Protein AF-0000000084589300 (afdb_homodimer)

Secondary structure (DSSP, 8-state):
--HHHHHHHHHHHHHS----TTSSS------EEE-TTSEEEETTTEEEEE-S--HHHHHHHHHHHHHHHHHHHHH--TTT-HHHHHHHHHHHHHHTTEEESS-S---EE----SS-EEHHHHHHHHHHHTT-HHHHHHHHHHHHHS-TTSHHHHHHHHHHEETTEEEEEEEEEEEETTEEEEEEEEEEEEESS--SSGGG-EE-TTTEEEEEEEEEEEE-HHHHHTTHHHHHHHHHHHSTTSEEE-------/--HHHHHHHHHHHHHS----TTSSS------EEE-TTSEEEETTTEEEEE-S--HHHHHHHHHHHHHHHHHHHHH--TTT-HHHHHHHHHHHHHHTTEEESS-S---EE----SS-EEHHHHHHHHHHHTT-HHHHHHHHHHHHHS-TTSHHHHHHHHHHEETTEEEEEEEEEEEETTEEEEEEEEEEEEESS--SSGGG-EE-TTTEEEEEEEEEEEE-HHHHHTTHHHHHHHHHHHSTTSEEE-------

Radius of gyration: 24.72 Å; Cα contacts (8 Å, |Δi|>4): 1034; chains: 2; bounding box: 54×69×56 Å

Organism: NCBI:txid1423351

Foldseek 3Di:
DPPVLLVVLLVCLQDQDFAACPFLFVQVAQAWEQDPQRWIDGFQFEIEREDPDDPVVSCLVNLQQSRLLRRLRNPDRCQVPVQSSQVSSVVSSVSLQKAWDPDGKDKDWDDFAQDWDFLLVVVLVVCVVVVNNPQSVVRLVVLVPDDCPDPRVCRHQVGQDDQQKGWHKYWYWDDDVVKIKIKMKIKMKGFPDDDRRRRGDIDHPVTMIMIMIIIMIIHPPVSSVSCVVSSVVSCCVRDPNNYDYPDPDPPD/DPPVLLVVLLVCLQDQDFAACPFLFNLVAQAWEQAPQRWIDGTQFEIEREDPDDPVVSCLVNLQQSRLLRRLRNPDRCQVPVQSSQVSSVVSSVSLQKAWDPDGKDKDWDDFAQDWDFLLVVVLVVCVVVVNNPQSVVRLVVLVPDDCPDPRVCRNQVGQDDQQKGWHKYWYWDDDVVKIKIKMKIKMKGFPDDDRGRRGDIDGPVTMIMIMIIIMIIHPPVSSVSCVVSSVVSCCVRDPNNYDYPDPDPPD

Nearest PDB structures (foldseek):
  1vcy-assembly1_A  TM=5.347E-01  e=1.369E-04  Volvariella volvacea
  1pp6-assembly5_E  TM=5.074E-01  e=1.009E-03  Volvariella volvacea
  6n4v-assembly1_Af  TM=2.496E-01  e=9.623E-02  Pseudomonas phage PP7
  7t4s-assembly1_D  TM=2.402E-01  e=5.883E-01  Human betaherpesvirus 5
  5oi9-assembly2_B  TM=2.408E-01  e=3.597E+00  Trichoplax adhaerens

Solvent-accessible surface area (backbone atoms only — not comparable to full-atom values): 25674 Å² total; per-residue (Å²): 124,66,60,68,59,51,53,53,37,50,51,45,63,72,63,56,64,60,32,52,55,75,37,57,53,70,37,83,50,63,30,28,39,42,49,97,79,33,38,29,33,36,27,27,30,32,38,34,28,51,49,85,50,55,69,72,54,46,50,52,51,47,50,48,50,44,49,17,46,27,36,15,31,50,75,30,40,41,86,82,38,49,64,60,19,50,50,41,26,49,53,41,32,42,62,59,41,29,43,69,68,70,59,79,70,52,75,38,76,55,89,62,48,85,53,75,39,41,38,45,55,55,50,44,55,52,31,40,73,36,56,36,41,68,42,46,48,51,47,53,52,49,57,68,70,43,55,69,84,36,69,61,52,38,37,41,29,61,46,15,36,55,78,40,35,32,45,39,31,46,32,29,33,35,55,53,31,79,27,39,32,38,31,33,41,40,38,38,36,38,32,84,52,84,55,73,46,61,58,71,30,72,40,23,53,85,48,35,49,42,31,38,27,56,40,29,32,34,37,36,47,76,65,34,60,77,44,44,67,58,52,50,49,54,43,47,73,72,27,81,67,34,64,44,73,58,76,74,73,74,80,126,125,66,62,68,59,51,54,53,37,50,51,44,65,73,63,56,64,59,33,55,58,78,39,62,60,65,38,77,52,66,29,27,37,40,47,97,80,34,38,28,32,37,28,21,29,32,39,33,28,50,47,84,51,56,69,72,55,47,52,52,50,46,49,49,50,45,49,17,47,29,35,16,32,50,76,29,38,43,88,80,36,50,65,61,19,52,51,40,25,51,53,41,32,42,61,59,40,29,44,70,67,72,58,80,68,53,77,38,76,55,87,61,48,84,53,75,39,42,38,45,56,54,50,42,56,52,31,39,74,34,55,36,41,68,45,45,48,51,49,52,53,49,58,68,69,45,55,70,83,35,67,64,50,39,38,40,27,61,44,14,35,56,78,40,35,31,45,39,30,44,33,28,34,34,54,52,32,80,26,37,33,39,31,32,40,40,37,38,34,39,32,86,50,85,56,72,46,61,59,70,30,73,40,23,52,84,48,34,49,42,31,38,26,55,41,30,31,33,37,37,46,75,65,34,61,76,44,44,65,59,52,51,48,56,45,46,73,71,29,81,67,35,65,40,70,58,74,76,73,75,82,125

Structure (mmCIF, N/CA/C/O backbone):
data_AF-0000000084589300-model_v1
#
loop_
_entity.id
_entity.type
_entity.pdbx_description
1 polymer 'Uncharacterized protein'
#
loop_
_atom_site.group_PDB
_atom_site.id
_atom_site.type_symbol
_atom_site.label_atom_id
_atom_site.label_alt_id
_atom_site.label_comp_id
_atom_site.label_asym_id
_atom_site.label_entity_id
_atom_site.label_seq_id
_atom_site.pdbx_PDB_ins_code
_atom_site.Cartn_x
_atom_site.Cartn_y
_atom_site.Cartn_z
_atom_site.occupancy
_atom_site.B_iso_or_equiv
_atom_site.auth_seq_id
_atom_site.auth_comp_id
_atom_site.auth_asym_id
_atom_site.auth_atom_id
_atom_site.pdbx_PDB_model_num
ATOM 1 N N . MET A 1 1 ? -17.391 7.234 -10.945 1 46.72 1 MET A N 1
ATOM 2 C CA . MET A 1 1 ? -16.656 6.207 -11.688 1 46.72 1 MET A CA 1
ATOM 3 C C . MET A 1 1 ? -17 6.27 -13.172 1 46.72 1 MET A C 1
ATOM 5 O O . MET A 1 1 ? -18.156 6.508 -13.547 1 46.72 1 MET A O 1
ATOM 9 N N . ASP A 1 2 ? -16.016 6.527 -13.953 1 59.53 2 ASP A N 1
ATOM 10 C CA . ASP A 1 2 ? -16.297 6.637 -15.383 1 59.53 2 ASP A CA 1
ATOM 11 C C . ASP A 1 2 ? -16.984 5.383 -15.906 1 59.53 2 ASP A C 1
ATOM 13 O O . ASP A 1 2 ? -16.422 4.289 -15.852 1 59.53 2 ASP A O 1
ATOM 17 N N . GLN A 1 3 ? -18.266 5.48 -16.062 1 65.81 3 GLN A N 1
ATOM 18 C CA . GLN A 1 3 ? -19.141 4.422 -16.547 1 65.81 3 GLN A CA 1
ATOM 19 C C . GLN A 1 3 ? -18.547 3.727 -17.766 1 65.81 3 GLN A C 1
ATOM 21 O O . GLN A 1 3 ? -18.672 2.51 -17.922 1 65.81 3 GLN A O 1
ATOM 26 N N . THR A 1 4 ? -17.922 4.508 -18.484 1 69.94 4 THR A N 1
ATOM 27 C CA . THR A 1 4 ? -17.328 3.957 -19.703 1 69.94 4 THR A CA 1
ATOM 28 C C . THR A 1 4 ? -16.188 3.002 -19.359 1 69.94 4 THR A C 1
ATOM 30 O O . THR A 1 4 ? -16.047 1.942 -19.969 1 69.94 4 THR A O 1
ATOM 33 N N . SER A 1 5 ? -15.648 3.322 -18.359 1 83 5 SER A N 1
ATOM 34 C CA . SER A 1 5 ? -14.531 2.48 -17.938 1 83 5 SER A CA 1
ATOM 35 C C . SER A 1 5 ? -15.023 1.175 -17.328 1 83 5 SER A C 1
ATOM 37 O O . SER A 1 5 ? -14.453 0.111 -17.578 1 83 5 SER A O 1
ATOM 39 N N . LEU A 1 6 ? -16.203 1.234 -16.766 1 89.62 6 LEU A N 1
ATOM 40 C CA . LEU A 1 6 ? -16.766 0.035 -16.156 1 89.62 6 LEU A CA 1
ATOM 41 C C . LEU A 1 6 ? -17.25 -0.937 -17.219 1 89.62 6 LEU A C 1
ATOM 43 O O . LEU A 1 6 ? -17 -2.141 -17.125 1 89.62 6 LEU A O 1
ATOM 47 N N . GLN A 1 7 ? -17.922 -0.38 -18.188 1 91.69 7 GLN A N 1
ATOM 48 C CA . GLN A 1 7 ? -18.453 -1.224 -19.25 1 91.69 7 GLN A CA 1
ATOM 49 C C . GLN A 1 7 ? -17.344 -1.898 -20.047 1 91.69 7 GLN A C 1
ATOM 51 O O . GLN A 1 7 ? -17.469 -3.059 -20.438 1 91.69 7 GLN A O 1
ATOM 56 N N . ALA A 1 8 ? -16.312 -1.22 -20.25 1 92.19 8 ALA A N 1
ATOM 57 C CA . ALA A 1 8 ? -15.172 -1.79 -20.953 1 92.19 8 ALA A CA 1
ATOM 58 C C . ALA A 1 8 ? -14.578 -2.969 -20.188 1 92.19 8 ALA A C 1
ATOM 60 O O . ALA A 1 8 ? -14.195 -3.979 -20.781 1 92.19 8 ALA A O 1
ATOM 61 N N . THR A 1 9 ? -14.555 -2.869 -18.906 1 95 9 THR A N 1
ATOM 62 C CA . THR A 1 9 ? -14.016 -3.934 -18.062 1 95 9 THR A CA 1
ATOM 63 C C . THR A 1 9 ? -14.953 -5.141 -18.062 1 95 9 THR A C 1
ATOM 65 O O . THR A 1 9 ? -14.5 -6.285 -18.141 1 95 9 THR A O 1
ATOM 68 N N . LEU A 1 10 ? -16.203 -4.852 -18.031 1 95.38 10 LEU A N 1
ATOM 69 C CA . LEU A 1 10 ? -17.172 -5.941 -18.062 1 95.38 10 LEU A CA 1
ATOM 70 C C . LEU A 1 10 ? -17.094 -6.695 -19.391 1 95.38 10 LEU A C 1
ATOM 72 O O . LEU A 1 10 ? -17.172 -7.926 -19.406 1 95.38 10 LEU A O 1
ATOM 76 N N . ASP A 1 11 ? -16.938 -5.926 -20.422 1 94.69 11 ASP A N 1
ATOM 77 C CA . ASP A 1 11 ? -16.781 -6.539 -21.734 1 94.69 11 ASP A CA 1
ATOM 78 C C . ASP A 1 11 ? -15.539 -7.43 -21.781 1 94.69 11 ASP A C 1
ATOM 80 O O . ASP A 1 11 ? -15.578 -8.523 -22.359 1 94.69 11 ASP A O 1
ATOM 84 N N . PHE A 1 12 ? -14.508 -6.969 -21.234 1 96.19 12 PHE A N 1
ATOM 85 C CA . PHE A 1 12 ? -13.289 -7.754 -21.141 1 96.19 12 PHE A CA 1
ATOM 86 C C . PHE A 1 12 ? -13.531 -9.055 -20.391 1 96.19 12 PHE A C 1
ATOM 88 O O . PHE A 1 12 ? -13.18 -10.133 -20.875 1 96.19 12 PHE A O 1
ATOM 95 N N . ILE A 1 13 ? -14.117 -9.008 -19.281 1 95.94 13 ILE A N 1
ATOM 96 C CA . ILE A 1 13 ? -14.336 -10.172 -18.422 1 95.94 13 ILE A CA 1
ATOM 97 C C . ILE A 1 13 ? -15.219 -11.188 -19.156 1 95.94 13 ILE A C 1
ATOM 99 O O . ILE A 1 13 ? -14.93 -12.391 -19.141 1 95.94 13 ILE A O 1
ATOM 103 N N . GLU A 1 14 ? -16.125 -10.719 -19.844 1 94.12 14 GLU A N 1
ATOM 104 C CA . GLU A 1 14 ? -17.109 -11.586 -20.484 1 94.12 14 GLU A CA 1
ATOM 105 C C . GLU A 1 14 ? -16.531 -12.289 -21.703 1 94.12 14 GLU A C 1
ATOM 107 O O . GLU A 1 14 ? -16.891 -13.422 -22 1 94.12 14 GLU A O 1
ATOM 112 N N . HIS A 1 15 ? -15.547 -11.648 -22.312 1 93.88 15 HIS A N 1
ATOM 113 C CA . HIS A 1 15 ? -15.227 -12.156 -23.641 1 93.88 15 HIS A CA 1
ATOM 114 C C . HIS A 1 15 ? -13.797 -12.672 -23.703 1 93.88 15 HIS A C 1
ATOM 116 O O . HIS A 1 15 ? -13.43 -13.391 -24.641 1 93.88 15 HIS A O 1
ATOM 122 N N . VAL A 1 16 ? -13.016 -12.32 -22.781 1 93.69 16 VAL A N 1
ATOM 123 C CA . VAL A 1 16 ? -11.617 -12.727 -22.859 1 93.69 16 VAL A CA 1
ATOM 124 C C . VAL A 1 16 ? -11.516 -14.25 -22.734 1 93.69 16 VAL A C 1
ATOM 126 O O . VAL A 1 16 ? -12.312 -14.875 -22.031 1 93.69 16 VAL A O 1
ATOM 129 N N . ALA A 1 17 ? -10.539 -14.805 -23.484 1 89.69 17 ALA A N 1
ATOM 130 C CA . ALA A 1 17 ? -10.305 -16.25 -23.422 1 89.69 17 ALA A CA 1
ATOM 131 C C . ALA A 1 17 ? -9.664 -16.641 -22.094 1 89.69 17 ALA A C 1
ATOM 133 O O . ALA A 1 17 ? -8.773 -15.945 -21.609 1 89.69 17 ALA A O 1
ATOM 134 N N . LEU A 1 18 ? -10.164 -17.656 -21.5 1 86.25 18 LEU A N 1
ATOM 135 C CA . LEU A 1 18 ? -9.555 -18.266 -20.312 1 86.25 18 LEU A CA 1
ATOM 136 C C . LEU A 1 18 ? -8.883 -19.594 -20.656 1 86.25 18 LEU A C 1
ATOM 138 O O . LEU A 1 18 ? -9.477 -20.422 -21.359 1 86.25 18 LEU A O 1
ATOM 142 N N . GLY A 1 19 ? -7.66 -19.547 -20.359 1 73 19 GLY A N 1
ATOM 143 C CA . GLY A 1 19 ? -6.91 -20.75 -20.672 1 73 19 GLY A CA 1
ATOM 144 C C . GLY A 1 19 ? -7.523 -22 -20.062 1 73 19 GLY A C 1
ATOM 145 O O . GLY A 1 19 ? -8.328 -21.906 -19.125 1 73 19 GLY A O 1
ATOM 146 N N . SER A 1 20 ? -7.555 -23.078 -20.875 1 57.84 20 SER A N 1
ATOM 147 C CA . SER A 1 20 ? -8.141 -24.359 -20.516 1 57.84 20 SER A CA 1
ATOM 148 C C . SER A 1 20 ? -7.246 -25.125 -19.547 1 57.84 20 SER A C 1
ATOM 150 O O . SER A 1 20 ? -6.062 -24.812 -19.406 1 57.84 20 SER A O 1
ATOM 152 N N . HIS A 1 21 ? -7.883 -25.906 -18.641 1 52.28 21 HIS A N 1
ATOM 153 C CA . HIS A 1 21 ? -7.223 -26.844 -17.75 1 52.28 21 HIS A CA 1
ATOM 154 C C . HIS A 1 21 ? -5.996 -27.469 -18.406 1 52.28 21 HIS A C 1
ATOM 156 O O . HIS A 1 21 ? -5.016 -27.781 -17.734 1 52.28 21 HIS A O 1
ATOM 162 N N . ASP A 1 22 ? -6.289 -27.891 -19.625 1 45.06 22 ASP A N 1
ATOM 163 C CA . ASP A 1 22 ? -5.199 -28.562 -20.328 1 45.06 22 ASP A CA 1
ATOM 164 C C . ASP A 1 22 ? -4.062 -27.578 -20.625 1 45.06 22 ASP A C 1
ATOM 166 O O . ASP A 1 22 ? -3.045 -27.969 -21.203 1 45.06 22 ASP A O 1
ATOM 170 N N . ASP A 1 23 ? -4.473 -26.484 -20.922 1 44.38 23 ASP A N 1
ATOM 171 C CA . ASP A 1 23 ? -3.451 -25.609 -21.484 1 44.38 23 ASP A CA 1
ATOM 172 C C . ASP A 1 23 ? -2.201 -25.594 -20.594 1 44.38 23 ASP A C 1
ATOM 174 O O . ASP A 1 23 ? -2.178 -26.203 -19.531 1 44.38 23 ASP A O 1
ATOM 178 N N . LEU A 1 24 ? -1.542 -24.203 -20.422 1 39 24 LEU A N 1
ATOM 179 C CA . LEU A 1 24 ? -0.127 -23.859 -20.344 1 39 24 LEU A CA 1
ATOM 180 C C . LEU A 1 24 ? 0.465 -24.328 -19.016 1 39 24 LEU A C 1
ATOM 182 O O . LEU A 1 24 ? 1.479 -23.797 -18.562 1 39 24 LEU A O 1
ATOM 186 N N . GLY A 1 25 ? 0.209 -25.469 -18.625 1 40 25 GLY A N 1
ATOM 187 C CA . GLY A 1 25 ? 0.67 -26.5 -17.703 1 40 25 GLY A CA 1
ATOM 188 C C . GLY A 1 25 ? -0.46 -27.203 -16.969 1 40 25 GLY A C 1
ATOM 189 O O . GLY A 1 25 ? -1.58 -26.688 -16.922 1 40 25 GLY A O 1
ATOM 190 N N . LYS A 1 26 ? -0.594 -28.688 -17.078 1 42.22 26 LYS A N 1
ATOM 191 C CA . LYS A 1 26 ? -1.576 -29.562 -16.453 1 42.22 26 LYS A CA 1
ATOM 192 C C . LYS A 1 26 ? -2.137 -28.938 -15.18 1 42.22 26 LYS A C 1
ATOM 194 O O . LYS A 1 26 ? -1.563 -29.094 -14.102 1 42.22 26 LYS A O 1
ATOM 199 N N . PHE A 1 27 ? -2.562 -27.719 -15.289 1 45.44 27 PHE A N 1
ATOM 200 C CA . PHE A 1 27 ? -3.172 -27.219 -14.062 1 45.44 27 PHE A CA 1
ATOM 201 C C . PHE A 1 27 ? -4.336 -28.109 -13.641 1 45.44 27 PHE A C 1
ATOM 203 O O . PHE A 1 27 ? -5.434 -28 -14.188 1 45.44 27 PHE A O 1
ATOM 210 N N . GLU A 1 28 ? -4.035 -29.188 -13.172 1 47.47 28 GLU A N 1
ATOM 211 C CA . GLU A 1 28 ? -5.145 -29.984 -12.656 1 47.47 28 GLU A CA 1
ATOM 212 C C . GLU A 1 28 ? -5.98 -29.172 -11.656 1 47.47 28 GLU A C 1
ATOM 214 O O . GLU A 1 28 ? -7.203 -29.344 -11.594 1 47.47 28 GLU A O 1
ATOM 219 N N . ILE A 1 29 ? -5.191 -28.219 -10.992 1 52.62 29 ILE A N 1
ATOM 220 C CA . ILE A 1 29 ? -5.98 -27.609 -9.922 1 52.62 29 ILE A CA 1
ATOM 221 C C . ILE A 1 29 ? -6.027 -26.094 -10.102 1 52.62 29 ILE A C 1
ATOM 223 O O . ILE A 1 29 ? -4.984 -25.438 -10.188 1 52.62 29 ILE A O 1
ATOM 227 N N . THR A 1 30 ? -7.125 -25.562 -10.602 1 60.41 30 THR A N 1
ATOM 228 C CA . THR A 1 30 ? -7.41 -24.141 -10.766 1 60.41 30 THR A CA 1
ATOM 229 C C . THR A 1 30 ? -8.305 -23.625 -9.633 1 60.41 30 THR A C 1
ATOM 231 O O . THR A 1 30 ? -9.516 -23.469 -9.812 1 60.41 30 THR A O 1
ATOM 234 N N . GLU A 1 31 ? -7.754 -23.797 -8.492 1 63.75 31 GLU A N 1
ATOM 235 C CA . GLU A 1 31 ? -8.547 -23.328 -7.359 1 63.75 31 GLU A CA 1
ATOM 236 C C . GLU A 1 31 ? -7.734 -22.406 -6.453 1 63.75 31 GLU A C 1
ATOM 238 O O . GLU A 1 31 ? -6.512 -22.312 -6.594 1 63.75 31 GLU A O 1
ATOM 243 N N . ALA A 1 32 ? -8.414 -21.688 -5.805 1 68.56 32 ALA A N 1
ATOM 244 C CA . ALA A 1 32 ? -7.824 -20.953 -4.688 1 68.56 32 ALA A CA 1
ATOM 245 C C . ALA A 1 32 ? -8.242 -21.562 -3.35 1 68.56 32 ALA A C 1
ATOM 247 O O . ALA A 1 32 ? -9.383 -22.016 -3.199 1 68.56 32 ALA A O 1
ATOM 248 N N . LEU A 1 33 ? -7.238 -21.844 -2.527 1 69.62 33 LEU A N 1
ATOM 249 C CA . LEU A 1 33 ? -7.449 -22.422 -1.201 1 69.62 33 LEU A CA 1
ATOM 250 C C . LEU A 1 33 ? -6.867 -21.516 -0.12 1 69.62 33 LEU A C 1
ATOM 252 O O . LEU A 1 33 ? -5.793 -20.938 -0.298 1 69.62 33 LEU A O 1
ATOM 256 N N . ARG A 1 34 ? -7.727 -21.328 0.891 1 71.38 34 ARG A N 1
ATOM 257 C CA . ARG A 1 34 ? -7.25 -20.562 2.039 1 71.38 34 ARG A CA 1
ATOM 258 C C . ARG A 1 34 ? -7.234 -21.422 3.301 1 71.38 34 ARG A C 1
ATOM 260 O O . ARG A 1 34 ? -8.188 -22.141 3.572 1 71.38 34 ARG A O 1
ATOM 267 N N . ASN A 1 35 ? -6.055 -21.344 3.953 1 68.69 35 ASN A N 1
ATOM 268 C CA . ASN A 1 35 ? -5.953 -22.125 5.18 1 68.69 35 ASN A CA 1
ATOM 269 C C . ASN A 1 35 ? -6.27 -21.281 6.41 1 68.69 35 ASN A C 1
ATOM 271 O O . ASN A 1 35 ? -6.598 -20.094 6.293 1 68.69 35 ASN A O 1
ATOM 275 N N . GLU A 1 36 ? -6.168 -21.875 7.512 1 68.38 36 GLU A N 1
ATOM 276 C CA . GLU A 1 36 ? -6.535 -21.25 8.773 1 68.38 36 GLU A CA 1
ATOM 277 C C . GLU A 1 36 ? -5.574 -20.109 9.117 1 68.38 36 GLU A C 1
ATOM 279 O O . GLU A 1 36 ? -5.91 -19.234 9.914 1 68.38 36 GLU A O 1
ATOM 284 N N . ASN A 1 37 ? -4.457 -20.078 8.469 1 68.44 37 ASN A N 1
ATOM 285 C CA . ASN A 1 37 ? -3.459 -19.062 8.75 1 68.44 37 ASN A CA 1
ATOM 286 C C . ASN A 1 37 ? -3.516 -17.922 7.723 1 68.44 37 ASN A C 1
ATOM 288 O O . ASN A 1 37 ? -2.596 -17.109 7.641 1 68.44 37 ASN A O 1
ATOM 292 N N . ASN A 1 38 ? -4.516 -17.969 6.922 1 77.69 38 ASN A N 1
ATOM 293 C CA . ASN A 1 38 ? -4.73 -16.953 5.898 1 77.69 38 ASN A CA 1
ATOM 294 C C . ASN A 1 38 ? -3.654 -17 4.816 1 77.69 38 ASN A C 1
ATOM 296 O O . ASN A 1 38 ? -3.199 -15.961 4.336 1 77.69 38 ASN A O 1
ATOM 300 N N . ILE A 1 39 ? -3.256 -18.234 4.621 1 79.5 39 ILE A N 1
ATOM 301 C CA . ILE A 1 39 ? -2.408 -18.531 3.473 1 79.5 39 ILE A CA 1
ATOM 302 C C . ILE A 1 39 ? -3.246 -19.172 2.367 1 79.5 39 ILE A C 1
ATOM 304 O O . ILE A 1 39 ? -4.07 -20.062 2.635 1 79.5 39 ILE A O 1
ATOM 308 N N . ALA A 1 40 ? -3.076 -18.594 1.219 1 8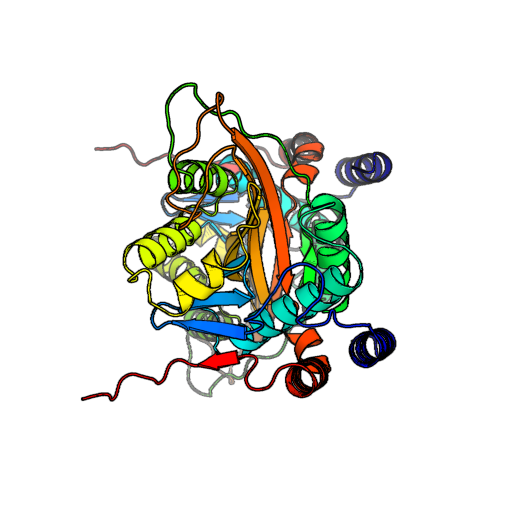0.19 40 ALA A N 1
ATOM 309 C CA . ALA A 1 40 ? -3.895 -19.094 0.112 1 80.19 40 ALA A CA 1
ATOM 310 C C . ALA A 1 40 ? -3.025 -19.5 -1.071 1 80.19 40 ALA A C 1
ATOM 312 O O . ALA A 1 40 ? -1.953 -18.938 -1.292 1 80.19 40 ALA A O 1
ATOM 313 N N . GLY A 1 41 ? -3.418 -20.5 -1.68 1 81.5 41 GLY A N 1
ATOM 314 C CA . GLY A 1 41 ? -2.855 -20.891 -2.961 1 81.5 41 GLY A CA 1
ATOM 315 C C . GLY A 1 41 ? -3.785 -20.625 -4.129 1 81.5 41 GLY A C 1
ATOM 316 O O . GLY A 1 41 ? -4.988 -20.875 -4.047 1 81.5 41 GLY A O 1
ATOM 317 N N . VAL A 1 42 ? -3.223 -19.812 -5.016 1 77.56 42 VAL A N 1
ATOM 318 C CA . VAL A 1 42 ? -3.967 -19.562 -6.246 1 77.56 42 VAL A CA 1
ATOM 319 C C . VAL A 1 42 ? -3.355 -20.359 -7.391 1 77.56 42 VAL A C 1
ATOM 321 O O . VAL A 1 42 ? -2.232 -20.094 -7.82 1 77.56 42 VAL A O 1
ATOM 324 N N . SER A 1 43 ? -4.094 -21.234 -7.789 1 70.75 43 SER A N 1
ATOM 325 C CA . SER A 1 43 ? -3.627 -22.172 -8.812 1 70.75 43 SER A CA 1
ATOM 326 C C . SER A 1 43 ? -2.262 -22.75 -8.453 1 70.75 43 SER A C 1
ATOM 328 O O . SER A 1 43 ? -1.819 -22.641 -7.309 1 70.75 43 SER A O 1
ATOM 330 N N . ALA A 1 44 ? -1.64 -23.328 -9.352 1 61.38 44 ALA A N 1
ATOM 331 C CA . ALA A 1 44 ? -0.454 -24.125 -9.062 1 61.38 44 ALA A CA 1
ATOM 332 C C . ALA A 1 44 ? 0.801 -23.266 -9.023 1 61.38 44 ALA A C 1
ATOM 334 O O . ALA A 1 44 ? 1.919 -23.766 -9.148 1 61.38 44 ALA A O 1
ATOM 335 N N . ARG A 1 45 ? 0.586 -21.891 -8.664 1 78.5 45 ARG A N 1
ATOM 336 C CA . ARG A 1 45 ? 1.89 -21.234 -8.781 1 78.5 45 ARG A CA 1
ATOM 337 C C . ARG A 1 45 ? 1.968 -20 -7.891 1 78.5 45 ARG A C 1
ATOM 339 O O . ARG A 1 45 ? 3.037 -19.406 -7.734 1 78.5 45 ARG A O 1
ATOM 346 N N . ILE A 1 46 ? 0.81 -19.703 -7.324 1 87.38 46 ILE A N 1
ATOM 347 C CA . ILE A 1 46 ? 0.824 -18.469 -6.555 1 87.38 46 ILE A CA 1
ATOM 348 C C . ILE A 1 46 ? 0.421 -18.75 -5.109 1 87.38 46 ILE A C 1
ATOM 350 O O . ILE A 1 46 ? -0.65 -19.312 -4.855 1 87.38 46 ILE A O 1
ATOM 354 N N . LEU A 1 47 ? 1.274 -18.453 -4.254 1 88.5 47 LEU A N 1
ATOM 355 C CA . LEU A 1 47 ? 0.988 -18.5 -2.822 1 88.5 47 LEU A CA 1
ATOM 356 C C . LEU A 1 47 ? 0.834 -17.078 -2.258 1 88.5 47 LEU A C 1
ATOM 358 O O . LEU A 1 47 ? 1.657 -16.203 -2.531 1 88.5 47 LEU A O 1
ATOM 362 N N . CYS A 1 48 ? -0.233 -16.906 -1.44 1 91.19 48 CYS A N 1
ATOM 363 C CA . CYS A 1 48 ? -0.528 -15.586 -0.91 1 91.19 48 CYS A CA 1
ATOM 364 C C . CYS A 1 48 ? -0.668 -15.625 0.607 1 91.19 48 CYS A C 1
ATOM 366 O O . CYS A 1 48 ? -1.393 -16.453 1.146 1 91.19 48 CYS A O 1
ATOM 368 N N . ALA A 1 49 ? 0.045 -14.82 1.248 1 91.81 49 ALA A N 1
ATOM 369 C CA . ALA A 1 49 ? -0.259 -14.5 2.641 1 91.81 49 ALA A CA 1
ATOM 370 C C . ALA A 1 49 ? -1.229 -13.328 2.736 1 91.81 49 ALA A C 1
ATOM 372 O O . ALA A 1 49 ? -0.894 -12.203 2.35 1 91.81 49 ALA A O 1
ATOM 373 N N . LEU A 1 50 ? -2.416 -13.586 3.24 1 92.19 50 LEU A N 1
ATOM 374 C CA . LEU A 1 50 ? -3.436 -12.562 3.42 1 92.19 50 LEU A CA 1
ATOM 375 C C . LEU A 1 50 ? -3.402 -12.008 4.84 1 92.19 50 LEU A C 1
ATOM 377 O O . LEU A 1 50 ? -3.918 -12.633 5.766 1 92.19 50 LEU A O 1
ATOM 381 N N . ILE A 1 51 ? -2.828 -10.828 4.98 1 88 51 ILE A N 1
ATOM 382 C CA . ILE A 1 51 ? -2.594 -10.273 6.309 1 88 51 ILE A CA 1
ATOM 383 C C . ILE A 1 51 ? -3.592 -9.148 6.582 1 88 51 ILE A C 1
ATOM 385 O O . ILE A 1 51 ? -3.533 -8.094 5.949 1 88 51 ILE A O 1
ATOM 389 N N . ASP A 1 52 ? -4.582 -9.344 7.492 1 84.94 52 ASP A N 1
ATOM 390 C CA . ASP A 1 52 ? -5.551 -8.367 7.984 1 84.94 52 ASP A CA 1
ATOM 391 C C . ASP A 1 52 ? -6.461 -7.883 6.859 1 84.94 52 ASP A C 1
ATOM 393 O O . ASP A 1 52 ? -6.848 -6.715 6.832 1 84.94 52 ASP A O 1
ATOM 397 N N . VAL A 1 53 ? -6.668 -8.773 5.902 1 89.75 53 VAL A N 1
ATOM 398 C CA . VAL A 1 53 ? -7.535 -8.445 4.777 1 89.75 53 VAL A CA 1
ATOM 399 C C . VAL A 1 53 ? -8.961 -8.891 5.074 1 89.75 53 VAL A C 1
ATOM 401 O O . VAL A 1 53 ? -9.188 -10.047 5.461 1 89.75 53 VAL A O 1
ATOM 404 N N . PRO A 1 54 ? -9.898 -8 4.957 1 85.81 54 PRO A N 1
ATOM 405 C CA . PRO A 1 54 ? -11.289 -8.422 5.164 1 85.81 54 PRO A CA 1
ATOM 406 C C . PRO A 1 54 ? -11.695 -9.57 4.25 1 85.81 54 PRO A C 1
ATOM 408 O O . PRO A 1 54 ? -11.227 -9.664 3.115 1 85.81 54 PRO A O 1
ATOM 411 N N . PRO A 1 55 ? -12.625 -10.438 4.715 1 85.38 55 PRO A N 1
ATOM 412 C CA . PRO A 1 55 ? -12.984 -11.648 3.979 1 85.38 55 PRO A CA 1
ATOM 413 C C . PRO A 1 55 ? -13.438 -11.359 2.549 1 85.38 55 PRO A C 1
ATOM 415 O O . PRO A 1 55 ? -13.016 -12.047 1.613 1 85.38 55 PRO A O 1
ATOM 418 N N . VAL A 1 56 ? -14.234 -10.344 2.395 1 88.12 56 VAL A N 1
ATOM 419 C CA . VAL A 1 56 ? -14.742 -10.047 1.057 1 88.12 56 VAL A CA 1
ATOM 420 C C . VAL A 1 56 ? -13.578 -9.703 0.129 1 88.12 56 VAL A C 1
ATOM 422 O O . VAL A 1 56 ? -13.562 -10.109 -1.036 1 88.12 56 VAL A O 1
ATOM 425 N N . ASN A 1 57 ? -12.617 -9.031 0.63 1 92 57 ASN A N 1
ATOM 426 C CA . ASN A 1 57 ? -11.477 -8.617 -0.183 1 92 57 ASN A CA 1
ATOM 427 C C . ASN A 1 57 ? -10.516 -9.773 -0.422 1 92 57 ASN A C 1
ATOM 429 O O . ASN A 1 57 ? -9.766 -9.773 -1.4 1 92 57 ASN A O 1
ATOM 433 N N . GLN A 1 58 ? -10.523 -10.695 0.497 1 90.5 58 GLN A N 1
ATOM 434 C CA . GLN A 1 58 ? -9.727 -11.898 0.253 1 90.5 58 GLN A CA 1
ATOM 435 C C . GLN A 1 58 ? -10.203 -12.625 -1 1 90.5 58 GLN A C 1
ATOM 437 O O . GLN A 1 58 ? -9.398 -13.023 -1.839 1 90.5 58 GLN A O 1
ATOM 442 N N . ASN A 1 59 ? -11.5 -12.719 -1.106 1 89.56 59 ASN A N 1
ATOM 443 C CA . ASN A 1 59 ? -12.055 -13.352 -2.297 1 89.56 59 ASN A CA 1
ATOM 444 C C . ASN A 1 59 ? -11.766 -12.531 -3.553 1 89.56 59 ASN A C 1
ATOM 446 O O . ASN A 1 59 ? -11.469 -13.094 -4.609 1 89.56 59 ASN A O 1
ATOM 450 N N . ASP A 1 60 ? -11.883 -11.25 -3.432 1 94.06 60 ASP A N 1
ATOM 451 C CA . ASP A 1 60 ? -11.586 -10.375 -4.566 1 94.06 60 ASP A CA 1
ATOM 452 C C . ASP A 1 60 ? -10.164 -10.625 -5.086 1 94.06 60 ASP A C 1
ATOM 454 O O . ASP A 1 60 ? -9.953 -10.719 -6.293 1 94.06 60 ASP A O 1
ATOM 458 N N . VAL A 1 61 ? -9.266 -10.719 -4.113 1 94.5 61 VAL A N 1
ATOM 459 C CA . VAL A 1 61 ? -7.855 -10.906 -4.457 1 94.5 61 VAL A CA 1
ATOM 460 C C . VAL A 1 61 ? -7.664 -12.266 -5.125 1 94.5 61 VAL A C 1
ATOM 462 O O . VAL A 1 61 ? -7.109 -12.352 -6.223 1 94.5 61 VAL A O 1
ATOM 465 N N . LEU A 1 62 ? -8.141 -13.312 -4.531 1 90.12 62 LEU A N 1
ATOM 466 C CA . LEU A 1 62 ? -7.902 -14.664 -5.023 1 90.12 62 LEU A CA 1
ATOM 467 C C . LEU A 1 62 ? -8.586 -14.875 -6.371 1 90.12 62 LEU A C 1
ATOM 469 O O . LEU A 1 62 ? -7.984 -15.438 -7.293 1 90.12 62 LEU A O 1
ATOM 473 N N . GLU A 1 63 ? -9.734 -14.352 -6.516 1 90.31 63 GLU A N 1
ATOM 474 C CA . GLU A 1 63 ? -10.484 -14.531 -7.758 1 90.31 63 GLU A CA 1
ATOM 475 C C . GLU A 1 63 ? -9.867 -13.727 -8.898 1 90.31 63 GLU A C 1
ATOM 477 O O . GLU A 1 63 ? -9.781 -14.203 -10.031 1 90.31 63 GLU A O 1
ATOM 482 N N . SER A 1 64 ? -9.5 -12.547 -8.602 1 94.31 64 SER A N 1
ATOM 483 C CA . SER A 1 64 ? -8.891 -11.719 -9.648 1 94.31 64 SER A CA 1
ATOM 484 C C . SER A 1 64 ? -7.543 -12.281 -10.078 1 94.31 64 SER A C 1
ATOM 486 O O . SER A 1 64 ? -7.203 -12.25 -11.266 1 94.31 64 SER A O 1
ATOM 488 N N . LEU A 1 65 ? -6.789 -12.828 -9.125 1 92.31 65 LEU A N 1
ATOM 489 C CA . LEU A 1 65 ? -5.512 -13.453 -9.461 1 92.31 65 LEU A CA 1
ATOM 490 C C . LEU A 1 65 ? -5.73 -14.703 -10.312 1 92.31 65 LEU A C 1
ATOM 492 O O . LEU A 1 65 ? -5.023 -14.922 -11.297 1 92.31 65 LEU A O 1
ATOM 496 N N . LEU A 1 66 ? -6.656 -15.523 -9.844 1 88.88 66 LEU A N 1
ATOM 497 C CA . LEU A 1 66 ? -6.953 -16.734 -10.602 1 88.88 66 LEU A CA 1
ATOM 498 C C . LEU A 1 66 ? -7.406 -16.391 -12.016 1 88.88 66 LEU A C 1
ATOM 500 O O . LEU A 1 66 ? -6.93 -16.984 -12.992 1 88.88 66 LEU A O 1
ATOM 504 N N . PHE A 1 67 ? -8.258 -15.406 -12.125 1 90.94 67 PHE A N 1
ATOM 505 C CA . PHE A 1 67 ? -8.773 -14.984 -13.414 1 90.94 67 PHE A CA 1
ATOM 506 C C . PHE A 1 67 ? -7.641 -14.5 -14.32 1 90.94 67 PHE A C 1
ATOM 508 O O . PHE A 1 67 ? -7.535 -14.922 -15.469 1 90.94 67 PHE A O 1
ATOM 515 N N . ALA A 1 68 ? -6.844 -13.633 -13.812 1 92.56 68 ALA A N 1
ATOM 516 C CA . ALA A 1 68 ? -5.734 -13.078 -14.578 1 92.56 68 ALA A CA 1
ATOM 517 C C . ALA A 1 68 ? -4.77 -14.18 -15.023 1 92.56 68 ALA A C 1
ATOM 519 O O . ALA A 1 68 ? -4.207 -14.117 -16.109 1 92.56 68 ALA A O 1
ATOM 520 N N . GLN A 1 69 ? -4.562 -15.133 -14.156 1 89.88 69 GLN A N 1
ATOM 521 C CA . GLN A 1 69 ? -3.695 -16.25 -14.5 1 89.88 69 GLN A CA 1
ATOM 522 C C . GLN A 1 69 ? -4.262 -17.047 -15.672 1 89.88 69 GLN A C 1
ATOM 524 O O . GLN A 1 69 ? -3.52 -17.453 -16.578 1 89.88 69 GLN A O 1
ATOM 529 N N . LEU A 1 70 ? -5.496 -17.281 -15.555 1 87.75 70 LEU A N 1
ATOM 530 C CA . LEU A 1 70 ? -6.145 -18.031 -16.625 1 87.75 70 LEU A CA 1
ATOM 531 C C . LEU A 1 70 ? -6.09 -17.266 -17.938 1 87.75 70 LEU A C 1
ATOM 533 O O . LEU A 1 70 ? -5.879 -17.875 -19 1 87.75 70 LEU A O 1
ATOM 537 N N . VAL A 1 71 ? -6.266 -16 -17.891 1 90.69 71 VAL A N 1
ATOM 538 C CA . VAL A 1 71 ? -6.188 -15.18 -19.094 1 90.69 71 VAL A CA 1
ATOM 539 C C . VAL A 1 71 ? -4.777 -15.242 -19.672 1 90.69 71 VAL A C 1
ATOM 541 O O . VAL A 1 71 ? -4.602 -15.469 -20.875 1 90.69 71 VAL A O 1
ATOM 544 N N . ALA A 1 72 ? -3.771 -15.055 -18.828 1 91.06 72 ALA A N 1
ATOM 545 C CA . ALA A 1 72 ? -2.383 -15.086 -19.281 1 91.06 72 ALA A CA 1
ATOM 546 C C . ALA A 1 72 ? -2.035 -16.453 -19.875 1 91.06 72 ALA A C 1
ATOM 548 O O . ALA A 1 72 ? -1.372 -16.531 -20.906 1 91.06 72 ALA A O 1
ATOM 549 N N . SER A 1 73 ? -2.57 -17.484 -19.281 1 86.94 73 SER A N 1
ATOM 550 C CA . SER A 1 73 ? -2.223 -18.844 -19.688 1 86.94 73 SER A CA 1
ATOM 551 C C . SER A 1 73 ? -2.934 -19.219 -20.984 1 86.94 73 SER A C 1
ATOM 553 O O . SER A 1 73 ? -2.535 -20.172 -21.656 1 86.94 73 SER A O 1
ATOM 555 N N . ALA A 1 74 ? -3.969 -18.547 -21.266 1 87.81 74 ALA A N 1
ATOM 556 C CA . ALA A 1 74 ? -4.625 -18.75 -22.562 1 87.81 74 ALA A CA 1
ATOM 557 C C . ALA A 1 74 ? -3.775 -18.203 -23.703 1 87.81 74 ALA A C 1
ATOM 559 O O . ALA A 1 74 ? -3.898 -18.641 -24.844 1 87.81 74 ALA A O 1
ATOM 560 N N . ARG A 1 75 ? -2.867 -17.328 -23.391 1 89.75 75 ARG A N 1
ATOM 561 C CA . ARG A 1 75 ? -2.135 -16.609 -24.422 1 89.75 75 ARG A CA 1
ATOM 562 C C . ARG A 1 75 ? -0.694 -17.094 -24.516 1 89.75 75 ARG A C 1
ATOM 564 O O . ARG A 1 75 ? -0.112 -17.125 -25.609 1 89.75 75 ARG A O 1
ATOM 571 N N . VAL A 1 76 ? -0.135 -17.375 -23.344 1 88.62 76 VAL A N 1
ATOM 572 C CA . VAL A 1 76 ? 1.293 -17.672 -23.297 1 88.62 76 VAL A CA 1
ATOM 573 C C . VAL A 1 76 ? 1.549 -18.859 -22.359 1 88.62 76 VAL A C 1
ATOM 575 O O . VAL A 1 76 ? 0.971 -18.922 -21.281 1 88.62 76 VAL A O 1
ATOM 578 N N . ASN A 1 77 ? 2.391 -19.781 -22.797 1 84.69 77 ASN A N 1
ATOM 579 C CA . ASN A 1 77 ? 2.9 -20.828 -21.906 1 84.69 77 ASN A CA 1
ATOM 580 C C . ASN A 1 77 ? 3.975 -20.281 -20.969 1 84.69 77 ASN A C 1
ATOM 582 O O . ASN A 1 77 ? 5.066 -19.922 -21.406 1 84.69 77 ASN A O 1
ATOM 586 N N . ALA A 1 78 ? 3.738 -20.312 -19.688 1 84.38 78 ALA A N 1
ATOM 587 C CA . ALA A 1 78 ? 4.625 -19.703 -18.688 1 84.38 78 ALA A CA 1
ATOM 588 C C . ALA A 1 78 ? 5.992 -20.391 -18.703 1 84.38 78 ALA A C 1
ATOM 590 O O . ALA A 1 78 ? 7.012 -19.75 -18.406 1 84.38 78 ALA A O 1
ATOM 591 N N . PHE A 1 79 ? 6.074 -21.656 -19.016 1 83.06 79 PHE A N 1
ATOM 592 C CA . PHE A 1 79 ? 7.336 -22.391 -18.984 1 83.06 79 PHE A CA 1
ATOM 593 C C . PHE A 1 79 ? 8.18 -22.078 -20.203 1 83.06 79 PHE A C 1
ATOM 595 O O . PHE A 1 79 ? 9.414 -22.156 -20.156 1 83.06 79 PHE A O 1
ATOM 602 N N . GLU A 1 80 ? 7.512 -21.688 -21.234 1 84.12 80 GLU A N 1
ATOM 603 C CA . GLU A 1 80 ? 8.234 -21.375 -22.453 1 84.12 80 GLU A CA 1
ATOM 604 C C . GLU A 1 80 ? 8.695 -19.922 -22.453 1 84.12 80 GLU A C 1
ATOM 606 O O . GLU A 1 80 ? 9.797 -19.609 -22.906 1 84.12 80 GLU A O 1
ATOM 611 N N . ASN A 1 81 ? 7.844 -19.109 -22 1 89.12 81 ASN A N 1
ATOM 612 C CA . ASN A 1 81 ? 8.148 -17.688 -21.984 1 89.12 81 ASN A CA 1
ATOM 613 C C . ASN A 1 81 ? 7.602 -17 -20.719 1 89.12 81 ASN A C 1
ATOM 615 O O . ASN A 1 81 ? 6.605 -16.281 -20.797 1 89.12 81 ASN A O 1
ATOM 619 N N . PRO A 1 82 ? 8.336 -17.156 -19.609 1 88.06 82 PRO A N 1
ATOM 620 C CA . PRO A 1 82 ? 7.832 -16.625 -18.328 1 88.06 82 PRO A CA 1
ATOM 621 C C . PRO A 1 82 ? 7.688 -15.102 -18.344 1 88.06 82 PRO A C 1
ATOM 623 O O . PRO A 1 82 ? 6.746 -14.562 -17.766 1 88.06 82 PRO A O 1
ATOM 626 N N . GLU A 1 83 ? 8.5 -14.336 -19.047 1 90.56 83 GLU A N 1
ATOM 627 C CA . GLU A 1 83 ? 8.43 -12.875 -19.062 1 90.56 83 GLU A CA 1
ATOM 628 C C . GLU A 1 83 ? 7.172 -12.391 -19.781 1 90.56 83 GLU A C 1
ATOM 630 O O . GLU A 1 83 ? 6.48 -11.492 -19.297 1 90.56 83 GLU A O 1
ATOM 635 N N . GLN A 1 84 ? 6.961 -13.016 -20.891 1 92.88 84 GLN A N 1
ATOM 636 C CA . GLN A 1 84 ? 5.762 -12.641 -21.641 1 92.88 84 GLN A CA 1
ATOM 637 C C . GLN A 1 84 ? 4.5 -13.031 -20.875 1 92.88 84 GLN A C 1
ATOM 639 O O . GLN A 1 84 ? 3.486 -12.328 -20.938 1 92.88 84 GLN A O 1
ATOM 644 N N . TRP A 1 85 ? 4.539 -14.156 -20.203 1 91.56 85 TRP A N 1
ATOM 645 C CA . TRP A 1 85 ? 3.4 -14.578 -19.391 1 91.56 85 TRP A CA 1
ATOM 646 C C . TRP A 1 85 ? 3.07 -13.539 -18.328 1 91.56 85 TRP A C 1
ATOM 648 O O . TRP A 1 85 ? 1.91 -13.148 -18.172 1 91.56 85 TRP A O 1
ATOM 658 N N . TYR A 1 86 ? 4.078 -13.016 -17.672 1 93.12 86 TYR A N 1
ATOM 659 C CA . TYR A 1 86 ? 3.857 -12.039 -16.609 1 93.12 86 TYR A CA 1
ATOM 660 C C . TYR A 1 86 ? 3.396 -10.703 -17.188 1 93.12 86 TYR A C 1
ATOM 662 O O . TYR A 1 86 ? 2.674 -9.953 -16.516 1 93.12 86 TYR A O 1
ATOM 670 N N . LYS A 1 87 ? 3.828 -10.445 -18.391 1 94.06 87 LYS A N 1
ATOM 671 C CA . LYS A 1 87 ? 3.297 -9.258 -19.031 1 94.06 87 LYS A CA 1
ATOM 672 C C . LYS A 1 87 ? 1.791 -9.375 -19.25 1 94.06 87 LYS A C 1
ATOM 674 O O . LYS A 1 87 ? 1.038 -8.445 -18.938 1 94.06 87 LYS A O 1
ATOM 679 N N . GLU A 1 88 ? 1.356 -10.508 -19.734 1 93 88 GLU A N 1
ATOM 680 C CA . GLU A 1 88 ? -0.07 -10.742 -19.938 1 93 88 GLU A CA 1
ATOM 681 C C . GLU A 1 88 ? -0.826 -10.734 -18.609 1 93 88 GLU A C 1
ATOM 683 O O . GLU A 1 88 ? -1.94 -10.219 -18.516 1 93 88 GLU A O 1
ATOM 688 N N . PHE A 1 89 ? -0.174 -11.359 -17.688 1 94.06 89 PHE A N 1
ATOM 689 C CA . PHE A 1 89 ? -0.739 -11.398 -16.344 1 94.06 89 PHE A CA 1
ATOM 690 C C . PHE A 1 89 ? -0.946 -9.992 -15.805 1 94.06 89 PHE A C 1
ATOM 692 O O . PHE A 1 89 ? -2.031 -9.656 -15.32 1 94.06 89 PHE A O 1
ATOM 699 N N . SER A 1 90 ? -0.009 -9.18 -15.969 1 94.56 90 SER A N 1
ATOM 700 C CA . SER A 1 90 ? -0.054 -7.805 -15.477 1 94.56 90 SER A CA 1
ATOM 701 C C . SER A 1 90 ? -1.103 -6.984 -16.219 1 94.56 90 SER A C 1
ATOM 703 O O . SER A 1 90 ? -1.823 -6.191 -15.609 1 94.56 90 SER A O 1
ATOM 705 N N . VAL A 1 91 ? -1.171 -7.133 -17.453 1 94 91 VAL A N 1
ATOM 706 C CA . VAL A 1 91 ? -2.166 -6.426 -18.25 1 94 91 VAL A CA 1
ATOM 707 C C . VAL A 1 91 ? -3.568 -6.84 -17.828 1 94 91 VAL A C 1
ATOM 709 O O . VAL A 1 91 ? -4.457 -5.996 -17.688 1 94 91 VAL A O 1
ATOM 712 N N . SER A 1 92 ? -3.725 -8.109 -17.594 1 95.19 92 SER A N 1
ATOM 713 C CA . SER A 1 92 ? -5.016 -8.609 -17.141 1 95.19 92 SER A CA 1
ATOM 714 C C . SER A 1 92 ? -5.383 -8.055 -15.773 1 95.19 92 SER A C 1
ATOM 716 O O . SER A 1 92 ? -6.535 -7.672 -15.539 1 95.19 92 SER A O 1
ATOM 718 N N . LEU A 1 93 ? -4.426 -8.055 -14.922 1 96.19 93 LEU A N 1
ATOM 719 C CA . LEU A 1 93 ? -4.66 -7.477 -13.602 1 96.19 93 LEU A CA 1
ATOM 720 C C . LEU A 1 93 ? -5.074 -6.012 -13.711 1 96.19 93 LEU A C 1
ATOM 722 O O . LEU A 1 93 ? -5.969 -5.559 -12.992 1 96.19 93 LEU A O 1
ATOM 726 N N . SER A 1 94 ? -4.445 -5.301 -14.625 1 94.38 94 SER A N 1
ATOM 727 C CA . SER A 1 94 ? -4.781 -3.895 -14.82 1 94.38 94 SER A CA 1
ATOM 728 C C . SER A 1 94 ? -6.227 -3.73 -15.281 1 94.38 94 SER A C 1
ATOM 730 O O . SER A 1 94 ? -6.906 -2.781 -14.883 1 94.38 94 SER A O 1
ATOM 732 N N . GLN A 1 95 ? -6.66 -4.621 -16.031 1 95.19 95 GLN A N 1
ATOM 733 C CA . GLN A 1 95 ? -8.039 -4.594 -16.5 1 95.19 95 GLN A CA 1
ATOM 734 C C . GLN A 1 95 ? -9.023 -4.887 -15.367 1 95.19 95 GLN A C 1
ATOM 736 O O . GLN A 1 95 ? -10.203 -4.555 -15.469 1 95.19 95 GLN A O 1
ATOM 741 N N . LEU A 1 96 ? -8.492 -5.488 -14.344 1 96.75 96 LEU A N 1
ATOM 742 C CA . LEU A 1 96 ? -9.312 -5.832 -13.188 1 96.75 96 LEU A CA 1
ATOM 743 C C . LEU A 1 96 ? -9.055 -4.871 -12.031 1 96.75 96 LEU A C 1
ATOM 745 O O . LEU A 1 96 ? -9.188 -5.246 -10.867 1 96.75 96 LEU A O 1
ATOM 749 N N . TYR A 1 97 ? -8.523 -3.693 -12.336 1 93.94 97 TYR A N 1
ATOM 750 C CA . TYR A 1 97 ? -8.43 -2.559 -11.422 1 93.94 97 TYR A CA 1
ATOM 751 C C . TYR A 1 97 ? -7.285 -2.742 -10.438 1 93.94 97 TYR A C 1
ATOM 753 O O . TYR A 1 97 ? -7.316 -2.199 -9.328 1 93.94 97 TYR A O 1
ATOM 761 N N . TRP A 1 98 ? -6.348 -3.648 -10.812 1 95.75 98 TRP A N 1
ATOM 762 C CA . TRP A 1 98 ? -5.043 -3.617 -10.156 1 95.75 98 TRP A CA 1
ATOM 763 C C . TRP A 1 98 ? -4.152 -2.547 -10.773 1 95.75 98 TRP A C 1
ATOM 765 O O . TRP A 1 98 ? -4.043 -2.449 -12 1 95.75 98 TRP A O 1
ATOM 775 N N . MET A 1 99 ? -3.551 -1.763 -9.922 1 91.06 99 MET A N 1
ATOM 776 C CA . MET A 1 99 ? -2.605 -0.753 -10.398 1 91.06 99 MET A CA 1
ATOM 777 C C . MET A 1 99 ? -1.172 -1.155 -10.07 1 91.06 99 MET A C 1
ATOM 779 O O . MET A 1 99 ? -0.804 -1.265 -8.898 1 91.06 99 MET A O 1
ATOM 783 N N . ASN A 1 100 ? -0.386 -1.327 -11.055 1 91.12 100 ASN A N 1
ATOM 784 C CA . ASN A 1 100 ? 1.026 -1.637 -10.859 1 91.12 100 ASN A CA 1
ATOM 785 C C . ASN A 1 100 ? 1.805 -0.421 -10.367 1 91.12 100 ASN A C 1
ATOM 787 O O . ASN A 1 100 ? 1.699 0.665 -10.945 1 91.12 100 ASN A O 1
ATOM 791 N N . ILE A 1 101 ? 2.615 -0.617 -9.383 1 87.25 101 ILE A N 1
ATOM 792 C CA . ILE A 1 101 ? 3.268 0.556 -8.805 1 87.25 101 ILE A CA 1
ATOM 793 C C . ILE A 1 101 ? 4.77 0.496 -9.086 1 87.25 101 ILE A C 1
ATOM 795 O O . ILE A 1 101 ? 5.492 1.458 -8.82 1 87.25 101 ILE A O 1
ATOM 799 N N . ASP A 1 102 ? 5.469 -0.572 -9.562 1 83.38 102 ASP A N 1
ATOM 800 C CA . ASP A 1 102 ? 6.898 -0.744 -9.797 1 83.38 102 ASP A CA 1
ATOM 801 C C . ASP A 1 102 ? 7.215 -0.695 -11.289 1 83.38 102 ASP A C 1
ATOM 803 O O . ASP A 1 102 ? 8.375 -0.554 -11.68 1 83.38 102 ASP A O 1
ATOM 807 N N . GLY A 1 103 ? 6.328 -0.798 -12.164 1 77.19 103 GLY A N 1
ATOM 808 C CA . GLY A 1 103 ? 6.586 -1.053 -13.57 1 77.19 103 GLY A CA 1
ATOM 809 C C . GLY A 1 103 ? 6.504 -2.521 -13.938 1 77.19 103 GLY A C 1
ATOM 810 O O . GLY A 1 103 ? 6.062 -3.344 -13.133 1 77.19 103 GLY A O 1
ATOM 811 N N . PRO A 1 104 ? 6.996 -2.773 -15.117 1 82.25 104 PRO A N 1
ATOM 812 C CA . PRO A 1 104 ? 6.902 -4.164 -15.57 1 82.25 104 PRO A CA 1
ATOM 813 C C . PRO A 1 104 ? 7.848 -5.094 -14.805 1 82.25 104 PRO A C 1
ATOM 815 O O . PRO A 1 104 ? 8.961 -4.699 -14.461 1 82.25 104 PRO A O 1
ATOM 818 N N . LEU A 1 105 ? 7.348 -6.297 -14.609 1 90.44 105 LEU A N 1
ATOM 819 C CA . LEU A 1 105 ? 8.188 -7.301 -13.961 1 90.44 105 LEU A CA 1
ATOM 820 C C . LEU A 1 105 ? 9.367 -7.676 -14.852 1 90.44 105 LEU A C 1
ATOM 822 O O . LEU A 1 105 ? 9.195 -7.965 -16.031 1 90.44 105 LEU A O 1
ATOM 826 N N . GLU A 1 106 ? 10.523 -7.578 -14.258 1 90.75 106 GLU A N 1
ATOM 827 C CA . GLU A 1 106 ? 11.742 -8.055 -14.906 1 90.75 106 GLU A CA 1
ATOM 828 C C . GLU A 1 106 ? 12.391 -9.172 -14.086 1 90.75 106 GLU A C 1
ATOM 830 O O . GLU A 1 106 ? 12.594 -9.023 -12.875 1 90.75 106 GLU A O 1
ATOM 835 N N . LEU A 1 107 ? 12.664 -10.273 -14.812 1 93 107 LEU A N 1
ATOM 836 C CA . LEU A 1 107 ? 13.359 -11.375 -14.156 1 93 107 LEU A CA 1
ATOM 837 C C . LEU A 1 107 ? 14.867 -11.242 -14.312 1 93 107 LEU A C 1
ATOM 839 O O . LEU A 1 107 ? 15.367 -11 -15.422 1 93 107 LEU A O 1
ATOM 843 N N . HIS A 1 108 ? 15.492 -11.328 -13.203 1 93.81 108 HIS A N 1
ATOM 844 C CA . HIS A 1 108 ? 16.953 -11.305 -13.227 1 93.81 108 HIS A CA 1
ATOM 845 C C . HIS A 1 108 ? 17.531 -12.562 -12.586 1 93.81 108 HIS A C 1
ATOM 847 O O . HIS A 1 108 ? 16.938 -13.117 -11.656 1 93.81 108 HIS A O 1
ATOM 853 N N . LYS A 1 109 ? 18.688 -12.898 -13.125 1 92.12 109 LYS A N 1
ATOM 854 C CA . LYS A 1 109 ? 19.359 -14.094 -12.609 1 92.12 109 LYS A CA 1
ATOM 855 C C . LYS A 1 109 ? 19.891 -13.859 -11.203 1 92.12 109 LYS A C 1
ATOM 857 O O . LYS A 1 109 ? 20.531 -12.844 -10.938 1 92.12 109 LYS A O 1
ATOM 862 N N . ALA A 1 110 ? 19.5 -14.789 -10.352 1 91.25 110 ALA A N 1
ATOM 863 C CA . ALA A 1 110 ? 20.031 -14.727 -8.992 1 91.25 110 ALA A CA 1
ATOM 864 C C . ALA A 1 110 ? 21.469 -15.242 -8.945 1 91.25 110 ALA A C 1
ATOM 866 O O . ALA A 1 110 ? 21.859 -16.109 -9.734 1 91.25 110 ALA A O 1
ATOM 867 N N . SER A 1 111 ? 22.219 -14.633 -8.062 1 85.62 111 SER A N 1
ATOM 868 C CA . SER A 1 111 ? 23.578 -15.141 -7.828 1 85.62 111 SER A CA 1
ATOM 869 C C . SER A 1 111 ? 23.562 -16.312 -6.852 1 85.62 111 SER A C 1
ATOM 871 O O . SER A 1 111 ? 23.25 -16.141 -5.672 1 85.62 111 SER A O 1
ATOM 873 N N . LEU A 1 112 ? 23.844 -17.453 -7.418 1 85.38 112 LEU A N 1
ATOM 874 C CA . LEU A 1 112 ? 23.906 -18.625 -6.559 1 85.38 112 LEU A CA 1
ATOM 875 C C . LEU A 1 112 ? 25.359 -18.922 -6.164 1 85.38 112 LEU A C 1
ATOM 877 O O . LEU A 1 112 ? 26.281 -18.641 -6.922 1 85.38 112 LEU A O 1
ATOM 881 N N . SER A 1 113 ? 25.391 -19.406 -4.988 1 81.69 113 SER A N 1
ATOM 882 C CA . SER A 1 113 ? 26.703 -19.875 -4.543 1 81.69 113 SER A CA 1
ATOM 883 C C . SER A 1 113 ? 27.031 -21.234 -5.129 1 81.69 113 SER A C 1
ATOM 885 O O . SER A 1 113 ? 26.156 -21.891 -5.723 1 81.69 113 SER A O 1
ATOM 887 N N . SER A 1 114 ? 28.328 -21.578 -4.98 1 81.06 114 SER A N 1
ATOM 888 C CA . SER A 1 114 ? 28.766 -22.906 -5.414 1 81.06 114 SER A CA 1
ATOM 889 C C . SER A 1 114 ? 28.25 -23.984 -4.461 1 81.06 114 SER A C 1
ATOM 891 O O . SER A 1 114 ? 28.234 -25.172 -4.812 1 81.06 114 SER A O 1
ATOM 893 N N . THR A 1 115 ? 27.844 -23.562 -3.342 1 83.31 115 THR A N 1
ATOM 894 C CA . THR A 1 115 ? 27.281 -24.5 -2.381 1 83.31 115 THR A CA 1
ATOM 895 C C . THR A 1 115 ? 25.75 -24.547 -2.508 1 83.31 115 THR A C 1
ATOM 897 O O . THR A 1 115 ? 25.125 -23.562 -2.885 1 83.31 115 THR A O 1
ATOM 900 N N . ASN A 1 116 ? 25.344 -25.719 -2.156 1 86.62 116 ASN A N 1
ATOM 901 C CA . ASN A 1 116 ? 23.891 -25.906 -2.219 1 86.62 116 ASN A CA 1
ATOM 902 C C . ASN A 1 116 ? 23.172 -24.969 -1.252 1 86.62 116 ASN A C 1
ATOM 904 O O . ASN A 1 116 ? 23.578 -24.828 -0.096 1 86.62 116 ASN A O 1
ATOM 908 N N . VAL A 1 117 ? 22.234 -24.234 -1.813 1 87.88 117 VAL A N 1
ATOM 909 C CA . VAL A 1 117 ? 21.359 -23.359 -1.034 1 87.88 117 VAL A CA 1
ATOM 910 C C . VAL A 1 117 ? 19.891 -23.734 -1.29 1 87.88 117 VAL A C 1
ATOM 912 O O . VAL A 1 117 ? 19.531 -24.094 -2.41 1 87.88 117 VAL A O 1
ATOM 915 N N . SER A 1 118 ? 19.156 -23.672 -0.219 1 90.38 118 SER A N 1
ATOM 916 C CA . SER A 1 118 ? 17.75 -23.984 -0.398 1 90.38 118 SER A CA 1
ATOM 917 C C . SER A 1 118 ? 17.016 -22.859 -1.129 1 90.38 118 SER A C 1
ATOM 919 O O . SER A 1 118 ? 17.297 -21.688 -0.913 1 90.38 118 SER A O 1
ATOM 921 N N . VAL A 1 119 ? 16.031 -23.203 -1.872 1 89.5 119 VAL A N 1
ATOM 922 C CA . VAL A 1 119 ? 15.203 -22.25 -2.598 1 89.5 119 VAL A CA 1
ATOM 923 C C . VAL A 1 119 ? 14.523 -21.297 -1.61 1 89.5 119 VAL A C 1
ATOM 925 O O . VAL A 1 119 ? 14.438 -20.094 -1.858 1 89.5 119 VAL A O 1
ATOM 928 N N . SER A 1 120 ? 14.094 -21.875 -0.466 1 92 120 SER A N 1
ATOM 929 C CA . SER A 1 120 ? 13.422 -21.047 0.523 1 92 120 SER A CA 1
ATOM 930 C C . SER A 1 120 ? 14.328 -19.922 1.017 1 92 120 SER A C 1
ATOM 932 O O . SER A 1 120 ? 13.883 -18.797 1.229 1 92 120 SER A O 1
ATOM 934 N N . GLN A 1 121 ? 15.594 -20.219 1.122 1 92.75 121 GLN A N 1
ATOM 935 C CA . GLN A 1 121 ? 16.531 -19.203 1.579 1 92.75 121 GLN A CA 1
ATOM 936 C C . GLN A 1 121 ? 16.734 -18.109 0.519 1 92.75 121 GLN A C 1
ATOM 938 O O . GLN A 1 121 ? 16.781 -16.922 0.838 1 92.75 121 GLN A O 1
ATOM 943 N N . ILE A 1 122 ? 16.812 -18.531 -0.683 1 92.19 122 ILE A N 1
ATOM 944 C CA . ILE A 1 122 ? 16.969 -17.594 -1.788 1 92.19 122 ILE A CA 1
ATOM 945 C C . ILE A 1 122 ? 15.75 -16.672 -1.854 1 92.19 122 ILE A C 1
ATOM 947 O O . ILE A 1 122 ? 15.891 -15.453 -1.975 1 92.19 122 ILE A O 1
ATOM 951 N N . VAL A 1 123 ? 14.625 -17.281 -1.702 1 94.25 123 VAL A N 1
ATOM 952 C CA . VAL A 1 123 ? 13.359 -16.547 -1.778 1 94.25 123 VAL A CA 1
ATOM 953 C C . VAL A 1 123 ? 13.258 -15.57 -0.615 1 94.25 123 VAL A C 1
ATOM 955 O O . VAL A 1 123 ? 12.891 -14.406 -0.807 1 94.25 123 VAL A O 1
ATOM 958 N N . LEU A 1 124 ? 13.594 -16 0.546 1 95.25 124 LEU A N 1
ATOM 959 C CA . LEU A 1 124 ? 13.492 -15.164 1.731 1 95.25 124 LEU A CA 1
ATOM 960 C C . LEU A 1 124 ? 14.445 -13.977 1.637 1 95.25 124 LEU A C 1
ATOM 962 O O . LEU A 1 124 ? 14.086 -12.852 1.98 1 95.25 124 LEU A O 1
ATOM 966 N N . ASP A 1 125 ? 15.648 -14.227 1.15 1 94.25 125 ASP A N 1
ATOM 967 C CA . ASP A 1 125 ? 16.625 -13.148 0.98 1 94.25 125 ASP A CA 1
ATOM 968 C C . ASP A 1 125 ? 16.125 -12.117 -0.027 1 94.25 125 ASP A C 1
ATOM 970 O O . ASP A 1 125 ? 16.234 -10.914 0.2 1 94.25 125 ASP A O 1
ATOM 974 N N . PHE A 1 126 ? 15.562 -12.578 -1.067 1 94.88 126 PHE A N 1
ATOM 975 C CA . PHE A 1 126 ? 15.055 -11.688 -2.109 1 94.88 126 PHE A CA 1
ATOM 976 C C . PHE A 1 126 ? 13.891 -10.859 -1.591 1 94.88 126 PHE A C 1
ATOM 978 O O . PHE A 1 126 ? 13.836 -9.648 -1.811 1 94.88 126 PHE A O 1
ATOM 985 N N . MET A 1 127 ? 12.969 -11.523 -0.893 1 94.69 127 MET A N 1
ATOM 986 C CA . MET A 1 127 ? 11.773 -10.844 -0.407 1 94.69 127 MET A CA 1
ATOM 987 C C . MET A 1 127 ? 12.117 -9.836 0.679 1 94.69 127 MET A C 1
ATOM 989 O O . MET A 1 127 ? 11.445 -8.812 0.825 1 94.69 127 MET A O 1
ATOM 993 N N . LYS A 1 128 ? 13.086 -10.148 1.42 1 92.38 128 LYS A N 1
ATOM 994 C CA . LYS A 1 128 ? 13.594 -9.172 2.377 1 92.38 128 LYS A CA 1
ATOM 995 C C . LYS A 1 128 ? 14.078 -7.906 1.668 1 92.38 128 LYS A C 1
ATOM 997 O O . LYS A 1 128 ? 13.82 -6.793 2.131 1 92.38 128 LYS A O 1
ATOM 1002 N N . ASP A 1 129 ? 14.734 -8.117 0.526 1 89.44 129 ASP A N 1
ATOM 1003 C CA . ASP A 1 129 ? 15.25 -7 -0.255 1 89.44 129 ASP A CA 1
ATOM 1004 C C . ASP A 1 129 ? 14.117 -6.125 -0.778 1 89.44 129 ASP A C 1
ATOM 1006 O O . ASP A 1 129 ? 14.289 -4.922 -0.973 1 89.44 129 ASP A O 1
ATOM 1010 N N . VAL A 1 130 ? 12.969 -6.73 -0.975 1 89.19 130 VAL A N 1
ATOM 1011 C CA . VAL A 1 130 ? 11.867 -5.941 -1.513 1 89.19 130 VAL A CA 1
ATOM 1012 C C . VAL A 1 130 ? 10.922 -5.527 -0.383 1 89.19 130 VAL A C 1
ATOM 1014 O O . VAL A 1 130 ? 9.766 -5.184 -0.626 1 89.19 130 VAL A O 1
ATOM 1017 N N . LYS A 1 131 ? 11.352 -5.684 0.84 1 85.69 131 LYS A N 1
ATOM 1018 C CA . LYS A 1 131 ? 10.727 -5.184 2.062 1 85.69 131 LYS A CA 1
ATOM 1019 C C . LYS A 1 131 ? 9.445 -5.953 2.379 1 85.69 131 LYS A C 1
ATOM 1021 O O . LYS A 1 131 ? 8.453 -5.363 2.814 1 85.69 131 LYS A O 1
ATOM 1026 N N . ASP A 1 132 ? 9.43 -7.172 2.029 1 90.31 132 ASP A N 1
ATOM 1027 C CA . ASP A 1 132 ? 8.328 -8.055 2.396 1 90.31 132 ASP A CA 1
ATOM 1028 C C . ASP A 1 132 ? 8.836 -9.281 3.154 1 90.31 132 ASP A C 1
ATOM 1030 O O . ASP A 1 132 ? 8.406 -10.398 2.887 1 90.31 132 ASP A O 1
ATOM 1034 N N . ALA A 1 133 ? 9.695 -9.133 4.039 1 88 133 ALA A N 1
ATOM 1035 C CA . ALA A 1 133 ? 10.305 -10.227 4.789 1 88 133 ALA A CA 1
ATOM 1036 C C . ALA A 1 133 ? 9.258 -10.969 5.625 1 88 133 ALA A C 1
ATOM 1038 O O . ALA A 1 133 ? 9.219 -12.203 5.637 1 88 133 ALA A O 1
ATOM 1039 N N . GLU A 1 134 ? 8.414 -10.258 6.25 1 86.75 134 GLU A N 1
ATOM 1040 C CA . GLU A 1 134 ? 7.453 -10.859 7.168 1 86.75 134 GLU A CA 1
ATOM 1041 C C . GLU A 1 134 ? 6.465 -11.758 6.426 1 86.75 134 GLU A C 1
ATOM 1043 O O . GLU A 1 134 ? 6.207 -12.891 6.848 1 86.75 134 GLU A O 1
ATOM 1048 N N . GLY A 1 135 ? 5.941 -11.258 5.375 1 89.44 135 GLY A N 1
ATOM 1049 C CA . GLY A 1 135 ? 5.008 -12.055 4.602 1 89.44 135 GLY A CA 1
ATOM 1050 C C . GLY A 1 135 ? 5.633 -13.312 4.023 1 89.44 135 GLY A C 1
ATOM 1051 O O . GLY A 1 135 ? 5.055 -14.398 4.113 1 89.44 135 GLY A O 1
ATOM 1052 N N . ALA A 1 136 ? 6.781 -13.156 3.541 1 92.44 136 ALA A N 1
ATOM 1053 C CA . ALA A 1 136 ? 7.488 -14.297 2.953 1 92.44 136 ALA A CA 1
ATOM 1054 C C . ALA A 1 136 ? 7.805 -15.352 4.008 1 92.44 136 ALA A C 1
ATOM 1056 O O . ALA A 1 136 ? 7.656 -16.547 3.762 1 92.44 136 ALA A O 1
ATOM 1057 N N . ALA A 1 137 ? 8.203 -14.891 5.121 1 92.44 137 ALA A N 1
ATOM 1058 C CA . ALA A 1 137 ? 8.516 -15.828 6.199 1 92.44 137 ALA A CA 1
ATOM 1059 C C . ALA A 1 137 ? 7.281 -16.609 6.617 1 92.44 137 ALA A C 1
ATOM 1061 O O . ALA A 1 137 ? 7.359 -17.828 6.848 1 92.44 137 ALA A O 1
ATOM 1062 N N . ARG A 1 138 ? 6.23 -15.977 6.652 1 90.69 138 ARG A N 1
ATOM 1063 C CA . ARG A 1 138 ? 4.984 -16.641 7.02 1 90.69 138 ARG A CA 1
ATOM 1064 C C . ARG A 1 138 ? 4.609 -17.703 6.004 1 90.69 138 ARG A C 1
ATOM 1066 O O . ARG A 1 138 ? 4.164 -18.797 6.375 1 90.69 138 ARG A O 1
ATOM 1073 N N . LEU A 1 139 ? 4.754 -17.375 4.762 1 90.94 139 LEU A N 1
ATOM 1074 C CA . LEU A 1 139 ? 4.43 -18.312 3.697 1 90.94 139 LEU A CA 1
ATOM 1075 C C . LEU A 1 139 ? 5.332 -19.531 3.762 1 90.94 139 LEU A C 1
ATOM 1077 O O . LEU A 1 139 ? 4.852 -20.672 3.754 1 90.94 139 LEU A O 1
ATOM 1081 N N . VAL A 1 140 ? 6.613 -19.328 3.912 1 90.81 140 VAL A N 1
ATOM 1082 C CA . VAL A 1 140 ? 7.59 -20.422 3.904 1 90.81 140 VAL A CA 1
ATOM 1083 C C . VAL A 1 140 ? 7.402 -21.281 5.148 1 90.81 140 VAL A C 1
ATOM 1085 O O . VAL A 1 140 ? 7.41 -22.516 5.059 1 90.81 140 VAL A O 1
ATOM 1088 N N . GLU A 1 141 ? 7.191 -20.641 6.277 1 90 141 GLU A N 1
ATOM 1089 C CA . GLU A 1 141 ? 7 -21.391 7.52 1 90 141 GLU A CA 1
ATOM 1090 C C . GLU A 1 141 ? 5.734 -22.234 7.473 1 90 141 GLU A C 1
ATOM 1092 O O . GLU A 1 141 ? 5.719 -23.375 7.949 1 90 141 GLU A O 1
ATOM 1097 N N . THR A 1 142 ? 4.723 -21.688 6.953 1 87.19 142 THR A N 1
ATOM 1098 C CA . THR A 1 142 ? 3.475 -22.438 6.832 1 87.19 142 THR A CA 1
ATOM 1099 C C . THR A 1 142 ? 3.658 -23.656 5.93 1 87.19 142 THR A C 1
ATOM 1101 O O . THR A 1 142 ? 3.217 -24.75 6.266 1 87.19 142 THR A O 1
ATOM 1104 N N . MET A 1 143 ? 4.301 -23.422 4.812 1 86.44 143 MET A N 1
ATOM 1105 C CA . MET A 1 143 ? 4.512 -24.516 3.863 1 86.44 143 MET A CA 1
ATOM 1106 C C . MET A 1 143 ? 5.41 -25.594 4.465 1 86.44 143 MET A C 1
ATOM 1108 O O . MET A 1 143 ? 5.242 -26.781 4.176 1 86.44 143 MET A O 1
ATOM 1112 N N . LYS A 1 144 ? 6.305 -25.156 5.293 1 86.75 144 LYS A N 1
ATOM 1113 C CA . LYS A 1 144 ? 7.191 -26.109 5.965 1 86.75 144 LYS A CA 1
ATOM 1114 C C . LYS A 1 144 ? 6.422 -26.969 6.961 1 86.75 144 LYS A C 1
ATOM 1116 O O . LYS A 1 144 ? 6.758 -28.141 7.16 1 86.75 144 LYS A O 1
ATOM 1121 N N . LYS A 1 145 ? 5.418 -26.438 7.512 1 87.44 145 LYS A N 1
ATOM 1122 C CA . LYS A 1 145 ? 4.668 -27.125 8.562 1 87.44 145 LYS A CA 1
ATOM 1123 C C . LYS A 1 145 ? 3.602 -28.047 7.973 1 87.44 145 LYS A C 1
ATOM 1125 O O . LYS A 1 145 ? 3.15 -28.984 8.633 1 87.44 145 LYS A O 1
ATOM 1130 N N . LEU A 1 146 ? 3.238 -27.797 6.781 1 83 146 LEU A N 1
ATOM 1131 C CA . LEU A 1 146 ? 2.197 -28.609 6.164 1 83 146 LEU A CA 1
ATOM 1132 C C . LEU A 1 146 ? 2.775 -29.906 5.605 1 83 146 LEU A C 1
ATOM 1134 O O . LEU A 1 146 ? 3.846 -29.891 4.996 1 83 146 LEU A O 1
ATOM 1138 N N . PRO A 1 147 ? 2.018 -30.953 5.949 1 82.69 147 PRO A N 1
ATOM 1139 C CA . PRO A 1 147 ? 2.447 -32.188 5.293 1 82.69 147 PRO A CA 1
ATOM 1140 C C . PRO A 1 147 ? 2.408 -32.094 3.77 1 82.69 147 PRO A C 1
ATOM 1142 O O . PRO A 1 147 ? 1.517 -31.453 3.209 1 82.69 147 PRO A O 1
ATOM 1145 N N . PRO A 1 148 ? 3.354 -32.75 3.15 1 77.12 148 PRO A N 1
ATOM 1146 C CA . PRO A 1 148 ? 3.424 -32.688 1.689 1 77.12 148 PRO A CA 1
ATOM 1147 C C . PRO A 1 148 ? 2.129 -33.125 1.015 1 77.12 148 PRO A C 1
ATOM 1149 O O . PRO A 1 148 ? 1.844 -32.719 -0.114 1 77.12 148 PRO A O 1
ATOM 1152 N N . ASN A 1 149 ? 1.415 -33.938 1.757 1 78.62 149 ASN A N 1
ATOM 1153 C CA . ASN A 1 149 ? 0.209 -34.469 1.144 1 78.62 149 ASN A CA 1
ATOM 1154 C C . ASN A 1 149 ? -1.006 -33.594 1.413 1 78.62 149 ASN A C 1
ATOM 1156 O O . ASN A 1 149 ? -2.107 -33.906 0.945 1 78.62 149 ASN A O 1
ATOM 1160 N N . ASP A 1 150 ? -0.702 -32.5 2.08 1 78.5 150 ASP A N 1
ATOM 1161 C CA . ASP A 1 150 ? -1.773 -31.531 2.232 1 78.5 150 ASP A CA 1
ATOM 1162 C C . ASP A 1 150 ? -2.135 -30.906 0.891 1 78.5 150 ASP A C 1
ATOM 1164 O O . ASP A 1 150 ? -1.31 -30.859 -0.024 1 78.5 150 ASP A O 1
ATOM 1168 N N . ARG A 1 151 ? -3.291 -30.422 0.754 1 76.94 151 ARG A N 1
ATOM 1169 C CA . ARG A 1 151 ? -3.809 -29.922 -0.515 1 76.94 151 ARG A CA 1
ATOM 1170 C C . ARG A 1 151 ? -3.025 -28.703 -0.984 1 76.94 151 ARG A C 1
ATOM 1172 O O . ARG A 1 151 ? -2.73 -28.562 -2.174 1 76.94 151 ARG A O 1
ATOM 1179 N N . LEU A 1 152 ? -2.654 -27.891 -0.034 1 78.62 152 LEU A N 1
ATOM 1180 C CA . LEU A 1 152 ? -1.979 -26.656 -0.4 1 78.62 152 LEU A CA 1
ATOM 1181 C C . LEU A 1 152 ? -0.592 -26.938 -0.968 1 78.62 152 LEU A C 1
ATOM 1183 O O . LEU A 1 152 ? -0.27 -26.5 -2.078 1 78.62 152 LEU A O 1
ATOM 1187 N N . PRO A 1 153 ? 0.255 -27.719 -0.298 1 78.12 153 PRO A N 1
ATOM 1188 C CA . PRO A 1 153 ? 1.546 -28.062 -0.898 1 78.12 153 PRO A CA 1
ATOM 1189 C C . PRO A 1 153 ? 1.398 -28.812 -2.225 1 78.12 153 PRO A C 1
ATOM 1191 O O . PRO A 1 153 ? 2.195 -28.609 -3.143 1 78.12 153 PRO A O 1
ATOM 1194 N N . LYS A 1 154 ? 0.422 -29.594 -2.297 1 74.69 154 LYS A N 1
ATOM 1195 C CA . LYS A 1 154 ? 0.221 -30.359 -3.521 1 74.69 154 LYS A CA 1
ATOM 1196 C C . LYS A 1 154 ? -0.079 -29.438 -4.703 1 74.69 154 LYS A C 1
ATOM 1198 O O . LYS A 1 154 ? 0.474 -29.625 -5.789 1 74.69 154 LYS A O 1
ATOM 1203 N N . ILE A 1 155 ? -0.953 -28.516 -4.422 1 68.31 155 ILE A N 1
ATOM 1204 C CA . ILE A 1 155 ? -1.335 -27.578 -5.477 1 68.31 155 ILE A CA 1
ATOM 1205 C C . ILE A 1 155 ? -0.131 -26.734 -5.875 1 68.31 155 ILE A C 1
ATOM 1207 O O . ILE A 1 155 ? 0.166 -26.578 -7.062 1 68.31 155 ILE A O 1
ATOM 1211 N N . PHE A 1 156 ? 0.533 -26.312 -4.902 1 75.06 156 PHE A N 1
ATOM 1212 C CA . PHE A 1 156 ? 1.649 -25.406 -5.16 1 75.06 156 PHE A CA 1
ATOM 1213 C C . PHE A 1 156 ? 2.787 -26.141 -5.859 1 75.06 156 PHE A C 1
ATOM 1215 O O . PHE A 1 156 ? 3.449 -25.578 -6.734 1 75.06 156 PHE A O 1
ATOM 1222 N N . ASN A 1 157 ? 2.994 -27.469 -5.574 1 70.75 157 ASN A N 1
ATOM 1223 C CA . ASN A 1 157 ? 4.133 -28.203 -6.109 1 70.75 157 ASN A CA 1
ATOM 1224 C C . ASN A 1 157 ? 3.791 -28.891 -7.43 1 70.75 157 ASN A C 1
ATOM 1226 O O . ASN A 1 157 ? 4.684 -29.281 -8.188 1 70.75 157 ASN A O 1
ATOM 1230 N N . SER A 1 158 ? 2.602 -29.172 -7.609 1 61.41 158 SER A N 1
ATOM 1231 C CA . SER A 1 158 ? 2.23 -29.969 -8.773 1 61.41 158 SER A CA 1
ATOM 1232 C C . SER A 1 158 ? 2.508 -29.203 -10.07 1 61.41 158 SER A C 1
ATOM 1234 O O . SER A 1 158 ? 2.803 -29.812 -11.102 1 61.41 158 SER A O 1
ATOM 1236 N N . LEU A 1 159 ? 2.428 -27.906 -9.984 1 56.22 159 LEU A N 1
ATOM 1237 C CA . LEU A 1 159 ? 2.453 -27.188 -11.258 1 56.22 159 LEU A CA 1
ATOM 1238 C C . LEU A 1 159 ? 3.639 -26.234 -11.328 1 56.22 159 LEU A C 1
ATOM 1240 O O . LEU A 1 159 ? 3.953 -25.703 -12.391 1 56.22 159 LEU A O 1
ATOM 1244 N N . GLY A 1 160 ? 4.238 -26.156 -10.219 1 56.69 160 GLY A N 1
ATOM 1245 C CA . GLY A 1 160 ? 5.367 -25.25 -10.25 1 56.69 160 GLY A CA 1
ATOM 1246 C C . GLY A 1 160 ? 6.602 -25.844 -10.898 1 56.69 160 GLY A C 1
ATOM 1247 O O . GLY A 1 160 ? 7.547 -25.125 -11.234 1 56.69 160 GLY A O 1
ATOM 1248 N N . ALA A 1 161 ? 6.371 -27.203 -11.117 1 60.09 161 ALA A N 1
ATOM 1249 C CA . ALA A 1 161 ? 7.566 -27.844 -11.656 1 60.09 161 ALA A CA 1
ATOM 1250 C C . ALA A 1 161 ? 7.227 -28.734 -12.852 1 60.09 161 ALA A C 1
ATOM 1252 O O . ALA A 1 161 ? 6.289 -29.531 -12.797 1 60.09 161 ALA A O 1
ATOM 1253 N N . GLN A 1 162 ? 7.578 -28.344 -14 1 65.25 162 GLN A N 1
ATOM 1254 C CA . GLN A 1 162 ? 7.582 -29.203 -15.172 1 65.25 162 GLN A CA 1
ATOM 1255 C C . GLN A 1 162 ? 9.008 -29.578 -15.57 1 65.25 162 GLN A C 1
ATOM 1257 O O . GLN A 1 162 ? 9.797 -28.719 -15.969 1 65.25 162 GLN A O 1
ATOM 1262 N N . ARG A 1 163 ? 9.219 -30.906 -15.477 1 66.06 163 ARG A N 1
ATOM 1263 C CA . ARG A 1 163 ? 10.547 -31.406 -15.805 1 66.06 163 ARG A CA 1
ATOM 1264 C C . ARG A 1 163 ? 11.609 -30.734 -14.938 1 66.06 163 ARG A C 1
ATOM 1266 O O . ARG A 1 163 ? 11.578 -30.859 -13.711 1 66.06 163 ARG A O 1
ATOM 1273 N N . ASN A 1 164 ? 12.422 -29.906 -15.609 1 75.56 164 ASN A N 1
ATOM 1274 C CA . ASN A 1 164 ? 13.562 -29.297 -14.938 1 75.56 164 ASN A CA 1
ATOM 1275 C C . ASN A 1 164 ? 13.336 -27.812 -14.703 1 75.56 164 ASN A C 1
ATOM 1277 O O . ASN A 1 164 ? 14.273 -27.078 -14.367 1 75.56 164 ASN A O 1
ATOM 1281 N N . THR A 1 165 ? 11.93 -27.469 -14.867 1 79.5 165 THR A N 1
ATOM 1282 C CA . THR A 1 165 ? 11.641 -26.047 -14.727 1 79.5 165 THR A CA 1
ATOM 1283 C C . THR A 1 165 ? 10.555 -25.812 -13.688 1 79.5 165 THR A C 1
ATOM 1285 O O . THR A 1 165 ? 9.57 -26.562 -13.625 1 79.5 165 THR A O 1
ATOM 1288 N N . SER A 1 166 ? 10.781 -24.875 -12.773 1 83.5 166 SER A N 1
ATOM 1289 C CA . SER A 1 166 ? 9.789 -24.469 -11.781 1 83.5 166 SER A CA 1
ATOM 1290 C C . SER A 1 166 ? 9.492 -22.969 -11.883 1 83.5 166 SER A C 1
ATOM 1292 O O . SER A 1 166 ? 10.406 -22.156 -12.023 1 83.5 166 SER A O 1
ATOM 1294 N N . ILE A 1 167 ? 8.195 -22.625 -11.891 1 86.06 167 ILE A N 1
ATOM 1295 C CA . ILE A 1 167 ? 7.742 -21.25 -11.859 1 86.06 167 ILE A CA 1
ATOM 1296 C C . ILE A 1 167 ? 6.738 -21.062 -10.727 1 86.06 167 ILE A C 1
ATOM 1298 O O . ILE A 1 167 ? 5.742 -21.781 -10.641 1 86.06 167 ILE A O 1
ATOM 1302 N N . PHE A 1 168 ? 7.07 -20.125 -9.867 1 88.94 168 PHE A N 1
ATOM 1303 C CA . PHE A 1 168 ? 6.137 -19.891 -8.773 1 88.94 168 PHE A CA 1
ATOM 1304 C C . PHE A 1 168 ? 6.207 -18.438 -8.297 1 88.94 168 PHE A C 1
ATOM 1306 O O . PHE A 1 168 ? 7.125 -17.703 -8.664 1 88.94 168 PHE A O 1
ATOM 1313 N N . GLN A 1 169 ? 5.168 -18.109 -7.609 1 91.62 169 GLN A N 1
ATOM 1314 C CA . GLN A 1 169 ? 5.027 -16.75 -7.105 1 91.62 169 GLN A CA 1
ATOM 1315 C C . GLN A 1 169 ? 4.629 -16.75 -5.629 1 91.62 169 GLN A C 1
ATOM 1317 O O . GLN A 1 169 ? 3.779 -17.547 -5.211 1 91.62 169 GLN A O 1
ATOM 1322 N N . LEU A 1 170 ? 5.352 -16 -4.895 1 93.19 170 LEU A N 1
ATOM 1323 C CA . LEU A 1 170 ? 4.957 -15.711 -3.521 1 93.19 170 LEU A CA 1
ATOM 1324 C C . LEU A 1 170 ? 4.492 -14.266 -3.379 1 93.19 170 LEU A C 1
ATOM 1326 O O . LEU A 1 170 ? 5.152 -13.344 -3.863 1 93.19 170 LEU A O 1
ATOM 1330 N N . SER A 1 171 ? 3.34 -14.156 -2.713 1 94.38 171 SER A N 1
ATOM 1331 C CA . SER A 1 171 ? 2.773 -12.82 -2.588 1 94.38 171 SER A CA 1
ATOM 1332 C C . SER A 1 171 ? 2.262 -12.562 -1.173 1 94.38 171 SER A C 1
ATOM 1334 O O . SER A 1 171 ? 1.852 -13.492 -0.479 1 94.38 171 SER A O 1
ATOM 1336 N N . THR A 1 172 ? 2.352 -11.352 -0.8 1 94.69 172 THR A N 1
ATOM 1337 C CA . THR A 1 172 ? 1.723 -10.859 0.42 1 94.69 172 THR A CA 1
ATOM 1338 C C . THR A 1 172 ? 0.675 -9.797 0.099 1 94.69 172 THR A C 1
ATOM 1340 O O . THR A 1 172 ? 0.903 -8.93 -0.745 1 94.69 172 THR A O 1
ATOM 1343 N N . VAL A 1 173 ? -0.45 -9.953 0.758 1 94.81 173 VAL A N 1
ATOM 1344 C CA . VAL A 1 173 ? -1.553 -9.023 0.55 1 94.81 173 VAL A CA 1
ATOM 1345 C C . VAL A 1 173 ? -1.912 -8.344 1.869 1 94.81 173 VAL A C 1
ATOM 1347 O O . VAL A 1 173 ? -2.139 -9.016 2.879 1 94.81 173 VAL A O 1
ATOM 1350 N N . LYS A 1 174 ? -1.922 -7.016 1.842 1 91.81 174 LYS A N 1
ATOM 1351 C CA . LYS A 1 174 ? -2.246 -6.215 3.02 1 91.81 174 LYS A CA 1
ATOM 1352 C C . LYS A 1 174 ? -3.154 -5.047 2.658 1 91.81 174 LYS A C 1
ATOM 1354 O O . LYS A 1 174 ? -3.119 -4.551 1.529 1 91.81 174 LYS A O 1
ATOM 1359 N N . PRO A 1 175 ? -3.91 -4.602 3.68 1 90.25 175 PRO A N 1
ATOM 1360 C CA . PRO A 1 175 ? -4.695 -3.389 3.434 1 90.25 175 PRO A CA 1
ATOM 1361 C C . PRO A 1 175 ? -3.828 -2.141 3.299 1 90.25 175 PRO A C 1
ATOM 1363 O O . PRO A 1 175 ? -2.82 -2.006 3.998 1 90.25 175 PRO A O 1
ATOM 1366 N N . VAL A 1 176 ? -4.195 -1.326 2.404 1 90.81 176 VAL A N 1
ATOM 1367 C CA . VAL A 1 176 ? -3.713 0.046 2.285 1 90.81 176 VAL A CA 1
ATOM 1368 C C . VAL A 1 176 ? -4.898 1.003 2.182 1 90.81 176 VAL A C 1
ATOM 1370 O O . VAL A 1 176 ? -5.414 1.247 1.089 1 90.81 176 VAL A O 1
ATOM 1373 N N . GLY A 1 177 ? -5.285 1.59 3.355 1 88.12 177 GLY A N 1
ATOM 1374 C CA . GLY A 1 177 ? -6.562 2.285 3.373 1 88.12 177 GLY A CA 1
ATOM 1375 C C . GLY A 1 177 ? -7.738 1.377 3.068 1 88.12 177 GLY A C 1
ATOM 1376 O O . GLY A 1 177 ? -7.879 0.312 3.672 1 88.12 177 GLY A O 1
ATOM 1377 N N . ARG A 1 178 ? -8.531 1.86 2.162 1 88.94 178 ARG A N 1
ATOM 1378 C CA . ARG A 1 178 ? -9.711 1.078 1.805 1 88.94 178 ARG A CA 1
ATOM 1379 C C . ARG A 1 178 ? -9.383 0.047 0.731 1 88.94 178 ARG A C 1
ATOM 1381 O O . ARG A 1 178 ? -10.227 -0.782 0.378 1 88.94 178 ARG A O 1
ATOM 1388 N N . ASN A 1 179 ? -8.133 0.107 0.274 1 93.5 179 ASN A N 1
ATOM 1389 C CA . ASN A 1 179 ? -7.719 -0.785 -0.803 1 93.5 179 ASN A CA 1
ATOM 1390 C C . ASN A 1 179 ? -6.789 -1.883 -0.294 1 93.5 179 ASN A C 1
ATOM 1392 O O . ASN A 1 179 ? -6.605 -2.035 0.915 1 93.5 179 ASN A O 1
ATOM 1396 N N . VAL A 1 180 ? -6.316 -2.748 -1.202 1 94.69 180 VAL A N 1
ATOM 1397 C CA . VAL A 1 180 ? -5.418 -3.834 -0.82 1 94.69 180 VAL A CA 1
ATOM 1398 C C . VAL A 1 180 ? -4.184 -3.826 -1.72 1 94.69 180 VAL A C 1
ATOM 1400 O O . VAL A 1 180 ? -4.289 -3.578 -2.924 1 94.69 180 VAL A O 1
ATOM 1403 N N . ALA A 1 181 ? -3.047 -4.027 -1.093 1 94.75 181 ALA A N 1
ATOM 1404 C CA . ALA A 1 181 ? -1.774 -4.059 -1.809 1 94.75 181 ALA A CA 1
ATOM 1405 C C . ALA A 1 181 ? -1.237 -5.48 -1.909 1 94.75 181 ALA A C 1
ATOM 1407 O O . ALA A 1 181 ? -1.332 -6.258 -0.955 1 94.75 181 ALA A O 1
ATOM 1408 N N . LEU A 1 182 ? -0.704 -5.785 -3.031 1 95.94 182 LEU A N 1
ATOM 1409 C CA . LEU A 1 182 ? -0.01 -7.035 -3.309 1 95.94 182 LEU A CA 1
ATOM 1410 C C . LEU A 1 182 ? 1.479 -6.793 -3.535 1 95.94 182 LEU A C 1
ATOM 1412 O O . LEU A 1 182 ? 1.857 -5.957 -4.359 1 95.94 182 LEU A O 1
ATOM 1416 N N . VAL A 1 183 ? 2.293 -7.461 -2.773 1 95.56 183 VAL A N 1
ATOM 1417 C CA . VAL A 1 183 ? 3.736 -7.5 -2.986 1 95.56 183 VAL A CA 1
ATOM 1418 C C . VAL A 1 183 ? 4.168 -8.914 -3.365 1 95.56 183 VAL A C 1
ATOM 1420 O O . VAL A 1 183 ? 3.916 -9.867 -2.623 1 95.56 183 VAL A O 1
ATOM 1423 N N . SER A 1 184 ? 4.852 -8.992 -4.539 1 95.56 184 SER A N 1
ATOM 1424 C CA . SER A 1 184 ? 5.086 -10.336 -5.055 1 95.56 184 SER A CA 1
ATOM 1425 C C . SER A 1 184 ? 6.543 -10.516 -5.473 1 95.56 184 SER A C 1
ATOM 1427 O O . SER A 1 184 ? 7.164 -9.594 -6.008 1 95.56 184 SER A O 1
ATOM 1429 N N . GLY A 1 185 ? 7.012 -11.68 -5.18 1 95.19 185 GLY A N 1
ATOM 1430 C CA . GLY A 1 185 ? 8.18 -12.234 -5.848 1 95.19 185 GLY A CA 1
ATOM 1431 C C . GLY A 1 185 ? 7.836 -13.344 -6.828 1 95.19 185 GLY A C 1
ATOM 1432 O O . GLY A 1 185 ? 7.062 -14.242 -6.508 1 95.19 185 GLY A O 1
ATOM 1433 N N . ALA A 1 186 ? 8.305 -13.18 -8.031 1 94.44 186 ALA A N 1
ATOM 1434 C CA . ALA A 1 186 ? 8.188 -14.219 -9.047 1 94.44 186 ALA A CA 1
ATOM 1435 C C . ALA A 1 186 ? 9.508 -14.961 -9.227 1 94.44 186 ALA A C 1
ATOM 1437 O O . ALA A 1 186 ? 10.578 -14.344 -9.25 1 94.44 186 ALA A O 1
ATOM 1438 N N . PHE A 1 187 ? 9.383 -16.25 -9.352 1 92.62 187 PHE A N 1
ATOM 1439 C CA . PHE A 1 187 ? 10.586 -17.078 -9.359 1 92.62 187 PHE A CA 1
ATOM 1440 C C . PHE A 1 187 ? 10.508 -18.141 -10.453 1 92.62 187 PHE A C 1
ATOM 1442 O O . PHE A 1 187 ? 9.445 -18.703 -10.688 1 92.62 187 PHE A O 1
ATOM 1449 N N . HIS A 1 188 ? 11.617 -18.281 -11.047 1 89.81 188 HIS A N 1
ATOM 1450 C CA . HIS A 1 188 ? 11.797 -19.281 -12.094 1 89.81 188 HIS A CA 1
ATOM 1451 C C . HIS A 1 188 ? 13.109 -20.031 -11.922 1 89.81 188 HIS A C 1
ATOM 1453 O O . HIS A 1 188 ? 14.18 -19.422 -11.844 1 89.81 188 HIS A O 1
ATOM 1459 N N . ALA A 1 189 ? 12.984 -21.344 -11.82 1 87.25 189 ALA A N 1
ATOM 1460 C CA . ALA A 1 189 ? 14.18 -22.156 -11.633 1 87.25 189 ALA A CA 1
ATOM 1461 C C . ALA A 1 189 ? 14.289 -23.234 -12.703 1 87.25 189 ALA A C 1
ATOM 1463 O O . ALA A 1 189 ? 13.281 -23.844 -13.086 1 87.25 189 ALA A O 1
ATOM 1464 N N . ASN A 1 190 ? 15.492 -23.328 -13.203 1 85.38 190 ASN A N 1
ATOM 1465 C CA . ASN A 1 190 ? 15.867 -24.469 -14.031 1 85.38 190 ASN A CA 1
ATOM 1466 C C . 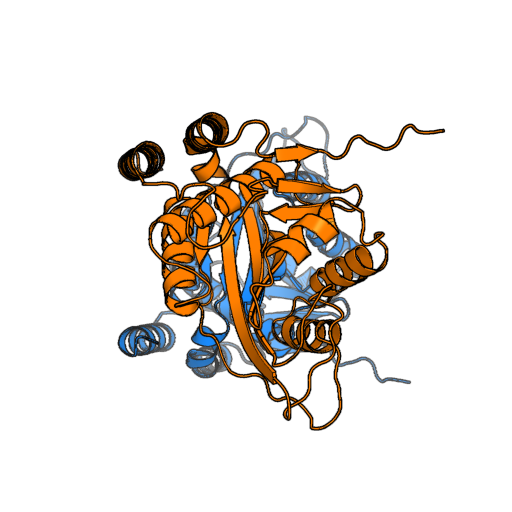ASN A 1 190 ? 16.891 -25.344 -13.328 1 85.38 190 ASN A C 1
ATOM 1468 O O . ASN A 1 190 ? 17.922 -24.859 -12.852 1 85.38 190 ASN A O 1
ATOM 1472 N N . SER A 1 191 ? 16.484 -26.562 -13.133 1 83.12 191 SER A N 1
ATOM 1473 C CA . SER A 1 191 ? 17.406 -27.469 -12.461 1 83.12 191 SER A CA 1
ATOM 1474 C C . SER A 1 191 ? 17.578 -28.766 -13.25 1 83.12 191 SER A C 1
ATOM 1476 O O . SER A 1 191 ? 16.672 -29.203 -13.961 1 83.12 191 SER A O 1
ATOM 1478 N N . ASN A 1 192 ? 18.781 -29.328 -13.164 1 78.38 192 ASN A N 1
ATOM 1479 C CA . ASN A 1 192 ? 19.031 -30.625 -13.789 1 78.38 192 ASN A CA 1
ATOM 1480 C C . ASN A 1 192 ? 18.516 -31.766 -12.93 1 78.38 192 ASN A C 1
ATOM 1482 O O . ASN A 1 192 ? 18.641 -32.938 -13.297 1 78.38 192 ASN A O 1
ATOM 1486 N N . LYS A 1 193 ? 17.891 -31.406 -11.812 1 72.44 193 LYS A N 1
ATOM 1487 C CA . LYS A 1 193 ? 17.328 -32.406 -10.922 1 72.44 193 LYS A CA 1
ATOM 1488 C C . LYS A 1 193 ? 15.812 -32.25 -10.789 1 72.44 193 LYS A C 1
ATOM 1490 O O . LYS A 1 193 ? 15.289 -31.141 -10.938 1 72.44 193 LYS A O 1
ATOM 1495 N N . SER A 1 194 ? 15.227 -33.406 -10.547 1 70.12 194 SER A N 1
ATOM 1496 C CA . SER A 1 194 ? 13.797 -33.344 -10.258 1 70.12 194 SER A CA 1
ATOM 1497 C C . SER A 1 194 ? 13.523 -32.719 -8.906 1 70.12 194 SER A C 1
ATOM 1499 O O . SER A 1 194 ? 14.242 -32.969 -7.934 1 70.12 194 SER A O 1
ATOM 1501 N N . VAL A 1 195 ? 12.547 -31.766 -8.961 1 70.81 195 VAL A N 1
ATOM 1502 C CA . VAL A 1 195 ? 12.203 -31.047 -7.742 1 70.81 195 VAL A CA 1
ATOM 1503 C C . VAL A 1 195 ? 10.766 -31.375 -7.34 1 70.81 195 VAL A C 1
ATOM 1505 O O . VAL A 1 195 ? 9.828 -31.094 -8.086 1 70.81 195 VAL A O 1
ATOM 1508 N N . ASP A 1 196 ? 10.578 -32.062 -6.172 1 69.88 196 ASP A N 1
ATOM 1509 C CA . ASP A 1 196 ? 9.25 -32.406 -5.684 1 69.88 196 ASP A CA 1
ATOM 1510 C C . ASP A 1 196 ? 8.625 -31.25 -4.902 1 69.88 196 ASP A C 1
ATOM 1512 O O . ASP A 1 196 ? 7.43 -30.969 -5.043 1 69.88 196 ASP A O 1
ATOM 1516 N N . GLN A 1 197 ? 9.461 -30.703 -4.07 1 79.94 197 GLN A N 1
ATOM 1517 C CA . GLN A 1 197 ? 9.047 -29.531 -3.295 1 79.94 197 GLN A CA 1
ATOM 1518 C C . GLN A 1 197 ? 9.922 -28.328 -3.615 1 79.94 197 GLN A C 1
ATOM 1520 O O . GLN A 1 197 ? 10.992 -28.156 -3.033 1 79.94 197 GLN A O 1
ATOM 1525 N N . VAL A 1 198 ? 9.312 -27.469 -4.367 1 81.06 198 VAL A N 1
ATOM 1526 C CA . VAL A 1 198 ? 10.133 -26.438 -5.008 1 81.06 198 VAL A CA 1
ATOM 1527 C C . VAL A 1 198 ? 10.75 -25.531 -3.945 1 81.06 198 VAL A C 1
ATOM 1529 O O . VAL A 1 198 ? 11.922 -25.172 -4.039 1 81.06 198 VAL A O 1
ATOM 1532 N N . LEU A 1 199 ? 10.039 -25.219 -2.883 1 86 199 LEU A N 1
ATOM 1533 C CA . LEU A 1 199 ? 10.531 -24.266 -1.882 1 86 199 LEU A CA 1
ATOM 1534 C C . LEU A 1 199 ? 11.68 -24.875 -1.083 1 86 199 LEU A C 1
ATOM 1536 O O . LEU A 1 199 ? 12.469 -24.156 -0.473 1 86 199 LEU A O 1
ATOM 1540 N N . PHE A 1 200 ? 11.789 -26.203 -1.155 1 86.12 200 PHE A N 1
ATOM 1541 C CA . PHE A 1 200 ? 12.758 -26.844 -0.263 1 86.12 200 PHE A CA 1
ATOM 1542 C C . PHE A 1 200 ? 13.812 -27.594 -1.057 1 86.12 200 PHE A C 1
ATOM 1544 O O . PHE A 1 200 ? 14.594 -28.375 -0.488 1 86.12 200 PHE A O 1
ATOM 1551 N N . ALA A 1 201 ? 13.758 -27.375 -2.328 1 84.88 201 ALA A N 1
ATOM 1552 C CA . ALA A 1 201 ? 14.812 -27.922 -3.18 1 84.88 201 ALA A CA 1
ATOM 1553 C C . ALA A 1 201 ? 16.141 -27.203 -2.922 1 84.88 201 ALA A C 1
ATOM 1555 O O . ALA A 1 201 ? 16.156 -26.062 -2.482 1 84.88 201 ALA A O 1
ATOM 1556 N N . GLU A 1 202 ? 17.188 -27.969 -3.17 1 87.44 202 GLU A N 1
ATOM 1557 C CA . GLU A 1 202 ? 18.531 -27.406 -3.059 1 87.44 202 GLU A CA 1
ATOM 1558 C C . GLU A 1 202 ? 19.109 -27.078 -4.434 1 87.44 202 GLU A C 1
ATOM 1560 O O . GLU A 1 202 ? 19.047 -27.906 -5.344 1 87.44 202 GLU A O 1
ATOM 1565 N N . LEU A 1 203 ? 19.641 -25.844 -4.52 1 86.69 203 LEU A N 1
ATOM 1566 C CA . LEU A 1 203 ? 20.188 -25.391 -5.793 1 86.69 203 LEU A CA 1
ATOM 1567 C C . LEU A 1 203 ? 21.625 -24.938 -5.629 1 86.69 203 LEU A C 1
ATOM 1569 O O . LEU A 1 203 ? 22.031 -24.5 -4.547 1 86.69 203 LEU A O 1
ATOM 1573 N N . SER A 1 204 ? 22.375 -25.156 -6.699 1 86.31 204 SER A N 1
ATOM 1574 C CA . SER A 1 204 ? 23.734 -24.625 -6.809 1 86.31 204 SER A CA 1
ATOM 1575 C C . SER A 1 204 ? 24 -24.094 -8.211 1 86.31 204 SER A C 1
ATOM 1577 O O . SER A 1 204 ? 23.234 -24.359 -9.141 1 86.31 204 SER A O 1
ATOM 1579 N N . ASN A 1 205 ? 25.062 -23.219 -8.227 1 86.94 205 ASN A N 1
ATOM 1580 C CA . ASN A 1 205 ? 25.438 -22.672 -9.531 1 86.94 205 ASN A CA 1
ATOM 1581 C C . ASN A 1 205 ? 25.797 -23.781 -10.523 1 86.94 205 ASN A C 1
ATOM 1583 O O . ASN A 1 205 ? 25.766 -23.562 -11.734 1 86.94 205 ASN A O 1
ATOM 1587 N N . ASP A 1 206 ? 26.047 -24.938 -10.031 1 82.31 206 ASP A N 1
ATOM 1588 C CA . ASP A 1 206 ? 26.5 -26.031 -10.875 1 82.31 206 ASP A CA 1
ATOM 1589 C C . ASP A 1 206 ? 25.312 -26.766 -11.5 1 82.31 206 ASP A C 1
ATOM 1591 O O . ASP A 1 206 ? 25.453 -27.422 -12.531 1 82.31 206 ASP A O 1
ATOM 1595 N N . ASN A 1 207 ? 24.203 -26.578 -10.922 1 82.06 207 ASN A N 1
ATOM 1596 C CA . ASN A 1 207 ? 23.141 -27.469 -11.375 1 82.06 207 ASN A CA 1
ATOM 1597 C C . ASN A 1 207 ? 21.859 -26.719 -11.688 1 82.06 207 ASN A C 1
ATOM 1599 O O . ASN A 1 207 ? 20.859 -27.312 -12.07 1 82.06 207 ASN A O 1
ATOM 1603 N N . SER A 1 208 ? 21.969 -25.359 -11.453 1 87.44 208 SER A N 1
ATOM 1604 C CA . SER A 1 208 ? 20.672 -24.688 -11.602 1 87.44 208 SER A CA 1
ATOM 1605 C C . SER A 1 208 ? 20.859 -23.219 -11.992 1 87.44 208 SER A C 1
ATOM 1607 O O . SER A 1 208 ? 21.938 -22.641 -11.766 1 87.44 208 SER A O 1
ATOM 1609 N N . HIS A 1 209 ? 19.891 -22.75 -12.695 1 90.06 209 HIS A N 1
ATOM 1610 C CA . HIS A 1 209 ? 19.688 -21.328 -12.875 1 90.06 209 HIS A CA 1
ATOM 1611 C C . HIS A 1 209 ? 18.406 -20.859 -12.172 1 90.06 209 HIS A C 1
ATOM 1613 O O . HIS A 1 209 ? 17.391 -21.547 -12.188 1 90.06 209 HIS A O 1
ATOM 1619 N N . PHE A 1 210 ? 18.594 -19.781 -11.484 1 92.62 210 PHE A N 1
ATOM 1620 C CA . PHE A 1 210 ? 17.484 -19.234 -10.711 1 92.62 210 PHE A CA 1
ATOM 1621 C C . PHE A 1 210 ? 17.266 -17.766 -11.047 1 92.62 210 PHE A C 1
ATOM 1623 O O . PHE A 1 210 ? 18.188 -16.969 -10.992 1 92.62 210 PHE A O 1
ATOM 1630 N N . PHE A 1 211 ? 16.016 -17.484 -11.461 1 94.25 211 PHE A N 1
ATOM 1631 C CA . PHE A 1 211 ? 15.633 -16.125 -11.805 1 94.25 211 PHE A CA 1
ATOM 1632 C C . PHE A 1 211 ? 14.609 -15.586 -10.82 1 94.25 211 PHE A C 1
ATOM 1634 O O . PHE A 1 211 ? 13.789 -16.344 -10.281 1 94.25 211 PHE A O 1
ATOM 1641 N N . GLN A 1 212 ? 14.711 -14.312 -10.586 1 95.81 212 GLN A N 1
ATOM 1642 C CA . GLN A 1 212 ? 13.828 -13.664 -9.625 1 95.81 212 GLN A CA 1
ATOM 1643 C C . GLN A 1 212 ? 13.398 -12.281 -10.109 1 95.81 212 GLN A C 1
ATOM 1645 O O . GLN A 1 212 ? 14.156 -11.602 -10.797 1 95.81 212 GLN A O 1
ATOM 1650 N N . GLY A 1 213 ? 12.164 -11.898 -9.781 1 95.38 213 GLY A N 1
ATOM 1651 C CA . GLY A 1 213 ? 11.594 -10.594 -10.078 1 95.38 213 GLY A CA 1
ATOM 1652 C C . GLY A 1 213 ? 10.555 -10.148 -9.07 1 95.38 213 GLY A C 1
ATOM 1653 O O . GLY A 1 213 ? 10.055 -10.961 -8.289 1 95.38 213 GLY A O 1
ATOM 1654 N N . HIS A 1 214 ? 10.359 -8.898 -9.055 1 94.19 214 HIS A N 1
ATOM 1655 C CA . HIS A 1 214 ? 9.43 -8.32 -8.086 1 94.19 214 HIS A CA 1
ATOM 1656 C C . HIS A 1 214 ? 8.43 -7.391 -8.773 1 94.19 214 HIS A C 1
ATOM 1658 O O . HIS A 1 214 ? 8.773 -6.719 -9.75 1 94.19 214 HIS A O 1
ATOM 1664 N N . PHE A 1 215 ? 7.195 -7.453 -8.242 1 92.88 215 PHE A N 1
ATOM 1665 C CA . PHE A 1 215 ? 6.23 -6.414 -8.586 1 92.88 215 PHE A CA 1
ATOM 1666 C C . PHE A 1 215 ? 5.238 -6.195 -7.449 1 92.88 215 PHE A C 1
ATOM 1668 O O . PHE A 1 215 ? 5.035 -7.082 -6.617 1 92.88 215 PHE A O 1
ATOM 1675 N N . SER A 1 216 ? 4.684 -5.043 -7.41 1 94.06 216 SER A N 1
ATOM 1676 C CA . SER A 1 216 ? 3.627 -4.684 -6.473 1 94.06 216 SER A CA 1
ATOM 1677 C C . SER A 1 216 ? 2.453 -4.027 -7.191 1 94.06 216 SER A C 1
ATOM 1679 O O . SER A 1 216 ? 2.639 -3.342 -8.195 1 94.06 216 SER A O 1
ATOM 1681 N N . SER A 1 217 ? 1.316 -4.301 -6.637 1 94.75 217 SER A N 1
ATOM 1682 C CA . SER A 1 217 ? 0.102 -3.762 -7.234 1 94.75 217 SER A CA 1
ATOM 1683 C C . SER A 1 217 ? -0.949 -3.453 -6.172 1 94.75 217 SER A C 1
ATOM 1685 O O . SER A 1 217 ? -0.904 -4.004 -5.07 1 94.75 217 SER A O 1
ATOM 1687 N N . ILE A 1 218 ? -1.832 -2.555 -6.52 1 94.69 218 ILE A N 1
ATOM 1688 C CA . ILE A 1 218 ? -2.918 -2.178 -5.621 1 94.69 218 ILE A CA 1
ATOM 1689 C C . ILE A 1 218 ? -4.262 -2.461 -6.289 1 94.69 218 ILE A C 1
ATOM 1691 O O . ILE A 1 218 ? -4.496 -2.047 -7.43 1 94.69 218 ILE A O 1
ATOM 1695 N N . LEU A 1 219 ? -5.113 -3.176 -5.555 1 95.88 219 LEU A N 1
ATOM 1696 C CA . LEU A 1 219 ? -6.48 -3.391 -6.016 1 95.88 219 LEU A CA 1
ATOM 1697 C C . LEU A 1 219 ? -7.402 -2.275 -5.527 1 95.88 219 LEU A C 1
ATOM 1699 O O . LEU A 1 219 ? -7.508 -2.035 -4.32 1 95.88 219 LEU A O 1
ATOM 1703 N N . ASN A 1 220 ? -7.961 -1.587 -6.488 1 92.31 220 ASN A N 1
ATOM 1704 C CA . ASN A 1 220 ? -9.047 -0.683 -6.113 1 92.31 220 ASN A CA 1
ATOM 1705 C C . ASN A 1 220 ? -10.328 -1.446 -5.789 1 92.31 220 ASN A C 1
ATOM 1707 O O . ASN A 1 220 ? -11.086 -1.802 -6.691 1 92.31 220 ASN A O 1
ATOM 1711 N N . VAL A 1 221 ? -10.555 -1.613 -4.562 1 92.38 221 VAL A N 1
ATOM 1712 C CA . VAL A 1 221 ? -11.617 -2.492 -4.094 1 92.38 221 VAL A CA 1
ATOM 1713 C C . VAL A 1 221 ? -12.977 -1.914 -4.488 1 92.38 221 VAL A C 1
ATOM 1715 O O . VAL 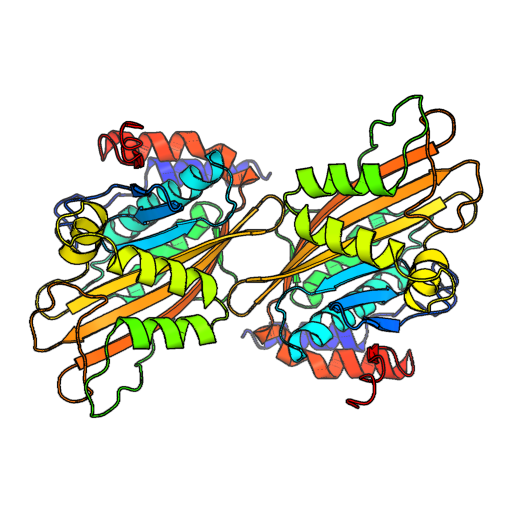A 1 221 ? -13.898 -2.658 -4.824 1 92.38 221 VAL A O 1
ATOM 1718 N N . GLY A 1 222 ? -13.125 -0.647 -4.418 1 89.75 222 GLY A N 1
ATOM 1719 C CA . GLY A 1 222 ? -14.375 -0.01 -4.801 1 89.75 222 GLY A CA 1
ATOM 1720 C C . GLY A 1 222 ? -14.75 -0.25 -6.254 1 89.75 222 GLY A C 1
ATOM 1721 O O . GLY A 1 222 ? -15.891 -0.598 -6.559 1 89.75 222 GLY A O 1
ATOM 1722 N N . LEU A 1 223 ? -13.828 -0.096 -7.109 1 91.69 223 LEU A N 1
ATOM 1723 C CA . LEU A 1 223 ? -14.086 -0.321 -8.523 1 91.69 223 LEU A CA 1
ATOM 1724 C C . LEU A 1 223 ? -14.289 -1.805 -8.812 1 91.69 223 LEU A C 1
ATOM 1726 O O . LEU A 1 223 ? -15.18 -2.176 -9.578 1 91.69 223 LEU A O 1
ATOM 1730 N N . TYR A 1 224 ? -13.508 -2.615 -8.188 1 95.94 224 TYR A N 1
ATOM 1731 C CA . TYR A 1 224 ? -13.617 -4.051 -8.414 1 95.94 224 TYR A CA 1
ATOM 1732 C C . TYR A 1 224 ? -14.984 -4.566 -7.992 1 95.94 224 TYR A C 1
ATOM 1734 O O . TYR A 1 224 ? -15.516 -5.512 -8.594 1 95.94 224 TYR A O 1
ATOM 1742 N N . ALA A 1 225 ? -15.516 -3.984 -6.984 1 94.44 225 ALA A N 1
ATOM 1743 C CA . ALA A 1 225 ? -16.844 -4.395 -6.512 1 94.44 225 ALA A CA 1
ATOM 1744 C C . ALA A 1 225 ? -17.859 -4.379 -7.648 1 94.44 225 ALA A C 1
ATOM 1746 O O . ALA A 1 225 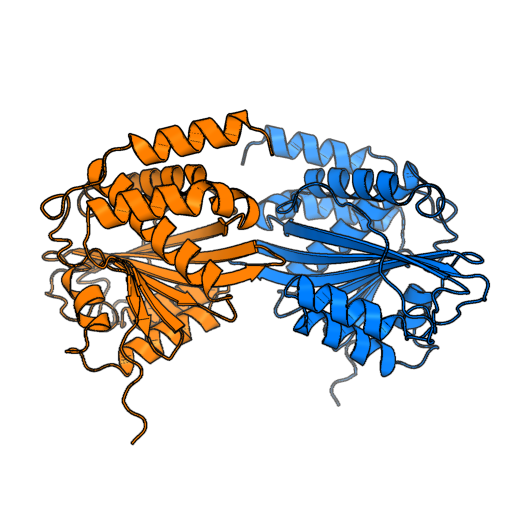? -18.781 -5.188 -7.672 1 94.44 225 ALA A O 1
ATOM 1747 N N . GLY A 1 226 ? -17.641 -3.527 -8.578 1 94.44 226 GLY A N 1
ATOM 1748 C CA . GLY A 1 226 ? -18.562 -3.408 -9.703 1 94.44 226 GLY A CA 1
ATOM 1749 C C . GLY A 1 226 ? -18.469 -4.566 -10.68 1 94.44 226 GLY A C 1
ATOM 1750 O O . GLY A 1 226 ? -19.375 -4.789 -11.477 1 94.44 226 GLY A O 1
ATOM 1751 N N . VAL A 1 227 ? -17.359 -5.301 -10.609 1 96.56 227 VAL A N 1
ATOM 1752 C CA . VAL A 1 227 ? -17.172 -6.355 -11.602 1 96.56 227 VAL A CA 1
ATOM 1753 C C . VAL A 1 227 ? -17.062 -7.711 -10.898 1 96.56 227 VAL A C 1
ATOM 1755 O O . VAL A 1 227 ? -16.891 -8.742 -11.555 1 96.56 227 VAL A O 1
ATOM 1758 N N . ARG A 1 228 ? -17.219 -7.703 -9.648 1 95.12 228 ARG A N 1
ATOM 1759 C CA . ARG A 1 228 ? -17.047 -8.891 -8.82 1 95.12 228 ARG A CA 1
ATOM 1760 C C . ARG A 1 228 ? -17.938 -10.031 -9.32 1 95.12 228 ARG A C 1
ATOM 1762 O O . ARG A 1 228 ? -17.469 -11.164 -9.477 1 95.12 228 ARG A O 1
ATOM 1769 N N . LYS A 1 229 ? -19.109 -9.758 -9.523 1 95 229 LYS A N 1
ATOM 1770 C CA . LYS A 1 229 ? -20.078 -10.781 -9.914 1 95 229 LYS A CA 1
ATOM 1771 C C . LYS A 1 229 ? -19.719 -11.391 -11.273 1 95 229 LYS A C 1
ATOM 1773 O O . LYS A 1 229 ? -19.875 -12.594 -11.477 1 95 229 LYS A O 1
ATOM 1778 N N . ALA A 1 230 ? -19.281 -10.57 -12.148 1 96.12 230 ALA A N 1
ATOM 1779 C CA . ALA A 1 230 ? -18.922 -11.047 -13.477 1 96.12 230 ALA A CA 1
ATOM 1780 C C . ALA A 1 230 ? -17.734 -11.984 -13.422 1 96.12 230 ALA A C 1
ATOM 1782 O O . ALA A 1 230 ? -17.703 -13.016 -14.094 1 96.12 230 ALA A O 1
ATOM 1783 N N . VAL A 1 231 ? -16.75 -11.625 -12.625 1 94.62 231 VAL A N 1
ATOM 1784 C CA . VAL A 1 231 ? -15.562 -12.453 -12.477 1 94.62 231 VAL A CA 1
ATOM 1785 C C . VAL A 1 231 ? -15.945 -13.805 -11.875 1 94.62 231 VAL A C 1
ATOM 1787 O O . VAL A 1 231 ? -15.547 -14.852 -12.383 1 94.62 231 VAL A O 1
ATOM 1790 N N . LYS A 1 232 ? -16.734 -13.766 -10.883 1 90.75 232 LYS A N 1
ATOM 1791 C CA . LYS A 1 232 ? -17.172 -14.977 -10.211 1 90.75 232 LYS A CA 1
ATOM 1792 C C . LYS A 1 232 ? -17.922 -15.898 -11.172 1 90.75 232 LYS A C 1
ATOM 1794 O O . LYS A 1 232 ? -17.703 -17.109 -11.18 1 90.75 232 LYS A O 1
ATOM 1799 N N . LYS A 1 233 ? -18.734 -15.297 -11.914 1 92.25 233 LYS A N 1
ATOM 1800 C CA . LYS A 1 233 ? -19.516 -16.078 -12.859 1 92.25 233 LYS A CA 1
ATOM 1801 C C . LYS A 1 233 ? -18.625 -16.75 -13.891 1 92.25 233 LYS A C 1
ATOM 1803 O O . LYS A 1 233 ? -18.797 -17.938 -14.195 1 92.25 233 LYS A O 1
ATOM 1808 N N . ARG A 1 234 ? -17.703 -15.992 -14.422 1 91.38 234 ARG A N 1
ATOM 1809 C CA . ARG A 1 234 ? -16.797 -16.547 -15.422 1 91.38 234 ARG A CA 1
ATOM 1810 C C . ARG A 1 234 ? -15.969 -17.688 -14.852 1 91.38 234 ARG A C 1
ATOM 1812 O O . ARG A 1 234 ? -15.727 -18.688 -15.523 1 91.38 234 ARG A O 1
ATOM 1819 N N . LEU A 1 235 ? -15.516 -17.531 -13.633 1 88.19 235 LEU A N 1
ATOM 1820 C CA . LEU A 1 235 ? -14.719 -18.562 -12.984 1 88.19 235 LEU A CA 1
ATOM 1821 C C . LEU A 1 235 ? -15.578 -19.781 -12.672 1 88.19 235 LEU A C 1
ATOM 1823 O O . LEU A 1 235 ? -15.141 -20.922 -12.867 1 88.19 235 LEU A O 1
ATOM 1827 N N . SER A 1 236 ? -16.75 -19.547 -12.219 1 84.75 236 SER A N 1
ATOM 1828 C CA . SER A 1 236 ? -17.625 -20.656 -11.852 1 84.75 236 SER A CA 1
ATOM 1829 C C . SER A 1 236 ? -18.047 -21.453 -13.078 1 84.75 236 SER A C 1
ATOM 1831 O O . SER A 1 236 ? -18.219 -22.672 -13 1 84.75 236 SER A O 1
ATOM 1833 N N . ASP A 1 237 ? -18.203 -20.781 -14.117 1 83.94 237 ASP A N 1
ATOM 1834 C CA . ASP A 1 237 ? -18.562 -21.438 -15.359 1 83.94 237 ASP A CA 1
ATOM 1835 C C . ASP A 1 237 ? -17.422 -22.328 -15.852 1 83.94 237 ASP A C 1
ATOM 1837 O O . ASP A 1 237 ? -17.656 -23.375 -16.469 1 83.94 237 ASP A O 1
ATOM 1841 N N . ARG A 1 238 ? -16.281 -21.953 -15.523 1 78.44 238 ARG A N 1
ATOM 1842 C CA . ARG A 1 238 ? -15.109 -22.641 -16.031 1 78.44 238 ARG A CA 1
ATOM 1843 C C . ARG A 1 238 ? -14.625 -23.703 -15.047 1 78.44 238 ARG A C 1
ATOM 1845 O O . ARG A 1 238 ? -14.172 -24.781 -15.453 1 78.44 238 ARG A O 1
ATOM 1852 N N . ILE A 1 239 ? -14.562 -23.328 -13.734 1 73.31 239 ILE A N 1
ATOM 1853 C CA . ILE A 1 239 ? -14.016 -24.172 -12.68 1 73.31 239 ILE A CA 1
ATOM 1854 C C . ILE A 1 239 ? -15.031 -24.312 -11.547 1 73.31 239 ILE A C 1
ATOM 1856 O O . ILE A 1 239 ? -15.141 -23.422 -10.695 1 73.31 239 ILE A O 1
ATOM 1860 N N . PRO A 1 240 ? -15.641 -25.531 -11.586 1 68.69 240 PRO A N 1
ATOM 1861 C CA . PRO A 1 240 ? -16.516 -25.703 -10.422 1 68.69 240 PRO A CA 1
ATOM 1862 C C . PRO A 1 240 ? -15.75 -25.672 -9.102 1 68.69 240 PRO A C 1
ATOM 1864 O O . PRO A 1 240 ? -14.656 -26.234 -9 1 68.69 240 PRO A O 1
ATOM 1867 N N . ASN A 1 241 ? -16.016 -24.922 -8.125 1 70.06 241 ASN A N 1
ATOM 1868 C CA . ASN A 1 241 ? -15.383 -24.781 -6.816 1 70.06 241 ASN A CA 1
ATOM 1869 C C . ASN A 1 241 ? -14.016 -24.109 -6.918 1 70.06 241 ASN A C 1
ATOM 1871 O O . ASN A 1 241 ? -13.031 -24.594 -6.359 1 70.06 241 ASN A O 1
ATOM 1875 N N . TYR A 1 242 ? -13.992 -23.094 -7.695 1 70.94 242 TYR A N 1
ATOM 1876 C CA . TYR A 1 242 ? -12.742 -22.391 -7.977 1 70.94 242 TYR A CA 1
ATOM 1877 C C . TYR A 1 242 ? -12.148 -21.812 -6.703 1 70.94 242 TYR A C 1
ATOM 1879 O O . TYR A 1 242 ? -10.945 -21.531 -6.645 1 70.94 242 TYR A O 1
ATOM 1887 N N . ILE A 1 243 ? -12.938 -21.578 -5.613 1 68.44 243 ILE A N 1
ATOM 1888 C CA . ILE A 1 243 ? -12.398 -21.188 -4.316 1 68.44 243 ILE A CA 1
ATOM 1889 C C . ILE A 1 243 ? -12.867 -22.156 -3.244 1 68.44 243 ILE A C 1
ATOM 1891 O O . ILE A 1 243 ? -14.07 -22.312 -3.018 1 68.44 243 ILE A O 1
ATOM 1895 N N . GLN A 1 244 ? -11.93 -22.969 -2.75 1 63.91 244 GLN A N 1
ATOM 1896 C CA . GLN A 1 244 ? -12.258 -23.891 -1.66 1 63.91 244 GLN A CA 1
ATOM 1897 C C . GLN A 1 244 ? -11.969 -23.25 -0.304 1 63.91 244 GLN A C 1
ATOM 1899 O O . GLN A 1 244 ? -10.898 -22.672 -0.103 1 63.91 244 GLN A O 1
ATOM 1904 N N . LYS A 1 245 ? -13.117 -22.891 0.497 1 56.72 245 LYS A N 1
ATOM 1905 C CA . LYS A 1 245 ? -12.906 -22.453 1.875 1 56.72 245 LYS A CA 1
ATOM 1906 C C . LYS A 1 245 ? -12.68 -23.641 2.797 1 56.72 245 LYS A C 1
ATOM 1908 O O . LYS A 1 245 ? -13.234 -24.719 2.572 1 56.72 245 LYS A O 1
ATOM 1913 N N . GLU A 1 246 ? -11.391 -23.906 3.328 1 53.34 246 GLU A N 1
ATOM 1914 C CA . GLU A 1 246 ? -11.359 -25.047 4.238 1 53.34 246 GLU A CA 1
ATOM 1915 C C . GLU A 1 246 ? -12.523 -25 5.23 1 53.34 246 GLU A C 1
ATOM 1917 O O . GLU A 1 246 ? -12.898 -23.922 5.691 1 53.34 246 GLU A O 1
ATOM 1922 N N . PRO A 1 247 ? -13.148 -26.109 5.391 1 45.03 247 PRO A N 1
ATOM 1923 C CA . PRO A 1 247 ? -14.133 -26.219 6.469 1 45.03 247 PRO A CA 1
ATOM 1924 C C . PRO A 1 247 ? -13.617 -25.672 7.797 1 45.03 247 PRO A C 1
ATOM 1926 O O . PRO A 1 247 ? -12.438 -25.844 8.117 1 45.03 247 PRO A O 1
ATOM 1929 N N . LEU A 1 248 ? -14.164 -24.469 8.281 1 35.81 248 LEU A N 1
ATOM 1930 C CA . LEU A 1 248 ? -13.867 -24.141 9.672 1 35.81 248 LEU A CA 1
ATOM 1931 C C . LEU A 1 248 ? -13.812 -25.406 10.523 1 35.81 248 LEU A C 1
ATOM 1933 O O . LEU A 1 248 ? -14.656 -26.297 10.383 1 35.81 248 LEU A O 1
ATOM 1937 N N . VAL A 1 249 ? -12.703 -25.812 11.039 1 32.34 249 VAL A N 1
ATOM 1938 C CA . VAL A 1 249 ? -12.695 -26.844 12.078 1 32.34 249 VAL A CA 1
ATOM 1939 C C . VAL A 1 249 ? -13.852 -26.609 13.047 1 32.34 249 VAL A C 1
ATOM 1941 O O . VAL A 1 249 ? -14.203 -25.453 13.336 1 32.34 249 VAL A O 1
ATOM 1944 N N . ASP A 1 250 ? -14.758 -27.609 13.336 1 30.81 250 ASP A N 1
ATOM 1945 C CA . ASP A 1 250 ? -15.781 -27.672 14.375 1 30.81 250 ASP A CA 1
ATOM 1946 C C . ASP A 1 250 ? -15.328 -26.938 15.633 1 30.81 250 ASP A C 1
ATOM 1948 O O . ASP A 1 250 ? -14.234 -27.188 16.141 1 30.81 250 ASP A O 1
ATOM 1952 N N . GLU A 1 251 ? -15.617 -25.641 15.844 1 25.23 251 GLU A N 1
ATOM 1953 C CA . GLU A 1 251 ? -15.508 -25.344 17.266 1 25.23 251 GLU A CA 1
ATOM 1954 C C . GLU A 1 251 ? -15.984 -26.531 18.109 1 25.23 251 GLU A C 1
ATOM 1956 O O . GLU A 1 251 ? -17.125 -26.984 17.969 1 25.23 251 GLU A O 1
ATOM 1961 N N . ALA A 1 252 ? -14.992 -27.234 18.703 1 22.53 252 ALA A N 1
ATOM 1962 C CA . ALA A 1 252 ? -15.445 -27.922 19.906 1 22.53 252 ALA A CA 1
ATOM 1963 C C . ALA A 1 252 ? -16.203 -26.984 20.828 1 22.53 252 ALA A C 1
ATOM 1965 O O . ALA A 1 252 ? -15.844 -25.812 20.969 1 22.53 252 ALA A O 1
ATOM 1966 N N . MET B 1 1 ? 12.641 5.125 -17.156 1 46.44 1 MET B N 1
ATOM 1967 C CA . MET B 1 1 ? 11.867 6.27 -16.688 1 46.44 1 MET B CA 1
ATOM 1968 C C . MET B 1 1 ? 11.812 7.363 -17.75 1 46.44 1 MET B C 1
ATOM 1970 O O . MET B 1 1 ? 12.797 7.613 -18.438 1 46.44 1 MET B O 1
ATOM 1974 N N . ASP B 1 2 ? 10.648 7.645 -18.156 1 58.91 2 ASP B N 1
ATOM 1975 C CA . ASP B 1 2 ? 10.539 8.648 -19.219 1 58.91 2 ASP B CA 1
ATOM 1976 C C . ASP B 1 2 ? 11.219 9.953 -18.797 1 58.91 2 ASP B C 1
ATOM 1978 O O . ASP B 1 2 ? 10.828 10.57 -17.797 1 58.91 2 ASP B O 1
ATOM 1982 N N . GLN B 1 3 ? 12.383 10.164 -19.328 1 65.31 3 GLN B N 1
ATOM 1983 C CA . GLN B 1 3 ? 13.219 11.336 -19.094 1 65.31 3 GLN B CA 1
ATOM 1984 C C . GLN B 1 3 ? 12.398 12.617 -19.156 1 65.31 3 GLN B C 1
ATOM 1986 O O . GLN B 1 3 ? 12.633 13.555 -18.375 1 65.31 3 GLN B O 1
ATOM 1991 N N . THR B 1 4 ? 11.516 12.547 -20 1 69.38 4 THR B N 1
ATOM 1992 C CA . THR B 1 4 ? 10.672 13.727 -20.156 1 69.38 4 THR B CA 1
ATOM 1993 C C . THR B 1 4 ? 9.812 13.961 -18.922 1 69.38 4 THR B C 1
ATOM 1995 O O . THR B 1 4 ? 9.648 15.102 -18.469 1 69.38 4 THR B O 1
ATOM 1998 N N . SER B 1 5 ? 9.547 12.938 -18.391 1 82.75 5 SER B N 1
ATOM 1999 C CA . SER B 1 5 ? 8.719 13.047 -17.203 1 82.75 5 SER B CA 1
ATOM 2000 C C . SER B 1 5 ? 9.523 13.523 -16 1 82.75 5 SER B C 1
ATOM 2002 O O . SER B 1 5 ? 9.047 14.344 -15.211 1 82.75 5 SER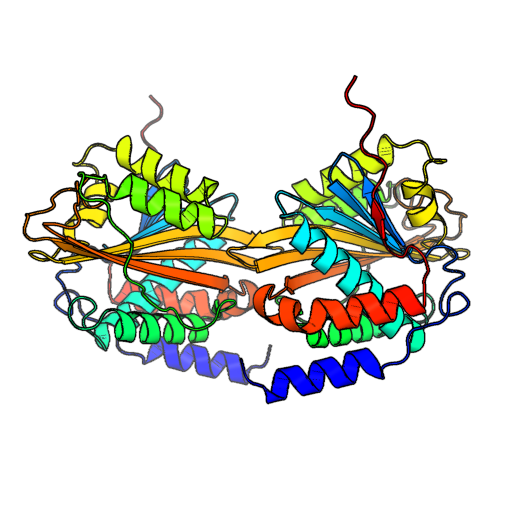 B O 1
ATOM 2004 N N . LEU B 1 6 ? 10.781 13.234 -16.031 1 89.75 6 LEU B N 1
ATOM 2005 C CA . LEU B 1 6 ? 11.648 13.656 -14.938 1 89.75 6 LEU B CA 1
ATOM 2006 C C . LEU B 1 6 ? 11.938 15.156 -15.016 1 89.75 6 LEU B C 1
ATOM 2008 O O . LEU B 1 6 ? 11.883 15.859 -14.008 1 89.75 6 LEU B O 1
ATOM 2012 N N . GLN B 1 7 ? 12.219 15.586 -16.203 1 91.56 7 GLN B N 1
ATOM 2013 C CA . GLN B 1 7 ? 12.531 17 -16.391 1 91.56 7 GLN B CA 1
ATOM 2014 C C . GLN B 1 7 ? 11.336 17.875 -16.062 1 91.56 7 GLN B C 1
ATOM 2016 O O . GLN B 1 7 ? 11.492 18.953 -15.492 1 91.56 7 GLN B O 1
ATOM 2021 N N . ALA B 1 8 ? 10.211 17.453 -16.391 1 92.12 8 ALA B N 1
ATOM 2022 C CA . ALA B 1 8 ? 9 18.203 -16.078 1 92.12 8 ALA B CA 1
ATOM 2023 C C . ALA B 1 8 ? 8.82 18.344 -14.57 1 92.12 8 ALA B C 1
ATOM 2025 O O . ALA B 1 8 ? 8.414 19.406 -14.086 1 92.12 8 ALA B O 1
ATOM 2026 N N . THR B 1 9 ? 9.141 17.344 -13.859 1 95.12 9 THR B N 1
ATOM 2027 C CA . THR B 1 9 ? 9.016 17.359 -12.406 1 95.12 9 THR B CA 1
ATOM 2028 C C . THR B 1 9 ? 10.062 18.281 -11.781 1 95.12 9 THR B C 1
ATOM 2030 O O . THR B 1 9 ? 9.766 19.031 -10.859 1 95.12 9 THR B O 1
ATOM 2033 N N . LEU B 1 10 ? 11.227 18.219 -12.328 1 95.44 10 LEU B N 1
ATOM 2034 C CA . LEU B 1 10 ? 12.281 19.078 -11.82 1 95.44 10 LEU B CA 1
ATOM 2035 C C . LEU B 1 10 ? 11.93 20.547 -12.055 1 95.44 10 LEU B C 1
ATOM 2037 O O . LEU B 1 10 ? 12.164 21.391 -11.188 1 95.44 10 LEU B O 1
ATOM 2041 N N . ASP B 1 11 ? 11.383 20.781 -13.203 1 94.69 11 ASP B N 1
ATOM 2042 C CA . ASP B 1 11 ? 10.945 22.141 -13.516 1 94.69 11 ASP B CA 1
ATOM 2043 C C . ASP B 1 11 ? 9.875 22.609 -12.539 1 94.69 11 ASP B C 1
ATOM 2045 O O . ASP B 1 11 ? 9.891 23.75 -12.086 1 94.69 11 ASP B O 1
ATOM 2049 N N . PHE B 1 12 ? 8.992 21.766 -12.25 1 96.19 12 PHE B N 1
ATOM 2050 C CA . PHE B 1 12 ? 7.957 22.062 -11.266 1 96.19 12 PHE B CA 1
ATOM 2051 C C . PHE B 1 12 ? 8.57 22.406 -9.914 1 96.19 12 PHE B C 1
ATOM 2053 O O . PHE B 1 12 ? 8.242 23.438 -9.32 1 96.19 12 PHE B O 1
ATOM 2060 N N . ILE B 1 13 ? 9.438 21.641 -9.438 1 95.94 13 ILE B N 1
ATOM 2061 C CA . ILE B 1 13 ? 10.039 21.812 -8.117 1 95.94 13 ILE B CA 1
ATOM 2062 C C . ILE B 1 13 ? 10.805 23.141 -8.07 1 95.94 13 ILE B C 1
ATOM 2064 O O . ILE B 1 13 ? 10.695 23.891 -7.098 1 95.94 13 ILE B O 1
ATOM 2068 N N . GLU B 1 14 ? 11.422 23.453 -9.094 1 94.12 14 GLU B N 1
ATOM 2069 C CA . GLU B 1 14 ? 12.289 24.625 -9.125 1 94.12 14 GLU B CA 1
ATOM 2070 C C . GLU B 1 14 ? 11.469 25.906 -9.18 1 94.12 14 GLU B C 1
ATOM 2072 O O . GLU B 1 14 ? 11.883 26.938 -8.641 1 94.12 14 GLU B O 1
ATOM 2077 N N . HIS B 1 15 ? 10.273 25.812 -9.766 1 93.88 15 HIS B N 1
ATOM 2078 C CA . HIS B 1 15 ? 9.656 27.094 -10.117 1 93.88 15 HIS B CA 1
ATOM 2079 C C . HIS B 1 15 ? 8.352 27.297 -9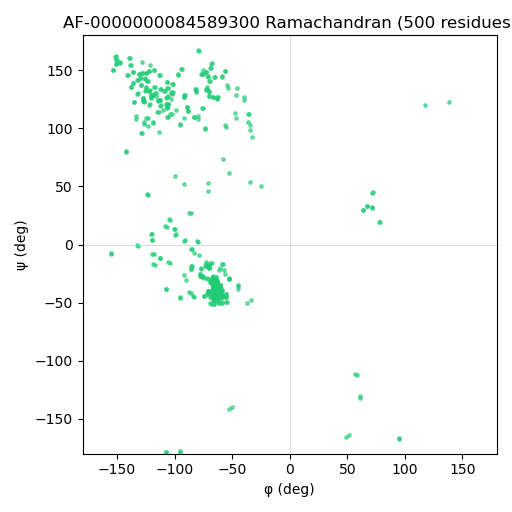.359 1 93.88 15 HIS B C 1
ATOM 2081 O O . HIS B 1 15 ? 7.832 28.406 -9.297 1 93.88 15 HIS B O 1
ATOM 2087 N N . VAL B 1 16 ? 7.816 26.281 -8.836 1 93.88 16 VAL B N 1
ATOM 2088 C CA . VAL B 1 16 ? 6.52 26.422 -8.18 1 93.88 16 VAL B CA 1
ATOM 2089 C C . VAL B 1 16 ? 6.656 27.328 -6.961 1 93.88 16 VAL B C 1
ATOM 2091 O O . VAL B 1 16 ? 7.695 27.328 -6.293 1 93.88 16 VAL B O 1
ATOM 2094 N N . ALA B 1 17 ? 5.586 28.125 -6.738 1 90 17 ALA B N 1
ATOM 2095 C CA . ALA B 1 17 ? 5.578 29.016 -5.574 1 90 17 ALA B CA 1
ATOM 2096 C C . ALA B 1 17 ? 5.395 28.219 -4.285 1 90 17 ALA B C 1
ATOM 2098 O O . ALA B 1 17 ? 4.602 27.281 -4.238 1 90 17 ALA B O 1
ATOM 2099 N N . LEU B 1 18 ? 6.156 28.531 -3.309 1 86.5 18 LEU B N 1
ATOM 2100 C CA . LEU B 1 18 ? 5.992 27.984 -1.968 1 86.5 18 LEU B CA 1
ATOM 2101 C C . LEU B 1 18 ? 5.434 29.031 -1.014 1 86.5 18 LEU B C 1
ATOM 2103 O O . LEU B 1 18 ? 5.918 30.172 -0.984 1 86.5 18 LEU B O 1
ATOM 2107 N N . GLY B 1 19 ? 4.34 28.625 -0.518 1 73.69 19 GLY B N 1
ATOM 2108 C CA . GLY B 1 19 ? 3.695 29.547 0.394 1 73.69 19 GLY B CA 1
ATOM 2109 C C . GLY B 1 19 ? 4.605 30.016 1.513 1 73.69 19 GLY B C 1
ATOM 2110 O O . GLY B 1 19 ? 5.609 29.375 1.814 1 73.69 19 GLY B O 1
ATOM 2111 N N . SER B 1 20 ? 4.574 31.328 1.77 1 57.59 20 SER B N 1
ATOM 2112 C CA . SER B 1 20 ? 5.406 32.031 2.752 1 57.59 20 SER B CA 1
ATOM 2113 C C . SER B 1 20 ? 4.906 31.766 4.172 1 57.59 20 SER B C 1
ATOM 2115 O O . SER B 1 20 ? 3.773 31.328 4.367 1 57.59 20 SER B O 1
ATOM 2117 N N . HIS B 1 21 ? 5.867 31.797 5.18 1 52.19 21 HIS B N 1
ATOM 2118 C CA . HIS B 1 21 ? 5.645 31.734 6.617 1 52.19 21 HIS B CA 1
ATOM 2119 C C . HIS B 1 21 ? 4.383 32.5 7.008 1 52.19 21 HIS B C 1
ATOM 2121 O O . HIS B 1 21 ? 3.688 32.125 7.953 1 52.19 21 HIS B O 1
ATOM 2127 N N . ASP B 1 22 ? 4.371 33.719 6.488 1 44.56 22 ASP B N 1
ATOM 2128 C CA . ASP B 1 22 ? 3.26 34.562 6.867 1 44.56 22 ASP B CA 1
ATOM 2129 C C . ASP B 1 22 ? 1.931 34 6.371 1 44.56 22 ASP B C 1
ATOM 2131 O O . ASP B 1 22 ? 0.867 34.562 6.684 1 44.56 22 ASP B O 1
ATOM 2135 N N . ASP B 1 23 ? 2.053 33.531 5.25 1 43.56 23 ASP B N 1
ATOM 2136 C CA . ASP B 1 23 ? 0.794 33.344 4.539 1 43.56 23 ASP B CA 1
ATOM 2137 C C . ASP B 1 23 ? -0.193 32.531 5.375 1 43.56 23 ASP B C 1
ATOM 2139 O O . ASP B 1 23 ? 0.147 32.062 6.465 1 43.56 23 ASP B O 1
ATOM 2143 N N . LEU B 1 24 ? -1.034 31.531 4.613 1 37.47 24 LEU B N 1
ATOM 2144 C CA . LEU B 1 24 ? -2.432 31.141 4.77 1 37.47 24 LEU B CA 1
ATOM 2145 C C . LEU B 1 24 ? -2.633 30.328 6.051 1 37.47 24 LEU B C 1
ATOM 2147 O O . LEU B 1 24 ? -2.695 29.109 6.012 1 37.47 24 LEU B O 1
ATOM 2151 N N . GLY B 1 25 ? -2.203 30.812 7.199 1 40.88 25 GLY B N 1
ATOM 2152 C CA . GLY B 1 25 ? -2.201 30.594 8.633 1 40.88 25 GLY B CA 1
ATOM 2153 C C . GLY B 1 25 ? -0.815 30.359 9.203 1 40.88 25 GLY B C 1
ATOM 2154 O O . GLY B 1 25 ? 0.09 29.922 8.477 1 40.88 25 GLY B O 1
ATOM 2155 N N . LYS B 1 26 ? -0.252 31.281 10.258 1 41.75 26 LYS B N 1
ATOM 2156 C CA . LYS B 1 26 ? 1.084 31.391 10.836 1 41.75 26 LYS B CA 1
ATOM 2157 C C . LYS B 1 26 ? 1.756 30.031 10.938 1 41.75 26 LYS B C 1
ATOM 2159 O O . LYS B 1 26 ? 1.493 29.266 11.875 1 41.75 26 LYS B O 1
ATOM 2164 N N . PHE B 1 27 ? 1.845 29.312 9.953 1 44.03 27 PHE B N 1
ATOM 2165 C CA . PHE B 1 27 ? 2.662 28.125 10.078 1 44.03 27 PHE B CA 1
ATOM 2166 C C . PHE B 1 27 ? 4.055 28.469 10.602 1 44.03 27 PHE B C 1
ATOM 2168 O O . PHE B 1 27 ? 4.914 28.906 9.836 1 44.03 27 PHE B O 1
ATOM 2175 N N . GLU B 1 28 ? 4.164 28.969 11.703 1 45.19 28 GLU B N 1
ATOM 2176 C CA . GLU B 1 28 ? 5.484 29.25 12.258 1 45.19 28 GLU B CA 1
ATOM 2177 C C . GLU B 1 28 ? 6.43 28.078 12.055 1 45.19 28 GLU B C 1
ATOM 2179 O O . GLU B 1 28 ? 7.617 28.266 11.789 1 45.19 28 GLU B O 1
ATOM 2184 N N . ILE B 1 29 ? 5.754 26.891 12.227 1 50.94 29 ILE B N 1
ATOM 2185 C CA . ILE B 1 29 ? 6.75 25.828 12.234 1 50.94 29 ILE B CA 1
ATOM 2186 C C . ILE B 1 29 ? 6.57 24.938 11 1 50.94 29 ILE B C 1
ATOM 2188 O O . ILE B 1 29 ? 5.492 24.391 10.781 1 50.94 29 ILE B O 1
ATOM 2192 N N . THR B 1 30 ? 7.348 25.188 9.914 1 60 30 THR B N 1
ATOM 2193 C CA . THR B 1 30 ? 7.414 24.406 8.688 1 60 30 THR B CA 1
ATOM 2194 C C . THR B 1 30 ? 8.516 23.344 8.773 1 60 30 THR B C 1
ATOM 2196 O O . THR B 1 30 ? 9.547 23.469 8.117 1 60 30 THR B O 1
ATOM 2199 N N . GLU B 1 31 ? 8.383 22.625 9.852 1 62.16 31 GLU B N 1
ATOM 2200 C CA . GLU B 1 31 ? 9.398 21.578 10.008 1 62.16 31 GLU B CA 1
ATOM 2201 C C . GLU B 1 31 ? 8.766 20.203 10.109 1 62.16 31 GLU B C 1
ATOM 2203 O O . GLU B 1 31 ? 7.547 20.078 10.273 1 62.16 31 GLU B O 1
ATOM 2208 N N . ALA B 1 32 ? 9.477 19.344 9.773 1 66.94 32 ALA B N 1
ATOM 2209 C CA . ALA B 1 32 ? 9.141 17.969 10.094 1 66.94 32 ALA B CA 1
ATOM 2210 C C . ALA B 1 32 ? 9.969 17.453 11.258 1 66.94 32 ALA B C 1
ATOM 2212 O O . ALA B 1 32 ? 11.156 17.766 11.383 1 66.94 32 ALA B O 1
ATOM 2213 N N . LEU B 1 33 ? 9.258 16.953 12.289 1 68.75 33 LEU B N 1
ATOM 2214 C CA . LEU B 1 33 ? 9.883 16.391 13.484 1 68.75 33 LEU B CA 1
ATOM 2215 C C . LEU B 1 33 ? 9.555 14.906 13.625 1 68.75 33 LEU B C 1
ATOM 2217 O O . LEU B 1 33 ? 8.43 14.492 13.367 1 68.75 33 LEU B O 1
ATOM 2221 N N . ARG B 1 34 ? 10.664 14.172 13.852 1 69.75 34 ARG B N 1
ATOM 2222 C CA . ARG B 1 34 ? 10.477 12.742 14.109 1 69.75 34 ARG B CA 1
ATOM 2223 C C . ARG B 1 34 ? 10.922 12.375 15.516 1 69.75 34 ARG B C 1
ATOM 2225 O O . ARG B 1 34 ? 11.992 12.781 15.961 1 69.75 34 ARG B O 1
ATOM 2232 N N . ASN B 1 35 ? 9.961 11.688 16.203 1 67.56 35 ASN B N 1
ATOM 2233 C CA . ASN B 1 35 ? 10.297 11.289 17.562 1 67.56 35 ASN B CA 1
ATOM 2234 C C . ASN B 1 35 ? 10.836 9.859 17.609 1 67.56 35 ASN B C 1
ATOM 2236 O O . ASN B 1 35 ? 10.953 9.203 16.578 1 67.56 35 ASN B O 1
ATOM 2240 N N . GLU B 1 36 ? 11.109 9.438 18.766 1 67.69 36 GLU B N 1
ATOM 2241 C CA . GLU B 1 36 ? 11.727 8.133 18.969 1 67.69 36 GLU B CA 1
ATOM 2242 C C . GLU B 1 36 ? 10.758 7.004 18.625 1 67.69 36 GLU B C 1
ATOM 2244 O O . GLU B 1 36 ? 11.172 5.871 18.375 1 67.69 36 GLU B O 1
ATOM 2249 N N . ASN B 1 37 ? 9.523 7.336 18.531 1 67.62 37 ASN B N 1
ATOM 2250 C CA . ASN B 1 37 ? 8.508 6.328 18.234 1 67.62 37 ASN B CA 1
ATOM 2251 C C . ASN B 1 37 ? 8.125 6.328 16.75 1 67.62 37 ASN B C 1
ATOM 2253 O O . ASN B 1 37 ? 7.109 5.742 16.375 1 67.62 37 ASN B O 1
ATOM 2257 N N . ASN B 1 38 ? 8.867 7.059 16 1 76.5 38 ASN B N 1
ATOM 2258 C CA . ASN B 1 38 ? 8.648 7.152 14.562 1 76.5 38 ASN B CA 1
ATOM 2259 C C . ASN B 1 38 ? 7.332 7.859 14.242 1 76.5 38 ASN B C 1
ATOM 2261 O O . ASN B 1 38 ? 6.621 7.453 13.32 1 76.5 38 ASN B O 1
ATOM 2265 N N . ILE B 1 39 ? 7.066 8.781 15.133 1 77.44 39 ILE B N 1
ATOM 2266 C CA . ILE B 1 39 ? 5.984 9.727 14.883 1 77.44 39 ILE B CA 1
ATOM 2267 C C . ILE B 1 39 ? 6.562 11.062 14.43 1 77.44 39 ILE B C 1
ATOM 2269 O O . ILE B 1 39 ? 7.551 11.539 14.984 1 77.44 39 ILE B O 1
ATOM 2273 N N . ALA B 1 40 ? 6 11.508 13.352 1 79.38 40 ALA B N 1
ATOM 2274 C CA . ALA B 1 40 ? 6.527 12.758 12.797 1 79.38 40 ALA B CA 1
ATOM 2275 C C . ALA B 1 40 ? 5.414 13.781 12.609 1 79.38 40 ALA B C 1
ATOM 2277 O O . ALA B 1 40 ? 4.262 13.422 12.359 1 79.38 40 ALA B O 1
ATOM 2278 N N . GLY B 1 41 ? 5.742 14.945 12.867 1 80.75 41 GLY B N 1
ATOM 2279 C CA . GLY B 1 41 ? 4.891 16.078 12.523 1 80.75 41 GLY B CA 1
ATOM 2280 C C . GLY B 1 41 ? 5.406 16.875 11.336 1 80.75 41 GLY B C 1
ATOM 2281 O O . GLY B 1 41 ? 6.605 17.141 11.242 1 80.75 41 GLY B O 1
ATOM 2282 N N . VAL B 1 42 ? 4.516 16.906 10.359 1 77.12 42 VAL B N 1
ATOM 2283 C CA . VAL B 1 42 ? 4.84 17.734 9.211 1 77.12 42 VAL B CA 1
ATOM 2284 C C . VAL B 1 42 ? 4.051 19.047 9.281 1 77.12 42 VAL B C 1
ATOM 2286 O O . VAL B 1 42 ? 2.822 19.047 9.164 1 77.12 42 VAL B O 1
ATOM 2289 N N . SER B 1 43 ? 4.754 19.984 9.469 1 69.38 43 SER B N 1
ATOM 2290 C CA . SER B 1 43 ? 4.152 21.297 9.672 1 69.38 43 SER B CA 1
ATOM 2291 C C . SER B 1 43 ? 3.074 21.25 10.75 1 69.38 43 SER B C 1
ATOM 2293 O O . SER B 1 43 ? 3.039 20.328 11.562 1 69.38 43 SER B O 1
ATOM 2295 N N . ALA B 1 44 ? 2.295 22.188 10.82 1 60.5 44 ALA B N 1
ATOM 2296 C CA . ALA B 1 44 ? 1.366 22.359 11.93 1 60.5 44 ALA B CA 1
ATOM 2297 C C . ALA B 1 44 ? 0.061 21.609 11.672 1 60.5 44 ALA B C 1
ATOM 2299 O O . ALA B 1 44 ? -0.959 21.891 12.305 1 60.5 44 ALA B O 1
ATOM 2300 N N . ARG B 1 45 ? 0.154 20.484 10.82 1 78.62 45 ARG B N 1
ATOM 2301 C CA . ARG B 1 45 ? -1.203 19.984 10.633 1 78.62 45 ARG B CA 1
ATOM 2302 C C . ARG B 1 45 ? -1.195 18.5 10.273 1 78.62 45 ARG B C 1
ATOM 2304 O O . ARG B 1 45 ? -2.244 17.859 10.25 1 78.62 45 ARG B O 1
ATOM 2311 N N . ILE B 1 46 ? 0.016 18.047 10.047 1 87.06 46 ILE B N 1
ATOM 2312 C CA . ILE B 1 46 ? 0.06 16.656 9.602 1 87.06 46 ILE B CA 1
ATOM 2313 C C . ILE B 1 46 ? 0.897 15.828 10.578 1 87.06 46 ILE B C 1
ATOM 2315 O O . ILE B 1 46 ? 2.064 16.141 10.82 1 87.06 46 ILE B O 1
ATOM 2319 N N . LEU B 1 47 ? 0.291 14.875 11.117 1 88.38 47 LEU B N 1
ATOM 2320 C CA . LEU B 1 47 ? 0.982 13.883 11.938 1 88.38 47 LEU B CA 1
ATOM 2321 C C . LEU B 1 47 ? 1.104 12.555 11.203 1 88.38 47 LEU B C 1
ATOM 2323 O O . LEU B 1 47 ? 0.128 12.07 10.625 1 88.38 47 LEU B O 1
ATOM 2327 N N . CYS B 1 48 ? 2.316 11.977 11.273 1 91.06 48 CYS B N 1
ATOM 2328 C CA . CYS B 1 48 ? 2.572 10.742 10.547 1 91.06 48 CYS B CA 1
ATOM 2329 C C . CYS B 1 48 ? 3.141 9.672 11.469 1 91.06 48 CYS B C 1
ATOM 2331 O O . CYS B 1 48 ? 4.094 9.922 12.211 1 91.06 48 CYS B O 1
ATOM 2333 N N . ALA B 1 49 ? 2.543 8.578 11.484 1 91.69 49 ALA B N 1
ATOM 2334 C CA . ALA B 1 49 ? 3.186 7.379 12.023 1 91.69 49 ALA B CA 1
ATOM 2335 C C . ALA B 1 49 ? 3.98 6.652 10.945 1 91.69 49 ALA B C 1
ATOM 2337 O O . ALA B 1 49 ? 3.406 6.152 9.969 1 91.69 49 ALA B O 1
ATOM 2338 N N . LEU B 1 50 ? 5.277 6.602 11.109 1 92 50 LEU B N 1
ATOM 2339 C CA . LEU B 1 50 ? 6.16 5.914 10.172 1 92 50 LEU B CA 1
ATOM 2340 C C . LEU B 1 50 ? 6.457 4.496 10.648 1 92 50 LEU B C 1
ATOM 2342 O O . LEU B 1 50 ? 7.289 4.293 11.539 1 92 50 LEU B O 1
ATOM 2346 N N . ILE B 1 51 ? 5.809 3.537 10.023 1 87.75 51 ILE B N 1
ATOM 2347 C CA . ILE B 1 51 ? 5.895 2.16 10.5 1 87.75 51 ILE B CA 1
ATOM 2348 C C . ILE B 1 51 ? 6.773 1.343 9.555 1 87.75 51 ILE B C 1
ATOM 2350 O O . ILE B 1 51 ? 6.398 1.096 8.406 1 87.75 51 ILE B O 1
ATOM 2354 N N . ASP B 1 52 ? 8.008 0.925 9.984 1 84.69 52 ASP B N 1
ATOM 2355 C CA . ASP B 1 52 ? 8.938 0.041 9.289 1 84.69 52 ASP B CA 1
ATOM 2356 C C . ASP B 1 52 ? 9.414 0.662 7.98 1 84.69 52 ASP B C 1
ATOM 2358 O O . ASP B 1 52 ? 9.625 -0.044 6.992 1 84.69 52 ASP B O 1
ATOM 2362 N N . VAL B 1 53 ? 9.453 1.978 7.977 1 89.62 53 VAL B N 1
ATOM 2363 C CA . VAL B 1 53 ? 9.914 2.703 6.797 1 89.62 53 VAL B CA 1
ATOM 2364 C C . VAL B 1 53 ? 11.414 2.969 6.91 1 89.62 53 VAL B C 1
ATOM 2366 O O . VAL B 1 53 ? 11.883 3.484 7.926 1 89.62 53 VAL B O 1
ATOM 2369 N N . PRO B 1 54 ? 12.172 2.59 5.91 1 85.88 54 PRO B N 1
ATOM 2370 C CA . PRO B 1 54 ? 13.602 2.9 5.953 1 85.88 54 PRO B CA 1
ATOM 2371 C C . PRO B 1 54 ? 13.875 4.391 6.121 1 85.88 54 PRO B C 1
ATOM 2373 O O . PRO B 1 54 ? 13.117 5.227 5.625 1 85.88 54 PRO B O 1
ATOM 2376 N N . PRO B 1 55 ? 15 4.742 6.785 1 85.38 55 PRO B N 1
ATOM 2377 C CA . PRO B 1 55 ? 15.289 6.141 7.121 1 85.38 55 PRO B CA 1
ATOM 2378 C C . PRO B 1 55 ? 15.273 7.055 5.898 1 85.38 55 PRO B C 1
ATOM 2380 O O . PRO B 1 55 ? 14.695 8.148 5.949 1 85.38 55 PRO B O 1
ATOM 2383 N N . VAL B 1 56 ? 15.844 6.586 4.828 1 88.19 56 VAL B N 1
ATOM 2384 C CA . VAL B 1 56 ? 15.906 7.438 3.645 1 88.19 56 VAL B CA 1
ATOM 2385 C C . VAL B 1 56 ? 14.492 7.746 3.152 1 88.19 56 VAL B C 1
ATOM 2387 O O . VAL B 1 56 ? 14.211 8.875 2.73 1 88.19 56 VAL B O 1
ATOM 2390 N N . ASN B 1 57 ? 13.641 6.809 3.256 1 92.06 57 ASN B N 1
ATOM 2391 C CA . ASN B 1 57 ? 12.273 6.988 2.775 1 92.06 57 ASN B CA 1
ATOM 2392 C C . ASN B 1 57 ? 11.445 7.809 3.756 1 92.06 57 ASN B C 1
ATOM 2394 O O . ASN B 1 57 ? 10.445 8.422 3.367 1 92.06 57 ASN B O 1
ATOM 2398 N N . GLN B 1 58 ? 11.828 7.746 4.996 1 90.5 58 GLN B N 1
ATOM 2399 C CA . GLN B 1 58 ? 11.172 8.625 5.953 1 90.5 58 GLN B CA 1
ATOM 2400 C C . GLN B 1 58 ? 11.359 10.094 5.578 1 90.5 58 GLN B C 1
ATOM 2402 O O . GLN B 1 58 ? 10.406 10.875 5.586 1 90.5 58 GLN B O 1
ATOM 2407 N N . ASN B 1 59 ? 12.57 10.398 5.211 1 89.44 59 ASN B N 1
ATOM 2408 C CA . ASN B 1 59 ? 12.852 11.758 4.785 1 89.44 59 ASN B CA 1
ATOM 2409 C C . ASN B 1 59 ? 12.109 12.102 3.492 1 89.44 59 ASN B C 1
ATOM 2411 O O . ASN B 1 59 ? 11.609 13.219 3.338 1 89.44 59 ASN B O 1
ATOM 2415 N N . ASP B 1 60 ? 12.094 11.172 2.584 1 94 60 ASP B N 1
ATOM 2416 C CA . ASP B 1 60 ? 11.367 11.391 1.333 1 94 60 ASP B CA 1
ATOM 2417 C C . ASP B 1 60 ? 9.914 11.758 1.597 1 94 60 ASP B C 1
ATOM 2419 O O . ASP B 1 60 ? 9.375 12.68 0.982 1 94 60 ASP B O 1
ATOM 2423 N N . VAL B 1 61 ? 9.336 10.992 2.523 1 94.38 61 VAL B N 1
ATOM 2424 C CA . VAL B 1 61 ? 7.926 11.195 2.85 1 94.38 61 VAL B CA 1
ATOM 2425 C C . VAL B 1 61 ? 7.73 12.562 3.494 1 94.38 61 VAL B C 1
ATOM 2427 O O . VAL B 1 61 ? 6.91 13.359 3.035 1 94.38 61 VAL B O 1
ATOM 2430 N N . LEU B 1 62 ? 8.492 12.867 4.492 1 89.88 62 LEU B N 1
ATOM 2431 C CA . LEU B 1 62 ? 8.305 14.102 5.254 1 89.88 62 LEU B CA 1
ATOM 2432 C C . LEU B 1 62 ? 8.602 15.32 4.391 1 89.88 62 LEU B C 1
ATOM 2434 O O . LEU B 1 62 ? 7.848 16.297 4.414 1 89.88 62 LEU B O 1
ATOM 2438 N N . GLU B 1 63 ? 9.594 15.234 3.582 1 90.12 63 GLU B N 1
ATOM 2439 C CA . GLU B 1 63 ? 9.977 16.359 2.74 1 90.12 63 GLU B CA 1
ATOM 2440 C C . GLU B 1 63 ? 8.969 16.578 1.618 1 90.12 63 GLU B C 1
ATOM 2442 O O . GLU B 1 63 ? 8.633 17.719 1.297 1 90.12 63 GLU B O 1
ATOM 2447 N N . SER B 1 64 ? 8.547 15.539 1.038 1 94.19 64 SER B N 1
ATOM 2448 C CA . SER B 1 64 ? 7.57 15.68 -0.038 1 94.19 64 SER B CA 1
ATOM 2449 C C . SER B 1 64 ? 6.238 16.203 0.49 1 94.19 64 SER B C 1
ATOM 2451 O O . SER B 1 64 ? 5.578 17.016 -0.164 1 94.19 64 SER B O 1
ATOM 2453 N N . LEU B 1 65 ? 5.848 15.758 1.697 1 92.12 65 LEU B N 1
ATOM 2454 C CA . LEU B 1 65 ? 4.621 16.266 2.307 1 92.12 65 LEU B CA 1
ATOM 2455 C C . LEU B 1 65 ? 4.75 17.734 2.645 1 92.12 65 LEU B C 1
ATOM 2457 O O . LEU B 1 65 ? 3.828 18.516 2.393 1 92.12 65 LEU B O 1
ATOM 2461 N N . LEU B 1 66 ? 5.871 18.062 3.273 1 88.69 66 LEU B N 1
ATOM 2462 C CA . LEU B 1 66 ? 6.098 19.469 3.609 1 88.69 66 LEU B CA 1
ATOM 2463 C C . LEU B 1 66 ? 6.082 20.328 2.357 1 88.69 66 LEU B C 1
ATOM 2465 O O . LEU B 1 66 ? 5.438 21.391 2.334 1 88.69 66 LEU B O 1
ATOM 2469 N N . PHE B 1 67 ? 6.727 19.859 1.324 1 90.88 67 PHE B N 1
ATOM 2470 C CA . PHE B 1 67 ? 6.793 20.594 0.068 1 90.88 67 PHE B CA 1
ATOM 2471 C C . PHE B 1 67 ? 5.398 20.797 -0.518 1 90.88 67 PHE B C 1
ATOM 2473 O O . PHE B 1 67 ? 5.027 21.906 -0.885 1 90.88 67 PHE B O 1
ATOM 2480 N N . ALA B 1 68 ? 4.676 19.75 -0.609 1 92.44 68 ALA B N 1
ATOM 2481 C CA . ALA B 1 68 ? 3.33 19.812 -1.176 1 92.44 68 ALA B CA 1
ATOM 2482 C C . ALA B 1 68 ? 2.432 20.734 -0.365 1 92.44 68 ALA B C 1
ATOM 2484 O O . ALA B 1 68 ? 1.575 21.422 -0.923 1 92.44 68 ALA B O 1
ATOM 2485 N N . GLN B 1 69 ? 2.609 20.703 0.92 1 89.75 69 GLN B N 1
ATOM 2486 C CA . GLN B 1 69 ? 1.835 21.594 1.781 1 89.75 69 GLN B CA 1
ATOM 2487 C C . GLN B 1 69 ? 2.145 23.047 1.48 1 89.75 69 GLN B C 1
ATOM 2489 O O . GLN B 1 69 ? 1.239 23.891 1.44 1 89.75 69 GLN B O 1
ATOM 2494 N N . LEU B 1 70 ? 3.396 23.281 1.387 1 87.56 70 LEU B N 1
ATOM 2495 C CA . LEU B 1 70 ? 3.807 24.656 1.104 1 87.56 70 LEU B CA 1
ATOM 2496 C C . LEU B 1 70 ? 3.281 25.109 -0.252 1 87.56 70 LEU B C 1
ATOM 2498 O O . LEU B 1 70 ? 2.859 26.25 -0.405 1 87.56 70 LEU B O 1
ATOM 2502 N N . VAL B 1 71 ? 3.283 24.266 -1.2 1 90.62 71 VAL B N 1
ATOM 2503 C CA . VAL B 1 71 ? 2.764 24.578 -2.525 1 90.62 71 VAL B CA 1
ATOM 2504 C C . VAL B 1 71 ? 1.267 24.875 -2.436 1 90.62 71 VAL B C 1
ATOM 2506 O O . VAL B 1 71 ? 0.791 25.875 -2.963 1 90.62 71 VAL B O 1
ATOM 2509 N N . ALA B 1 72 ? 0.529 24 -1.764 1 90.94 72 ALA B N 1
ATOM 2510 C CA . ALA B 1 72 ? -0.913 24.188 -1.618 1 90.94 72 ALA B CA 1
ATOM 2511 C C . ALA B 1 72 ? -1.234 25.484 -0.885 1 90.94 72 ALA B C 1
ATOM 2513 O O . ALA B 1 72 ? -2.148 26.219 -1.275 1 90.94 72 ALA B O 1
ATOM 2514 N N . SER B 1 73 ? -0.428 25.797 0.082 1 86.88 73 SER B N 1
ATOM 2515 C CA . SER B 1 73 ? -0.694 26.953 0.93 1 86.88 73 SER B CA 1
ATOM 2516 C C . SER B 1 73 ? -0.334 28.25 0.22 1 86.88 73 SER B C 1
ATOM 2518 O O . SER B 1 73 ? -0.784 29.328 0.619 1 86.88 73 SER B O 1
ATOM 2520 N N . ALA B 1 74 ? 0.477 28.156 -0.757 1 87.81 74 ALA B N 1
ATOM 2521 C CA . ALA B 1 74 ? 0.761 29.328 -1.588 1 87.81 74 ALA B CA 1
ATOM 2522 C C . ALA B 1 74 ? -0.44 29.688 -2.457 1 87.81 74 ALA B C 1
ATOM 2524 O O . ALA B 1 74 ? -0.591 30.828 -2.873 1 87.81 74 ALA B O 1
ATOM 2525 N N . ARG B 1 75 ? -1.324 28.75 -2.637 1 89.56 75 ARG B N 1
ATOM 2526 C CA . ARG B 1 75 ? -2.408 28.938 -3.596 1 89.56 75 ARG B CA 1
ATOM 2527 C C . ARG B 1 75 ? -3.738 29.156 -2.885 1 89.56 75 ARG B C 1
ATOM 2529 O O . ARG B 1 75 ? -4.598 29.891 -3.369 1 89.56 75 ARG B O 1
ATOM 2536 N N . VAL B 1 76 ? -3.904 28.406 -1.795 1 88.56 76 VAL B N 1
ATOM 2537 C CA . VAL B 1 76 ? -5.211 28.391 -1.142 1 88.56 76 VAL B CA 1
ATOM 2538 C C . VAL B 1 76 ? -5.031 28.453 0.373 1 88.56 76 VAL B C 1
ATOM 2540 O O . VAL B 1 76 ? -4.164 27.766 0.93 1 88.56 76 VAL B O 1
ATOM 2543 N N . ASN B 1 77 ? -5.82 29.281 1.034 1 84.69 77 ASN B N 1
ATOM 2544 C CA . ASN B 1 77 ? -5.914 29.25 2.49 1 84.69 77 ASN B CA 1
ATOM 2545 C C . ASN B 1 77 ? -6.742 28.062 2.977 1 84.69 77 ASN B C 1
ATOM 2547 O O . ASN B 1 77 ? -7.953 28.016 2.746 1 84.69 77 ASN B O 1
ATOM 2551 N N . ALA B 1 78 ? -6.164 27.172 3.717 1 84.62 78 ALA B N 1
ATOM 2552 C CA . ALA B 1 78 ? -6.809 25.922 4.137 1 84.62 78 ALA B CA 1
ATOM 2553 C C . ALA B 1 78 ? -8.016 26.203 5.023 1 84.62 78 ALA B C 1
ATOM 2555 O O . ALA B 1 78 ? -8.984 25.453 5.02 1 84.62 78 ALA B O 1
ATOM 2556 N N . PHE B 1 79 ? -8.016 27.281 5.785 1 83.31 79 PHE B N 1
ATOM 2557 C CA . PHE B 1 79 ? -9.109 27.578 6.703 1 83.31 79 PHE B CA 1
ATOM 2558 C C . PHE B 1 79 ? -10.305 28.156 5.953 1 83.31 79 PHE B C 1
ATOM 2560 O O . PHE B 1 79 ? -11.445 28.031 6.395 1 83.31 79 PHE B O 1
ATOM 2567 N N . GLU B 1 80 ? -10 28.75 4.848 1 84.25 80 GLU B N 1
ATOM 2568 C CA . GLU B 1 80 ? -11.07 29.344 4.059 1 84.25 80 GLU B CA 1
ATOM 2569 C C . GLU B 1 80 ? -11.711 28.312 3.125 1 84.25 80 GLU B C 1
ATOM 2571 O O . GLU B 1 80 ? -12.93 28.312 2.934 1 84.25 80 GLU B O 1
ATOM 2576 N N . ASN B 1 81 ? -10.883 27.547 2.566 1 89.25 81 ASN B N 1
ATOM 2577 C CA . ASN B 1 81 ? -11.359 26.547 1.618 1 89.25 81 ASN B CA 1
ATOM 2578 C C . ASN B 1 81 ? -10.578 25.25 1.733 1 89.25 81 ASN B C 1
ATOM 2580 O O . ASN B 1 81 ? -9.75 24.938 0.875 1 89.25 81 ASN B O 1
ATOM 2584 N N . PRO B 1 82 ? -10.93 24.422 2.74 1 88.19 82 PRO B N 1
ATOM 2585 C CA . PRO B 1 82 ? -10.164 23.203 2.986 1 88.19 82 PRO B CA 1
ATOM 2586 C C . PRO B 1 82 ? -10.227 22.219 1.818 1 88.19 82 PRO B C 1
ATOM 2588 O O . PRO B 1 82 ? -9.242 21.547 1.516 1 88.19 82 PRO B O 1
ATOM 2591 N N . GLU B 1 83 ? -11.297 22.109 1.062 1 90.69 83 GLU B N 1
ATOM 2592 C CA . GLU B 1 83 ? -11.422 21.172 -0.046 1 90.69 83 GLU B CA 1
ATOM 2593 C C . GLU B 1 83 ? -10.5 21.531 -1.199 1 90.69 83 GLU B C 1
ATOM 2595 O O . GLU B 1 83 ? -9.828 20.672 -1.766 1 90.69 83 GLU B O 1
ATOM 2600 N N . GLN B 1 84 ? -10.531 22.797 -1.479 1 93 84 GLN B N 1
ATOM 2601 C CA . GLN B 1 84 ? -9.656 23.25 -2.553 1 93 84 GLN B CA 1
ATOM 2602 C C . GLN B 1 84 ? -8.188 23.109 -2.158 1 93 84 GLN B C 1
ATOM 2604 O O . GLN B 1 84 ? -7.336 22.812 -3.002 1 93 84 GLN B O 1
ATOM 2609 N N . TRP B 1 85 ? -7.883 23.344 -0.897 1 91.62 85 TRP B N 1
ATOM 2610 C CA . TRP B 1 85 ? -6.516 23.188 -0.414 1 91.62 85 TRP B CA 1
ATOM 2611 C C . TRP B 1 85 ? -6.039 21.75 -0.624 1 91.62 85 TRP B C 1
ATOM 2613 O O . TRP B 1 85 ? -4.941 21.531 -1.143 1 91.62 85 TRP B O 1
ATOM 2623 N N . TYR B 1 86 ? -6.879 20.797 -0.328 1 92.94 86 TYR B N 1
ATOM 2624 C CA . TYR B 1 86 ? -6.492 19.391 -0.452 1 92.94 86 TYR B CA 1
ATOM 2625 C C . TYR B 1 86 ? -6.387 18.984 -1.917 1 92.94 86 TYR B C 1
ATOM 2627 O O . TYR B 1 86 ? -5.609 18.094 -2.266 1 92.94 86 TYR B O 1
ATOM 2635 N N . LYS B 1 87 ? -7.168 19.641 -2.721 1 94.12 87 LYS B N 1
ATOM 2636 C CA . LYS B 1 87 ? -7.004 19.406 -4.148 1 94.12 87 LYS B CA 1
ATOM 2637 C C . LYS B 1 87 ? -5.621 19.828 -4.629 1 94.12 87 LYS B C 1
ATOM 2639 O O . LYS B 1 87 ? -4.941 19.094 -5.332 1 94.12 87 LYS B O 1
ATOM 2644 N N . GLU B 1 88 ? -5.195 21 -4.215 1 93.06 88 GLU B N 1
ATOM 2645 C CA . GLU B 1 88 ? -3.869 21.484 -4.574 1 93.06 88 GLU B CA 1
ATOM 2646 C C . GLU B 1 88 ? -2.777 20.594 -3.979 1 93.06 88 GLU B C 1
ATOM 2648 O O . GLU B 1 88 ? -1.761 20.344 -4.625 1 93.06 88 GLU B O 1
ATOM 2653 N N . PHE B 1 89 ? -3.053 20.25 -2.771 1 93.94 89 PHE B N 1
ATOM 2654 C CA . PHE B 1 89 ? -2.127 19.359 -2.074 1 93.94 89 PHE B CA 1
ATOM 2655 C C . PHE B 1 89 ? -1.961 18.047 -2.834 1 93.94 89 PHE B C 1
ATOM 2657 O O . PHE B 1 89 ? -0.836 17.609 -3.09 1 93.94 89 PHE B O 1
ATOM 2664 N N . SER B 1 90 ? -3.01 17.516 -3.264 1 94.69 90 SER B N 1
ATOM 2665 C CA . SER B 1 90 ? -3.006 16.25 -3.984 1 94.69 90 SER B CA 1
ATOM 2666 C C . SER B 1 90 ? -2.326 16.391 -5.344 1 94.69 90 SER B C 1
ATOM 2668 O O . SER B 1 90 ? -1.575 15.5 -5.758 1 94.69 90 SER B O 1
ATOM 2670 N N . VAL B 1 91 ? -2.588 17.406 -6.012 1 94.19 91 VAL B N 1
ATOM 2671 C CA . VAL B 1 91 ? -1.96 17.656 -7.305 1 94.19 91 VAL B CA 1
ATOM 2672 C C . VAL B 1 91 ? -0.449 17.781 -7.133 1 94.19 91 VAL B C 1
ATOM 2674 O O . VAL B 1 91 ? 0.323 17.234 -7.922 1 94.19 91 VAL B O 1
ATOM 2677 N N . SER B 1 92 ? -0.07 18.484 -6.105 1 95.12 92 SER B N 1
ATOM 2678 C CA . SER B 1 92 ? 1.352 18.656 -5.824 1 95.12 92 SER B CA 1
ATOM 2679 C C . SER B 1 92 ? 2.014 17.312 -5.504 1 95.12 92 SER B C 1
ATOM 2681 O O . SER B 1 92 ? 3.123 17.047 -5.961 1 95.12 92 SER B O 1
ATOM 2683 N N . LEU B 1 93 ? 1.35 16.547 -4.707 1 96.19 93 LEU B N 1
ATOM 2684 C CA . LEU B 1 93 ? 1.867 15.227 -4.383 1 96.19 93 LEU B CA 1
ATOM 2685 C C . LEU B 1 93 ? 2.035 14.391 -5.648 1 96.19 93 LEU B C 1
ATOM 2687 O O . LEU B 1 93 ? 3.029 13.672 -5.793 1 96.19 93 LEU B O 1
ATOM 2691 N N . SER B 1 94 ? 1.085 14.516 -6.547 1 94.44 94 SER B N 1
ATOM 2692 C CA . SER B 1 94 ? 1.165 13.766 -7.797 1 94.44 94 SER B CA 1
ATOM 2693 C C . SER B 1 94 ? 2.385 14.18 -8.609 1 94.44 94 SER B C 1
ATOM 2695 O O . SER B 1 94 ? 3.02 13.344 -9.258 1 94.44 94 SER B O 1
ATOM 2697 N N . GLN B 1 95 ? 2.701 15.375 -8.547 1 95.25 95 GLN B N 1
ATOM 2698 C CA . GLN B 1 95 ? 3.873 15.883 -9.258 1 95.25 95 GLN B CA 1
ATOM 2699 C C . GLN B 1 95 ? 5.16 15.367 -8.617 1 95.25 95 GLN B C 1
ATOM 2701 O O . GLN B 1 95 ? 6.219 15.367 -9.258 1 95.25 95 GLN B O 1
ATOM 2706 N N . LEU B 1 96 ? 5.027 14.938 -7.391 1 96.69 96 LEU B N 1
ATOM 2707 C CA . LEU B 1 96 ? 6.184 14.422 -6.66 1 96.69 96 LEU B CA 1
ATOM 2708 C C . LEU B 1 96 ? 6.133 12.898 -6.578 1 96.69 96 LEU B C 1
ATOM 2710 O O . LEU B 1 96 ? 6.637 12.312 -5.621 1 96.69 96 LEU B O 1
ATOM 2714 N N . TYR B 1 97 ? 5.395 12.281 -7.484 1 94.06 97 TYR B N 1
ATOM 2715 C CA . TYR B 1 97 ? 5.414 10.844 -7.734 1 94.06 97 TYR B CA 1
ATOM 2716 C C . TYR B 1 97 ? 4.629 10.094 -6.664 1 94.06 97 TYR B C 1
ATOM 2718 O O . TYR B 1 97 ? 4.902 8.922 -6.391 1 94.06 97 TYR B O 1
ATOM 2726 N N . TRP B 1 98 ? 3.752 10.844 -5.961 1 95.75 98 TRP B N 1
ATOM 2727 C CA . TRP B 1 98 ? 2.695 10.18 -5.211 1 95.75 98 TRP B CA 1
ATOM 2728 C C . TRP B 1 98 ? 1.528 9.812 -6.121 1 95.75 98 TRP B C 1
ATOM 2730 O O . TRP B 1 98 ? 1.061 10.641 -6.906 1 95.75 98 TRP B O 1
ATOM 2740 N N . MET B 1 99 ? 1.102 8.586 -6.004 1 91.12 99 MET B N 1
ATOM 2741 C CA . MET B 1 99 ? -0.061 8.148 -6.77 1 91.12 99 MET B CA 1
ATOM 2742 C C . MET B 1 99 ? -1.279 7.992 -5.863 1 91.12 99 MET B C 1
ATOM 2744 O O . MET B 1 99 ? -1.282 7.156 -4.957 1 91.12 99 MET B O 1
ATOM 2748 N N . ASN B 1 100 ? -2.283 8.734 -6.117 1 91.19 100 ASN B N 1
ATOM 2749 C CA . ASN B 1 100 ? -3.533 8.625 -5.371 1 91.19 100 ASN B CA 1
ATOM 2750 C C . ASN B 1 100 ? -4.293 7.352 -5.742 1 91.19 100 ASN B C 1
ATOM 2752 O O . ASN B 1 100 ? -4.496 7.066 -6.926 1 91.19 100 ASN B O 1
ATOM 2756 N N . ILE B 1 101 ? -4.746 6.648 -4.766 1 87.38 101 ILE B N 1
ATOM 2757 C CA . ILE B 1 101 ? -5.355 5.367 -5.094 1 87.38 101 ILE B CA 1
ATOM 2758 C C . ILE B 1 101 ? -6.852 5.414 -4.785 1 87.38 101 ILE B C 1
ATOM 2760 O O . ILE B 1 101 ? -7.59 4.484 -5.129 1 87.38 101 ILE B O 1
ATOM 2764 N N . ASP B 1 102 ? -7.488 6.379 -4.078 1 83.88 102 ASP B N 1
ATOM 2765 C CA . ASP B 1 102 ? -8.891 6.484 -3.688 1 83.88 102 ASP B CA 1
ATOM 2766 C C . ASP B 1 102 ? -9.625 7.504 -4.551 1 83.88 102 ASP B C 1
ATOM 2768 O O . ASP B 1 102 ? -10.859 7.539 -4.566 1 83.88 102 ASP B O 1
ATOM 2772 N N . GLY B 1 103 ? -9.016 8.352 -5.27 1 77.88 103 GLY B N 1
ATOM 2773 C CA . GLY B 1 103 ? -9.633 9.516 -5.875 1 77.88 103 GLY B CA 1
ATOM 2774 C C . GLY B 1 103 ? -9.477 10.773 -5.043 1 77.88 103 GLY B C 1
ATOM 2775 O O . GLY B 1 103 ? -8.742 10.781 -4.055 1 77.88 103 GLY B O 1
ATOM 2776 N N . PRO B 1 104 ? -10.242 11.742 -5.461 1 82.31 104 PRO B N 1
ATOM 2777 C CA . PRO B 1 104 ? -10.102 13.008 -4.742 1 82.31 104 PRO B CA 1
ATOM 2778 C C . PRO B 1 104 ? -10.672 12.945 -3.324 1 82.31 104 PRO B C 1
ATOM 2780 O O . PRO B 1 104 ? -11.688 12.289 -3.092 1 82.31 104 PRO B O 1
ATOM 2783 N N . LEU B 1 105 ? -9.977 13.664 -2.455 1 90.5 105 LEU B N 1
ATOM 2784 C CA . LEU B 1 105 ? -10.469 13.75 -1.084 1 90.5 105 LEU B CA 1
ATOM 2785 C C . LEU B 1 105 ? -11.789 14.5 -1.023 1 90.5 105 LEU B C 1
ATOM 2787 O O . LEU B 1 105 ? -11.922 15.586 -1.593 1 90.5 105 LEU B O 1
ATOM 2791 N N . GLU B 1 106 ? -12.734 13.867 -0.411 1 90.88 106 GLU B N 1
ATOM 2792 C CA . GLU B 1 106 ? -14.008 14.5 -0.105 1 90.88 106 GLU B CA 1
ATOM 2793 C C . GLU B 1 106 ? -14.258 14.555 1.401 1 90.88 106 GLU B C 1
ATOM 2795 O O . GLU B 1 106 ? -14.125 13.539 2.092 1 90.88 106 GLU B O 1
ATOM 2800 N N . LEU B 1 107 ? -14.578 15.773 1.844 1 93.12 107 LEU B N 1
ATOM 2801 C CA . LEU B 1 107 ? -14.906 15.93 3.256 1 93.12 107 LEU B CA 1
ATOM 2802 C C . LEU B 1 107 ? -16.406 15.773 3.486 1 93.12 107 LEU B C 1
ATOM 2804 O O . LEU B 1 107 ? -17.219 16.359 2.771 1 93.12 107 LEU B O 1
ATOM 2808 N N . HIS B 1 108 ? -16.672 14.938 4.414 1 93.81 108 HIS B N 1
ATOM 2809 C CA . HIS B 1 108 ? -18.078 14.75 4.793 1 93.81 108 HIS B CA 1
ATOM 2810 C C . HIS B 1 108 ? -18.281 15.039 6.277 1 93.81 108 HIS B C 1
ATOM 2812 O O . HIS B 1 108 ? -17.391 14.789 7.09 1 93.81 108 HIS B O 1
ATOM 2818 N N . LYS B 1 109 ? -19.484 15.508 6.52 1 92.06 109 LYS B N 1
ATOM 2819 C CA . LYS B 1 109 ? -19.812 15.828 7.906 1 92.06 109 LYS B CA 1
ATOM 2820 C C . LYS B 1 109 ? -19.953 14.562 8.742 1 92.06 109 LYS B C 1
ATOM 2822 O O . LYS B 1 109 ? -20.625 13.609 8.336 1 92.06 109 LYS B O 1
ATOM 2827 N N . ALA B 1 110 ? -19.219 14.594 9.836 1 91.06 110 ALA B N 1
ATOM 2828 C CA . ALA B 1 110 ? -19.359 13.477 10.773 1 91.06 110 ALA B CA 1
ATOM 2829 C C . ALA B 1 110 ? -20.641 13.586 11.578 1 91.06 110 ALA B C 1
ATOM 2831 O O . ALA B 1 110 ? -21.125 14.688 11.852 1 91.06 110 ALA B O 1
ATOM 2832 N N . SER B 1 111 ? -21.188 12.43 11.891 1 85.56 111 SER B N 1
ATOM 2833 C CA . SER B 1 111 ? -22.328 12.414 12.781 1 85.56 111 SER B CA 1
ATOM 2834 C C . SER B 1 111 ? -21.906 12.469 14.242 1 85.56 111 SER B C 1
ATOM 2836 O O . SER B 1 111 ? -21.297 11.523 14.75 1 85.56 111 SER B O 1
ATOM 2838 N N . LEU B 1 112 ? -22.188 13.586 14.805 1 85.06 112 LEU B N 1
ATOM 2839 C CA . LEU B 1 112 ? -21.859 13.727 16.219 1 85.06 112 LEU B CA 1
ATOM 2840 C C . LEU B 1 112 ? -23.078 13.445 17.094 1 85.06 112 LEU B C 1
ATOM 2842 O O . LEU B 1 112 ? -24.219 13.688 16.672 1 85.06 112 LEU B O 1
ATOM 2846 N N . SER B 1 113 ? -22.734 12.891 18.188 1 81.19 113 SER B N 1
ATOM 2847 C CA . SER B 1 113 ? -23.797 12.703 19.156 1 81.19 113 SER B CA 1
ATOM 2848 C C . SER B 1 113 ? -24.094 14 19.906 1 81.19 113 SER B C 1
ATOM 2850 O O . SER B 1 113 ? -23.344 14.977 19.781 1 81.19 113 SER B O 1
ATOM 2852 N N . SER B 1 114 ? -25.25 13.93 20.609 1 80.44 114 SER B N 1
ATOM 2853 C CA . SER B 1 114 ? -25.594 15.078 21.453 1 80.44 114 SER B CA 1
ATOM 2854 C C . SER B 1 114 ? -24.719 15.148 22.688 1 80.44 114 SER B C 1
ATOM 2856 O O . SER B 1 114 ? -24.641 16.188 23.344 1 80.44 114 SER B O 1
ATOM 2858 N N . THR B 1 115 ? -24.078 14.094 22.938 1 82.69 115 THR B N 1
ATOM 2859 C CA . THR B 1 115 ? -23.141 14.078 24.062 1 82.69 115 THR B CA 1
ATOM 2860 C C . THR B 1 115 ? -21.734 14.406 23.609 1 82.69 115 THR B C 1
ATOM 2862 O O . THR B 1 115 ? -21.359 14.117 22.469 1 82.69 115 THR B O 1
ATOM 2865 N N . ASN B 1 116 ? -21.094 14.977 24.578 1 86.5 116 ASN B N 1
ATOM 2866 C CA . ASN B 1 116 ? -19.703 15.328 24.25 1 86.5 116 ASN B CA 1
ATOM 2867 C C . ASN B 1 116 ? -18.859 14.094 23.953 1 86.5 116 ASN B C 1
ATOM 2869 O O . ASN B 1 116 ? -18.938 13.094 24.672 1 86.5 116 ASN B O 1
ATOM 2873 N N . VAL B 1 117 ? -18.219 14.156 22.797 1 87.88 117 VAL B N 1
ATOM 2874 C CA . VAL B 1 117 ? -17.281 13.117 22.391 1 87.88 117 VAL B CA 1
ATOM 2875 C C . VAL B 1 117 ? -15.914 13.742 22.094 1 87.88 117 VAL B C 1
ATOM 2877 O O . VAL B 1 117 ? -15.836 14.867 21.594 1 87.88 117 VAL B O 1
ATOM 2880 N N . SER B 1 118 ? -14.922 13.016 22.5 1 90.44 118 SER B N 1
ATOM 2881 C CA . SER B 1 118 ? -13.594 13.547 22.234 1 90.44 118 SER B CA 1
ATOM 2882 C C . SER B 1 118 ? -13.242 13.438 20.75 1 90.44 118 SER B C 1
ATOM 2884 O O . 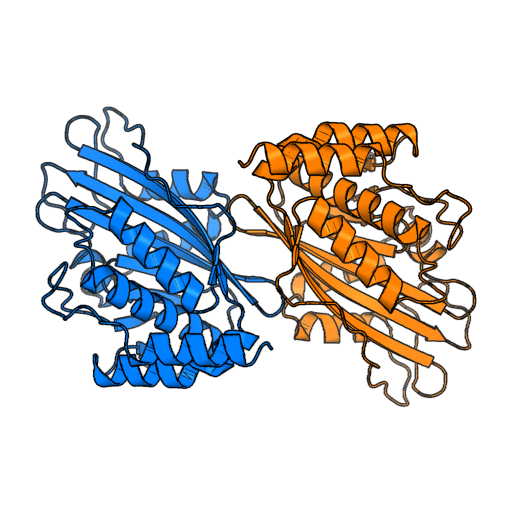SER B 1 118 ? -13.594 12.461 20.094 1 90.44 118 SER B O 1
ATOM 2886 N N . VAL B 1 119 ? -12.477 14.344 20.266 1 89.5 119 VAL B N 1
ATOM 2887 C CA . VAL B 1 119 ? -12.008 14.359 18.891 1 89.5 119 VAL B CA 1
ATOM 2888 C C . VAL B 1 119 ? -11.203 13.086 18.609 1 89.5 119 VAL B C 1
ATOM 2890 O O . VAL B 1 119 ? -11.336 12.492 17.531 1 89.5 119 VAL B O 1
ATOM 2893 N N . SER B 1 120 ? -10.406 12.68 19.609 1 92.06 120 SER B N 1
ATOM 2894 C CA . SER B 1 120 ? -9.594 11.484 19.406 1 92.06 120 SER B CA 1
ATOM 2895 C C . SER B 1 120 ? -10.461 10.258 19.141 1 92.06 120 SER B C 1
ATOM 2897 O O . SER B 1 120 ? -10.117 9.414 18.312 1 92.06 120 SER B O 1
ATOM 2899 N N . GLN B 1 121 ? -11.594 10.227 19.781 1 92.75 121 GLN B N 1
ATOM 2900 C CA . GLN B 1 121 ? -12.484 9.094 19.578 1 92.75 121 GLN B CA 1
ATOM 2901 C C . GLN B 1 121 ? -13.109 9.141 18.188 1 92.75 121 GLN B C 1
ATOM 2903 O O . GLN B 1 121 ? -13.227 8.109 17.516 1 92.75 121 GLN B O 1
ATOM 2908 N N . ILE B 1 122 ? -13.469 10.289 17.766 1 92.12 122 ILE B N 1
ATOM 2909 C CA . ILE B 1 122 ? -14.047 10.469 16.453 1 92.12 122 ILE B CA 1
ATOM 2910 C C . ILE B 1 122 ? -13.031 10.062 15.383 1 92.12 122 ILE B C 1
ATOM 2912 O O . ILE B 1 122 ? -13.359 9.32 14.445 1 92.12 122 ILE B O 1
ATOM 2916 N N . VAL B 1 123 ? -11.836 10.484 15.602 1 94.19 123 VAL B N 1
ATOM 2917 C CA . VAL B 1 123 ? -10.742 10.227 14.672 1 94.19 123 VAL B CA 1
ATOM 2918 C C . VAL B 1 123 ? -10.445 8.727 14.625 1 94.19 123 VAL B C 1
ATOM 2920 O O . VAL B 1 123 ? -10.289 8.148 13.547 1 94.19 123 VAL B O 1
ATOM 2923 N N . LEU B 1 124 ? -10.398 8.125 15.758 1 95.19 124 LEU B N 1
ATOM 2924 C CA . LEU B 1 124 ? -10.078 6.703 15.828 1 95.19 124 LEU B CA 1
ATOM 2925 C C . LEU B 1 124 ? -11.172 5.867 15.172 1 95.19 124 LEU B C 1
ATOM 2927 O O . LEU B 1 124 ? -10.867 4.914 14.445 1 95.19 124 LEU B O 1
ATOM 2931 N N . ASP B 1 125 ? -12.414 6.242 15.391 1 94.38 125 ASP B N 1
ATOM 2932 C CA . ASP B 1 125 ? -13.523 5.531 14.766 1 94.38 125 ASP B CA 1
ATOM 2933 C C . ASP B 1 125 ? -13.461 5.656 13.242 1 94.38 125 ASP B C 1
ATOM 2935 O O . ASP B 1 125 ? -13.664 4.672 12.523 1 94.38 125 ASP B O 1
ATOM 2939 N N . PHE B 1 126 ? -13.18 6.793 12.797 1 95.06 126 PHE B N 1
ATOM 2940 C CA . PHE B 1 126 ? -13.094 7.043 11.367 1 95.06 126 PHE B CA 1
ATOM 2941 C C . PHE B 1 126 ? -11.945 6.258 10.742 1 95.06 126 PHE B C 1
ATOM 2943 O O . PHE B 1 126 ? -12.117 5.625 9.695 1 95.06 126 PHE B O 1
ATOM 2950 N N . MET B 1 127 ? -10.781 6.297 11.391 1 94.75 127 MET B N 1
ATOM 2951 C CA . MET B 1 127 ? -9.594 5.641 10.852 1 94.75 127 MET B CA 1
ATOM 2952 C C . MET B 1 127 ? -9.75 4.125 10.867 1 94.75 127 MET B C 1
ATOM 2954 O O . MET B 1 127 ? -9.195 3.43 10.016 1 94.75 127 MET B O 1
ATOM 2958 N N . LYS B 1 128 ? -10.43 3.672 11.836 1 92.31 128 LYS B N 1
ATOM 2959 C CA . LYS B 1 128 ? -10.766 2.25 11.836 1 92.31 128 LYS B CA 1
ATOM 2960 C C . LYS B 1 128 ? -11.594 1.876 10.609 1 92.31 128 LYS B C 1
ATOM 2962 O O . LYS B 1 128 ? -11.359 0.829 10 1 92.31 128 LYS B O 1
ATOM 2967 N N . ASP B 1 129 ? -12.508 2.773 10.258 1 89.44 129 ASP B N 1
ATOM 2968 C CA . ASP B 1 129 ? -13.367 2.541 9.094 1 89.44 129 ASP B CA 1
ATOM 2969 C C . ASP B 1 129 ? -12.547 2.492 7.809 1 89.44 129 ASP B C 1
ATOM 2971 O O . ASP B 1 129 ? -12.93 1.812 6.852 1 89.44 129 ASP B O 1
ATOM 2975 N N . VAL B 1 130 ? -11.43 3.182 7.812 1 89.06 130 VAL B N 1
ATOM 2976 C CA . VAL B 1 130 ? -10.633 3.197 6.586 1 89.06 130 VAL B CA 1
ATOM 2977 C C . VAL B 1 130 ? -9.477 2.215 6.711 1 89.06 130 VAL B C 1
ATOM 2979 O O . VAL B 1 130 ? -8.477 2.324 5.992 1 89.06 130 VAL B O 1
ATOM 2982 N N . LYS B 1 131 ? -9.516 1.362 7.703 1 85.69 131 LYS B N 1
ATOM 2983 C CA . LYS B 1 131 ? -8.641 0.212 7.906 1 85.69 131 LYS B CA 1
ATOM 2984 C C . LYS B 1 131 ? -7.234 0.654 8.305 1 85.69 131 LYS B C 1
ATOM 2986 O O . LYS B 1 131 ? -6.246 0.079 7.844 1 85.69 131 LYS B O 1
ATOM 2991 N N . ASP B 1 132 ? -7.148 1.721 8.977 1 90.31 132 ASP B N 1
ATOM 2992 C CA . ASP B 1 132 ? -5.883 2.178 9.547 1 90.31 132 ASP B CA 1
ATOM 2993 C C . ASP B 1 132 ? -5.992 2.361 11.055 1 90.31 132 ASP B C 1
ATOM 2995 O O . ASP B 1 132 ? -5.508 3.354 11.602 1 90.31 132 ASP B O 1
ATOM 2999 N N . ALA B 1 133 ? -6.59 1.497 11.734 1 88.25 133 ALA B N 1
ATOM 3000 C CA . ALA B 1 133 ? -6.82 1.589 13.18 1 88.25 133 ALA B CA 1
ATOM 3001 C C . ALA B 1 133 ? -5.5 1.594 13.945 1 88.25 133 ALA B C 1
ATOM 3003 O O . ALA B 1 133 ? -5.309 2.404 14.852 1 88.25 133 ALA B O 1
ATOM 3004 N N . GLU B 1 134 ? -4.613 0.768 13.562 1 86.62 134 GLU B N 1
ATOM 3005 C CA . GLU B 1 134 ? -3.365 0.613 14.305 1 86.62 134 GLU B CA 1
ATOM 3006 C C . GLU B 1 134 ? -2.518 1.88 14.227 1 86.62 134 GLU B C 1
ATOM 3008 O O . GLU B 1 134 ? -2.004 2.352 15.242 1 86.62 134 GLU B O 1
ATOM 3013 N N . GLY B 1 135 ? -2.375 2.396 13.062 1 89.31 135 GLY B N 1
ATOM 3014 C CA . GLY B 1 135 ? -1.601 3.617 12.906 1 89.31 135 GLY B CA 1
ATOM 3015 C C . GLY B 1 135 ? -2.191 4.797 13.656 1 89.31 135 GLY B C 1
ATOM 3016 O O . GLY B 1 135 ? -1.473 5.523 14.344 1 89.31 135 GLY B O 1
ATOM 3017 N N . ALA B 1 136 ? -3.447 4.906 13.57 1 92.38 136 ALA B N 1
ATOM 3018 C CA . ALA B 1 136 ? -4.137 6 14.25 1 92.38 136 ALA B CA 1
ATOM 3019 C C . ALA B 1 136 ? -4.004 5.879 15.766 1 92.38 136 ALA B C 1
ATOM 3021 O O . ALA B 1 136 ? -3.777 6.875 16.453 1 92.38 136 ALA B O 1
ATOM 3022 N N . ALA B 1 137 ? -4.125 4.715 16.219 1 92.38 137 ALA B N 1
ATOM 3023 C CA . ALA B 1 137 ? -3.996 4.496 17.656 1 92.38 137 ALA B CA 1
ATOM 3024 C C . ALA B 1 137 ? -2.6 4.867 18.141 1 92.38 137 ALA B C 1
ATOM 3026 O O . ALA B 1 137 ? -2.449 5.484 19.203 1 92.38 137 ALA B O 1
ATOM 3027 N N . ARG B 1 138 ? -1.675 4.547 17.406 1 90.44 138 ARG B N 1
ATOM 3028 C CA . ARG B 1 138 ? -0.298 4.867 17.766 1 90.44 138 ARG B CA 1
ATOM 3029 C C . ARG B 1 138 ? -0.087 6.379 17.828 1 90.44 138 ARG B C 1
ATOM 3031 O O . ARG B 1 138 ? 0.582 6.879 18.734 1 90.44 138 ARG B O 1
ATOM 3038 N N . LEU B 1 139 ? -0.616 7.047 16.859 1 90.69 139 LEU B N 1
ATOM 3039 C CA . LEU B 1 139 ? -0.482 8.5 16.797 1 90.69 139 LEU B CA 1
ATOM 3040 C C . LEU B 1 139 ? -1.167 9.148 18 1 90.69 139 LEU B C 1
ATOM 3042 O O . LEU B 1 139 ? -0.564 9.977 18.688 1 90.69 139 LEU B O 1
ATOM 3046 N N . VAL B 1 140 ? -2.369 8.742 18.297 1 90.5 140 VAL B 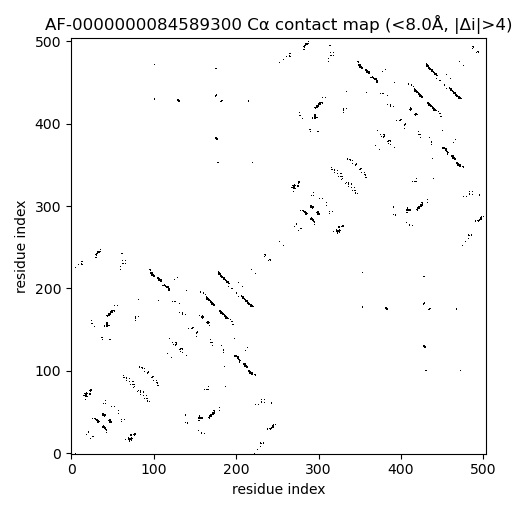N 1
ATOM 3047 C CA . VAL B 1 140 ? -3.158 9.344 19.375 1 90.5 140 VAL B CA 1
ATOM 3048 C C . VAL B 1 140 ? -2.52 9.023 20.719 1 90.5 140 VAL B C 1
ATOM 3050 O O . VAL B 1 140 ? -2.398 9.906 21.578 1 90.5 140 VAL B O 1
ATOM 3053 N N . GLU B 1 141 ? -2.086 7.793 20.891 1 89.69 141 GLU B N 1
ATOM 3054 C CA . GLU B 1 141 ? -1.455 7.395 22.141 1 89.69 141 GLU B CA 1
ATOM 3055 C C . GLU B 1 141 ? -0.155 8.156 22.375 1 89.69 141 GLU B C 1
ATOM 3057 O O . GLU B 1 141 ? 0.144 8.555 23.5 1 89.69 141 GLU B O 1
ATOM 3062 N N . THR B 1 142 ? 0.584 8.312 21.375 1 86.75 142 THR B N 1
ATOM 3063 C CA . THR B 1 142 ? 1.833 9.055 21.484 1 86.75 142 THR B CA 1
ATOM 3064 C C . THR B 1 142 ? 1.563 10.5 21.875 1 86.75 142 THR B C 1
ATOM 3066 O O . THR B 1 142 ? 2.227 11.047 22.766 1 86.75 142 THR B O 1
ATOM 3069 N N . MET B 1 143 ? 0.605 11.094 21.203 1 86 143 MET B N 1
ATOM 3070 C CA . MET B 1 143 ? 0.276 12.484 21.484 1 86 143 MET B CA 1
ATOM 3071 C C . MET B 1 143 ? -0.264 12.641 22.906 1 86 143 MET B C 1
ATOM 3073 O O . MET B 1 143 ? -0.033 13.664 23.562 1 86 143 MET B O 1
ATOM 3077 N N . LYS B 1 144 ? -0.929 11.633 23.344 1 86.19 144 LYS B N 1
ATOM 3078 C CA . LYS B 1 144 ? -1.458 11.641 24.719 1 86.19 144 LYS B CA 1
ATOM 3079 C C . LYS B 1 144 ? -0.332 11.578 25.734 1 86.19 144 LYS B C 1
ATOM 3081 O O . LYS B 1 144 ? -0.436 12.156 26.828 1 86.19 144 LYS B O 1
ATOM 3086 N N . LYS B 1 145 ? 0.695 10.945 25.406 1 86.88 145 LYS B N 1
ATOM 3087 C CA . LYS B 1 145 ? 1.792 10.703 26.344 1 86.88 145 LYS B CA 1
ATOM 3088 C C . LYS B 1 145 ? 2.766 11.883 26.359 1 86.88 145 LYS B C 1
ATOM 3090 O O . LYS B 1 145 ? 3.494 12.078 27.328 1 86.88 145 LYS B O 1
ATOM 3095 N N . LEU B 1 146 ? 2.75 12.641 25.344 1 82.38 146 LEU B N 1
ATOM 3096 C CA . LEU B 1 146 ? 3.672 13.773 25.266 1 82.38 146 LEU B CA 1
ATOM 3097 C C . LEU B 1 146 ? 3.133 14.961 26.062 1 82.38 146 LEU B C 1
ATOM 3099 O O . LEU B 1 146 ? 1.941 15.266 25.984 1 82.38 146 LEU B O 1
ATOM 3103 N N . PRO B 1 147 ? 4.09 15.508 26.844 1 82.06 147 PRO B N 1
ATOM 3104 C CA . PRO B 1 147 ? 3.654 16.75 27.5 1 82.06 147 PRO B CA 1
ATOM 3105 C C . PRO B 1 147 ? 3.23 17.812 26.484 1 82.06 147 PRO B C 1
ATOM 3107 O O . PRO B 1 147 ? 3.826 17.938 25.422 1 82.06 147 PRO B O 1
ATOM 3110 N N . PRO B 1 148 ? 2.225 18.562 26.875 1 76.81 148 PRO B N 1
ATOM 3111 C CA . PRO B 1 148 ? 1.725 19.578 25.953 1 76.81 148 PRO B CA 1
ATOM 3112 C C . PRO B 1 148 ? 2.811 20.562 25.516 1 76.81 148 PRO B C 1
ATOM 3114 O O . PRO B 1 148 ? 2.703 21.172 24.453 1 76.81 148 PRO B O 1
ATOM 3117 N N . ASN B 1 149 ? 3.812 20.625 26.344 1 78 149 ASN B N 1
ATOM 3118 C CA . ASN B 1 149 ? 4.848 21.609 26.047 1 78 149 ASN B CA 1
ATOM 3119 C C . ASN B 1 149 ? 5.969 21 25.203 1 78 149 ASN B C 1
ATOM 3121 O O . ASN B 1 149 ? 6.914 21.703 24.828 1 78 149 ASN B O 1
ATOM 3125 N N . ASP B 1 150 ? 5.727 19.766 24.891 1 77.88 150 ASP B N 1
ATOM 3126 C CA . ASP B 1 150 ? 6.664 19.156 23.953 1 77.88 150 ASP B CA 1
ATOM 3127 C C . ASP B 1 150 ? 6.527 19.781 22.562 1 77.88 150 ASP B C 1
ATOM 3129 O O . ASP B 1 150 ? 5.469 20.312 22.219 1 77.88 150 ASP B O 1
ATOM 3133 N N . ARG B 1 151 ? 7.531 19.734 21.797 1 76.38 151 ARG B N 1
ATOM 3134 C CA . ARG B 1 151 ? 7.586 20.438 20.516 1 76.38 151 ARG B CA 1
ATOM 3135 C C . ARG B 1 151 ? 6.543 19.875 19.547 1 76.38 151 ARG B C 1
ATOM 3137 O O . ARG B 1 151 ? 5.887 20.641 18.828 1 76.38 151 ARG B O 1
ATOM 3144 N N . LEU B 1 152 ? 6.371 18.578 19.609 1 78.31 152 LEU B N 1
ATOM 3145 C CA . LEU B 1 152 ? 5.465 17.953 18.656 1 78.31 152 LEU B CA 1
ATOM 3146 C C . LEU B 1 152 ? 4.02 18.344 18.938 1 78.31 152 LEU B C 1
ATOM 3148 O O . LEU B 1 152 ? 3.33 18.859 18.047 1 78.31 152 LEU B O 1
ATOM 3152 N N . PRO B 1 153 ? 3.521 18.234 20.156 1 77.81 153 PRO B N 1
ATOM 3153 C CA . PRO B 1 153 ? 2.164 18.703 20.438 1 77.81 153 PRO B CA 1
ATOM 3154 C C . PRO B 1 153 ? 1.998 20.203 20.172 1 77.81 153 PRO B C 1
ATOM 3156 O O . PRO B 1 153 ? 0.946 20.641 19.688 1 77.81 153 PRO B O 1
ATOM 3159 N N . LYS B 1 154 ? 2.98 20.906 20.453 1 74.44 154 LYS B N 1
ATOM 3160 C CA . LYS B 1 154 ? 2.896 22.359 20.266 1 74.44 154 LYS B CA 1
ATOM 3161 C C . LYS B 1 154 ? 2.717 22.703 18.781 1 74.44 154 LYS B C 1
ATOM 3163 O O . LYS B 1 154 ? 1.885 23.547 18.438 1 74.44 154 LYS B O 1
ATOM 3168 N N . ILE B 1 155 ? 3.52 22.031 18 1 68.56 155 ILE B N 1
ATOM 3169 C CA . ILE B 1 155 ? 3.459 22.297 16.562 1 68.56 155 ILE B CA 1
ATOM 3170 C C . ILE B 1 155 ? 2.109 21.844 16.016 1 68.56 155 ILE B C 1
ATOM 3172 O O . ILE B 1 155 ? 1.456 22.578 15.273 1 68.56 155 ILE B O 1
ATOM 3176 N N . PHE B 1 156 ? 1.723 20.734 16.453 1 75.25 156 PHE B N 1
ATOM 3177 C CA . PHE B 1 156 ? 0.484 20.172 15.938 1 75.25 156 PHE B CA 1
ATOM 3178 C C . PHE B 1 156 ? -0.718 20.984 16.391 1 75.25 156 PHE B C 1
ATOM 3180 O O . PHE B 1 156 ? -1.667 21.188 15.625 1 75.25 156 PHE B O 1
ATOM 3187 N N . ASN B 1 157 ? -0.682 21.594 17.609 1 71.56 157 ASN B N 1
ATOM 3188 C CA . ASN B 1 157 ? -1.83 22.297 18.172 1 71.56 157 ASN B CA 1
ATOM 3189 C C . ASN B 1 157 ? -1.825 23.766 17.766 1 71.56 157 ASN B C 1
ATOM 3191 O O . ASN B 1 157 ? -2.861 24.438 17.812 1 71.56 157 ASN B O 1
ATOM 3195 N N . SER B 1 158 ? -0.731 24.297 17.578 1 61.66 158 SER B N 1
ATOM 3196 C CA . SER B 1 158 ? -0.65 25.719 17.344 1 61.66 158 SER B CA 1
ATOM 3197 C C . SER B 1 158 ? -1.276 26.094 16 1 61.66 158 SER B C 1
ATOM 3199 O O . SER B 1 158 ? -1.821 27.188 15.836 1 61.66 158 SER B O 1
ATOM 3201 N N . LEU B 1 159 ? -1.227 25.125 15.109 1 56.62 159 LEU B N 1
ATOM 3202 C CA . LEU B 1 159 ? -1.569 25.547 13.75 1 56.62 159 LEU B CA 1
ATOM 3203 C C . LEU B 1 159 ? -2.82 24.812 13.258 1 56.62 159 LEU B C 1
ATOM 3205 O O . LEU B 1 159 ? -3.414 25.219 12.258 1 56.62 159 LEU B O 1
ATOM 3209 N N . GLY B 1 160 ? -3.154 23.922 14.055 1 57 160 GLY B N 1
ATOM 3210 C CA . GLY B 1 160 ? -4.355 23.219 13.641 1 57 160 GLY B CA 1
ATOM 3211 C C . GLY B 1 160 ? -5.637 23.938 14.023 1 57 160 GLY B C 1
ATOM 3212 O O . GLY B 1 160 ? -6.715 23.594 13.531 1 57 160 GLY B O 1
ATOM 3213 N N . ALA B 1 161 ? -5.305 25.031 14.828 1 59.94 161 ALA B N 1
ATOM 3214 C CA . ALA B 1 161 ? -6.508 25.703 15.312 1 59.94 161 ALA B CA 1
ATOM 3215 C C . ALA B 1 161 ? -6.406 27.219 15.141 1 59.94 161 ALA B C 1
ATOM 3217 O O . ALA B 1 161 ? -5.383 27.812 15.477 1 59.94 161 ALA B O 1
ATOM 3218 N N . GLN B 1 162 ? -7.156 27.766 14.281 1 65.06 162 GLN B N 1
ATOM 3219 C CA . GLN B 1 162 ? -7.367 29.203 14.188 1 65.06 162 GLN B CA 1
ATOM 3220 C C . GLN B 1 162 ? -8.789 29.578 14.617 1 65.06 162 GLN B C 1
ATOM 3222 O O . GLN B 1 162 ? -9.758 29.203 13.945 1 65.06 162 GLN B O 1
ATOM 3227 N N . ARG B 1 163 ? -8.805 30.328 15.711 1 66.31 163 ARG B N 1
ATOM 3228 C CA . ARG B 1 163 ? -10.102 30.734 16.25 1 66.31 163 ARG B CA 1
ATOM 3229 C C . ARG B 1 163 ? -10.961 29.516 16.578 1 66.31 163 ARG B C 1
ATOM 3231 O O . ARG B 1 163 ? -10.578 28.688 17.422 1 66.31 163 ARG B O 1
ATOM 3238 N N . ASN B 1 164 ? -12.016 29.391 15.805 1 75.38 164 ASN B N 1
ATOM 3239 C CA . ASN B 1 164 ? -12.992 28.328 16.078 1 75.38 164 ASN B CA 1
ATOM 3240 C C . ASN B 1 164 ? -12.898 27.203 15.062 1 75.38 164 ASN B C 1
ATOM 3242 O O . ASN B 1 164 ? -13.789 26.359 14.992 1 75.38 164 ASN B O 1
ATOM 3246 N N . THR B 1 165 ? -11.68 27.281 14.305 1 79.38 165 THR B N 1
ATOM 3247 C CA . THR B 1 165 ? -11.547 26.266 13.258 1 79.38 165 THR B CA 1
ATOM 3248 C C . THR B 1 165 ? -10.25 25.484 13.422 1 79.38 165 THR B C 1
ATOM 3250 O O . THR B 1 165 ? -9.203 26.062 13.727 1 79.38 165 THR B O 1
ATOM 3253 N N . SER B 1 166 ? -10.328 24.172 13.344 1 83.44 166 SER B N 1
ATOM 3254 C CA . SER B 1 166 ? -9.164 23.297 13.367 1 83.44 166 SER B CA 1
ATOM 3255 C C . SER B 1 166 ? -9.102 22.422 12.117 1 83.44 166 SER B C 1
ATOM 3257 O O . SER B 1 166 ? -10.117 21.875 11.68 1 83.44 166 SER B O 1
ATOM 3259 N N . ILE B 1 167 ? -7.906 22.391 11.508 1 86.06 167 ILE B N 1
ATOM 3260 C CA . ILE B 1 167 ? -7.641 21.516 10.375 1 86.06 167 ILE B CA 1
ATOM 3261 C C . ILE B 1 167 ? -6.391 20.672 10.648 1 86.06 167 ILE B C 1
ATOM 3263 O O . ILE B 1 167 ? -5.332 21.219 10.969 1 86.06 167 ILE B O 1
ATOM 3267 N N . PHE B 1 168 ? -6.594 19.359 10.562 1 88.75 168 PHE B N 1
ATOM 3268 C CA . PHE B 1 168 ? -5.426 18.516 10.797 1 88.75 168 PHE B CA 1
ATOM 3269 C C . PHE B 1 168 ? -5.547 17.203 10.039 1 88.75 168 PHE B C 1
ATOM 3271 O O . PHE B 1 168 ? -6.621 16.859 9.539 1 88.75 168 PHE B O 1
ATOM 3278 N N . GLN B 1 169 ? -4.406 16.625 9.922 1 91.62 169 GLN B N 1
ATOM 3279 C CA . GLN B 1 169 ? -4.305 15.367 9.188 1 91.62 169 GLN B CA 1
ATOM 3280 C C . GLN B 1 169 ? -3.51 14.328 9.984 1 91.62 169 GLN B C 1
ATOM 3282 O O . GLN B 1 169 ? -2.48 14.648 10.578 1 91.62 169 GLN B O 1
ATOM 3287 N N . LEU B 1 170 ? -4.086 13.188 10.086 1 93.12 170 LEU B N 1
ATOM 3288 C CA . LEU B 1 170 ? -3.359 12.039 10.609 1 93.12 170 LEU B CA 1
ATOM 3289 C C . LEU B 1 170 ? -3.066 11.031 9.508 1 93.12 170 LEU B C 1
ATOM 3291 O O . LEU B 1 170 ? -3.957 10.68 8.727 1 93.12 170 LEU B O 1
ATOM 3295 N N . SER B 1 171 ? -1.803 10.617 9.5 1 94.31 171 SER B N 1
ATOM 3296 C CA . SER B 1 171 ? -1.404 9.703 8.43 1 94.31 171 SER B CA 1
ATOM 3297 C C . SER B 1 171 ? -0.551 8.562 8.961 1 94.31 171 SER B C 1
ATOM 3299 O O . SER B 1 171 ? 0.161 8.719 9.953 1 94.31 171 SER B O 1
ATOM 3301 N N . THR B 1 172 ? -0.682 7.473 8.32 1 94.5 172 THR B N 1
ATOM 3302 C CA . THR B 1 172 ? 0.201 6.332 8.531 1 94.5 172 THR B CA 1
ATOM 3303 C C . THR B 1 172 ? 0.97 6.004 7.254 1 94.5 172 THR B C 1
ATOM 3305 O O . THR B 1 172 ? 0.403 6.023 6.16 1 94.5 172 THR B O 1
ATOM 3308 N N . VAL B 1 173 ? 2.24 5.766 7.457 1 94.62 173 VAL B N 1
ATOM 3309 C CA . VAL B 1 173 ? 3.109 5.445 6.332 1 94.62 173 VAL B CA 1
ATOM 3310 C C . VAL B 1 173 ? 3.734 4.066 6.539 1 94.62 173 VAL B C 1
ATOM 3312 O O . VAL B 1 173 ? 4.316 3.793 7.59 1 94.62 173 VAL B O 1
ATOM 3315 N N . LYS B 1 174 ? 3.576 3.205 5.535 1 91.62 174 LYS B N 1
ATOM 3316 C CA . LYS B 1 174 ? 4.109 1.848 5.578 1 91.62 174 LYS B CA 1
ATOM 3317 C C . LYS B 1 174 ? 4.719 1.454 4.238 1 91.62 174 LYS B C 1
ATOM 3319 O O . LYS B 1 174 ? 4.305 1.953 3.189 1 91.62 174 LYS B O 1
ATOM 3324 N N . PRO B 1 175 ? 5.664 0.503 4.328 1 90.12 175 PRO B N 1
ATOM 3325 C CA . PRO B 1 175 ? 6.184 -0.019 3.062 1 90.12 175 PRO B CA 1
ATOM 3326 C C . PRO B 1 175 ? 5.16 -0.86 2.307 1 90.12 175 PRO B C 1
ATOM 3328 O O . PRO B 1 175 ? 4.383 -1.595 2.922 1 90.12 175 PRO B O 1
ATOM 3331 N N . VAL B 1 176 ? 5.152 -0.695 1.062 1 90.75 176 VAL B N 1
ATOM 3332 C CA . VAL B 1 176 ? 4.48 -1.579 0.114 1 90.75 176 VAL B CA 1
ATOM 3333 C C . VAL B 1 176 ? 5.453 -1.985 -0.991 1 90.75 176 VAL B C 1
ATOM 3335 O O . VAL B 1 176 ? 5.602 -1.272 -1.986 1 90.75 176 VAL B O 1
ATOM 3338 N N . GLY B 1 177 ? 6.074 -3.184 -0.815 1 88.06 177 GLY B N 1
ATOM 3339 C CA . GLY B 1 177 ? 7.203 -3.49 -1.68 1 88.06 177 GLY B CA 1
ATOM 3340 C C . GLY B 1 177 ? 8.352 -2.512 -1.531 1 88.06 177 GLY B C 1
ATOM 3341 O O . GLY B 1 177 ? 8.797 -2.234 -0.415 1 88.06 177 GLY B O 1
ATOM 3342 N N . ARG B 1 178 ? 8.797 -2.074 -2.666 1 88.94 178 ARG B N 1
ATOM 3343 C CA . ARG B 1 178 ? 9.914 -1.142 -2.643 1 88.94 178 ARG B CA 1
ATOM 3344 C C . ARG B 1 178 ? 9.43 0.292 -2.451 1 88.94 178 ARG B C 1
ATOM 3346 O O . ARG B 1 178 ? 10.242 1.212 -2.307 1 88.94 178 ARG B O 1
ATOM 3353 N N . ASN B 1 179 ? 8.109 0.427 -2.418 1 93.44 179 ASN B N 1
ATOM 3354 C CA . ASN B 1 179 ? 7.523 1.759 -2.307 1 93.44 179 ASN B CA 1
ATOM 3355 C C . ASN B 1 179 ? 6.926 1.993 -0.922 1 93.44 179 ASN B C 1
ATOM 3357 O O . ASN B 1 179 ? 7.109 1.179 -0.015 1 93.44 179 ASN B O 1
ATOM 3361 N N . VAL B 1 180 ? 6.328 3.178 -0.714 1 94.62 180 VAL B N 1
ATOM 3362 C CA . VAL B 1 180 ? 5.723 3.506 0.574 1 94.62 180 VAL B CA 1
ATOM 3363 C C . VAL B 1 180 ? 4.293 4 0.365 1 94.62 180 VAL B C 1
ATOM 3365 O O . VAL B 1 180 ? 4.016 4.73 -0.591 1 94.62 180 VAL B O 1
ATOM 3368 N N . ALA B 1 181 ? 3.42 3.523 1.219 1 94.75 181 ALA B N 1
ATOM 3369 C CA . ALA B 1 181 ? 2.012 3.908 1.165 1 94.75 181 ALA B CA 1
ATOM 3370 C C . ALA B 1 181 ? 1.659 4.859 2.305 1 94.75 181 ALA B C 1
ATOM 3372 O O . ALA B 1 181 ? 2.123 4.684 3.436 1 94.75 181 ALA B O 1
ATOM 3373 N N . LEU B 1 182 ? 0.871 5.824 1.99 1 95.88 182 LEU B N 1
ATOM 3374 C CA . LEU B 1 182 ? 0.296 6.77 2.941 1 95.88 182 LEU B CA 1
ATOM 3375 C C . LEU B 1 182 ? -1.214 6.586 3.047 1 95.88 182 LEU B C 1
ATOM 3377 O O . LEU B 1 182 ? -1.916 6.586 2.033 1 95.88 182 LEU B O 1
ATOM 3381 N N . VAL B 1 183 ? -1.689 6.367 4.23 1 95.5 183 VAL B N 1
ATOM 3382 C CA . VAL B 1 183 ? -3.115 6.359 4.539 1 95.5 183 VAL B CA 1
ATOM 3383 C C . VAL B 1 183 ? -3.447 7.523 5.469 1 95.5 183 VAL B C 1
ATOM 3385 O O . VAL B 1 183 ? -2.875 7.641 6.555 1 95.5 183 VAL B O 1
ATOM 3388 N N . SER B 1 184 ? -4.41 8.352 4.996 1 95.56 184 SER B N 1
ATOM 3389 C CA . SER B 1 184 ? -4.609 9.602 5.734 1 95.56 184 SER B CA 1
ATOM 3390 C C . SER B 1 184 ? -6.086 9.836 6.031 1 95.56 184 SER B C 1
ATOM 3392 O O . SER B 1 184 ? -6.945 9.539 5.199 1 95.56 184 SER B O 1
ATOM 3394 N N . GLY B 1 185 ? -6.301 10.336 7.199 1 95.19 185 GLY B N 1
ATOM 3395 C CA . GLY B 1 185 ? -7.531 11.039 7.531 1 95.19 185 GLY B CA 1
ATOM 3396 C C . GLY B 1 185 ? -7.34 12.539 7.656 1 95.19 185 GLY B C 1
ATOM 3397 O O . GLY B 1 185 ? -6.398 13 8.305 1 95.19 185 GLY B O 1
ATOM 3398 N N . ALA B 1 186 ? -8.141 13.266 6.918 1 94.44 186 ALA B N 1
ATOM 3399 C CA . ALA B 1 186 ? -8.18 14.727 7.031 1 94.44 186 ALA B CA 1
ATOM 3400 C C . ALA B 1 186 ? -9.391 15.172 7.848 1 94.44 186 ALA B C 1
ATOM 3402 O O . ALA B 1 186 ? -10.492 14.648 7.68 1 94.44 186 ALA B O 1
ATOM 3403 N N . PHE B 1 187 ? -9.141 16.125 8.688 1 92.69 187 PHE B N 1
ATOM 3404 C CA . PHE B 1 187 ? -10.188 16.516 9.625 1 92.69 187 PHE B CA 1
ATOM 3405 C C . PHE B 1 187 ? -10.281 18.031 9.719 1 92.69 187 PHE B C 1
ATOM 3407 O O . PHE B 1 187 ? -9.266 18.734 9.695 1 92.69 187 PHE B O 1
ATOM 3414 N N . HIS B 1 188 ? -11.484 18.438 9.766 1 89.56 188 HIS B N 1
ATOM 3415 C CA . HIS B 1 188 ? -11.828 19.844 9.906 1 89.56 188 HIS B CA 1
ATOM 3416 C C . HIS B 1 188 ? -12.93 20.047 10.938 1 89.56 188 HIS B C 1
ATOM 3418 O O . HIS B 1 188 ? -14 19.453 10.836 1 89.56 188 HIS B O 1
ATOM 3424 N N . ALA B 1 189 ? -12.609 20.859 11.938 1 87.06 189 ALA B N 1
ATOM 3425 C CA . ALA B 1 189 ? -13.594 21.094 12.984 1 87.06 189 ALA B CA 1
ATOM 3426 C C . ALA B 1 189 ? -13.859 22.594 13.156 1 87.06 189 ALA B C 1
ATOM 3428 O O . ALA B 1 189 ? -12.938 23.406 13.078 1 87.06 189 ALA B O 1
ATOM 3429 N N . ASN B 1 190 ? -15.125 22.859 13.258 1 85.12 190 ASN B N 1
ATOM 3430 C CA . ASN B 1 190 ? -15.57 24.188 13.703 1 85.12 190 ASN B CA 1
ATOM 3431 C C . ASN B 1 190 ? -16.25 24.109 15.07 1 85.12 190 ASN B C 1
ATOM 3433 O O . ASN B 1 190 ? -17.156 23.312 15.289 1 85.12 190 ASN B O 1
ATOM 3437 N N . SER B 1 191 ? -15.648 24.812 15.977 1 82.69 191 SER B N 1
ATOM 3438 C CA . SER B 1 191 ? -16.219 24.797 17.312 1 82.69 191 SER B CA 1
ATOM 3439 C C . SER B 1 191 ? -16.438 26.203 17.828 1 82.69 191 SER B C 1
ATOM 3441 O O . SER B 1 191 ? -15.719 27.125 17.453 1 82.69 191 SER B O 1
ATOM 3443 N N . ASN B 1 192 ? -17.484 26.359 18.625 1 77.81 192 ASN B N 1
ATOM 3444 C CA . ASN B 1 192 ? -17.734 27.641 19.281 1 77.81 192 ASN B CA 1
ATOM 3445 C C . ASN B 1 192 ? -16.859 27.828 20.5 1 77.81 192 ASN B C 1
ATOM 3447 O O . ASN B 1 192 ? -16.922 28.859 21.172 1 77.81 192 ASN B O 1
ATOM 3451 N N . LYS B 1 193 ? -16 26.844 20.75 1 71.94 193 LYS B N 1
ATOM 3452 C CA . LYS B 1 193 ? -15.102 26.922 21.891 1 71.94 193 LYS B CA 1
ATOM 3453 C C . LYS B 1 193 ? -13.641 26.922 21.438 1 71.94 193 LYS B C 1
ATOM 3455 O O . LYS B 1 193 ? -13.32 26.375 20.375 1 71.94 193 LYS B O 1
ATOM 3460 N N . SER B 1 194 ? -12.883 27.594 22.297 1 69.44 194 SER B N 1
ATOM 3461 C CA . SER B 1 194 ? -11.445 27.547 22.047 1 69.44 194 SER B CA 1
ATOM 3462 C C . SER B 1 194 ? -10.891 26.156 22.328 1 69.44 194 SER B C 1
ATOM 3464 O O . SER B 1 194 ? -11.258 25.516 23.312 1 69.44 194 SER B O 1
ATOM 3466 N N . VAL B 1 195 ? -10.117 25.703 21.328 1 70.31 195 VAL B N 1
ATOM 3467 C CA . VAL B 1 195 ? -9.531 24.359 21.438 1 70.31 195 VAL B CA 1
ATOM 3468 C C . VAL B 1 195 ? -8.016 24.469 21.562 1 70.31 195 VAL B C 1
ATOM 3470 O O . VAL B 1 195 ? -7.355 24.984 20.641 1 70.31 195 VAL B O 1
ATOM 3473 N N . ASP B 1 196 ? -7.445 24.078 22.734 1 69.81 196 ASP B N 1
ATOM 3474 C CA . ASP B 1 196 ? -6 24.109 22.938 1 69.81 196 ASP B CA 1
ATOM 3475 C C . ASP B 1 196 ? -5.324 22.875 22.375 1 69.81 196 ASP B C 1
ATOM 3477 O O . ASP B 1 196 ? -4.254 22.953 21.781 1 69.81 196 ASP B O 1
ATOM 3481 N N . GLN B 1 197 ? -5.961 21.781 22.688 1 79.62 197 GLN B N 1
ATOM 3482 C CA . GLN B 1 197 ? -5.477 20.5 22.172 1 79.62 197 GLN B CA 1
ATOM 3483 C C . GLN B 1 197 ? -6.531 19.828 21.297 1 79.62 197 GLN B C 1
ATOM 3485 O O . GLN B 1 197 ? -7.426 19.156 21.812 1 79.62 197 GLN B O 1
ATOM 3490 N N . VAL B 1 198 ? -6.25 19.906 20.047 1 80.81 198 VAL B N 1
ATOM 3491 C CA . VAL B 1 198 ? -7.312 19.594 19.094 1 80.81 198 VAL B CA 1
ATOM 3492 C C . VAL B 1 198 ? -7.727 18.125 19.234 1 80.81 198 VAL B C 1
ATOM 3494 O O . VAL B 1 198 ? -8.914 17.797 19.234 1 80.81 198 VAL B O 1
ATOM 3497 N N . LEU B 1 199 ? -6.793 17.219 19.453 1 86.06 199 LEU B N 1
ATOM 3498 C CA . LEU B 1 199 ? -7.098 15.797 19.5 1 86.06 199 LEU B CA 1
ATOM 3499 C C . LEU B 1 199 ? -7.891 15.445 20.75 1 86.06 199 LEU B C 1
ATOM 3501 O O . LEU B 1 199 ? -8.555 14.414 20.812 1 86.06 199 LEU B O 1
ATOM 3505 N N . PHE B 1 200 ? -7.859 16.359 21.734 1 85.75 200 PHE B N 1
ATOM 3506 C CA . PHE B 1 200 ? -8.453 15.984 23.016 1 85.75 200 PHE B CA 1
ATOM 3507 C C . PHE B 1 200 ? -9.586 16.938 23.391 1 85.75 200 PHE B C 1
ATOM 3509 O O . PHE B 1 200 ? -10.078 16.906 24.516 1 85.75 200 PHE B O 1
ATOM 3516 N N . ALA B 1 201 ? -9.898 17.734 22.438 1 84.38 201 ALA B N 1
ATOM 3517 C CA . ALA B 1 201 ? -11.078 18.578 22.609 1 84.38 201 ALA B CA 1
ATOM 3518 C C . ALA B 1 201 ? -12.359 17.75 22.609 1 84.38 201 ALA B C 1
ATOM 3520 O O . ALA B 1 201 ? -12.398 16.656 22.047 1 84.38 201 ALA B O 1
ATOM 3521 N N . GLU B 1 202 ? -13.328 18.297 23.312 1 87.12 202 GLU B N 1
ATOM 3522 C CA . GLU B 1 202 ? -14.641 17.656 23.344 1 87.12 202 GLU B CA 1
ATOM 3523 C C . GLU B 1 202 ? -15.625 18.391 22.438 1 87.12 202 GLU B C 1
ATOM 3525 O O . GLU B 1 202 ? -15.727 19.609 22.469 1 87.12 202 GLU B O 1
ATOM 3530 N N . LEU B 1 203 ? -16.312 17.562 21.609 1 86.31 203 LEU B N 1
ATOM 3531 C CA . LEU B 1 203 ? -17.25 18.125 20.656 1 86.31 203 LEU B CA 1
ATOM 3532 C C . LEU B 1 203 ? -18.641 17.516 20.812 1 86.31 203 LEU B C 1
ATOM 3534 O O . LEU B 1 203 ? -18.766 16.375 21.266 1 86.31 203 LEU B O 1
ATOM 3538 N N . SER B 1 204 ? -19.609 18.359 20.531 1 85.88 204 SER B N 1
ATOM 3539 C CA . SER B 1 204 ? -20.984 17.906 20.453 1 85.88 204 SER B CA 1
ATOM 3540 C C . SER B 1 204 ? -21.719 18.562 19.281 1 85.88 204 SER B C 1
ATOM 3542 O O . SER B 1 204 ? -21.203 19.516 18.688 1 85.88 204 SER B O 1
ATOM 3544 N N . ASN B 1 205 ? -22.844 17.859 18.922 1 86.5 205 ASN B N 1
ATOM 3545 C CA . ASN B 1 205 ? -23.641 18.406 17.828 1 86.5 205 ASN B CA 1
ATOM 3546 C C . ASN B 1 205 ? -24.125 19.812 18.125 1 86.5 205 ASN B C 1
ATOM 3548 O O . ASN B 1 205 ? -24.453 20.578 17.203 1 86.5 205 ASN B O 1
ATOM 3552 N N . ASP B 1 206 ? -24.078 20.172 19.359 1 80.94 206 ASP B N 1
ATOM 3553 C CA . ASP B 1 206 ? -24.609 21.469 19.781 1 80.94 206 ASP B CA 1
ATOM 3554 C C . ASP B 1 206 ? -23.562 22.578 19.594 1 80.94 206 ASP B C 1
ATOM 3556 O O . ASP B 1 206 ? -23.906 23.75 19.484 1 80.94 206 ASP B O 1
ATOM 3560 N N . ASN B 1 207 ? -22.359 22.172 19.484 1 80.94 207 ASN B N 1
ATOM 3561 C CA . ASN B 1 207 ? -21.375 23.234 19.578 1 80.94 207 ASN B CA 1
ATOM 3562 C C . ASN B 1 207 ? -20.328 23.141 18.469 1 80.94 207 ASN B C 1
ATOM 3564 O O . ASN B 1 207 ? -19.406 23.938 18.422 1 80.94 207 ASN B O 1
ATOM 3568 N N . SER B 1 208 ? -20.547 22.062 17.641 1 86.94 208 SER B N 1
ATOM 3569 C CA . SER B 1 208 ? -19.438 21.891 16.688 1 86.94 208 SER B CA 1
ATOM 3570 C C . SER B 1 208 ? -19.906 21.188 15.422 1 86.94 208 SER B C 1
ATOM 3572 O O . SER B 1 208 ? -20.938 20.5 15.43 1 86.94 208 SER B O 1
ATOM 3574 N N . HIS B 1 209 ? -19.234 21.547 14.383 1 89.88 209 HIS B N 1
ATOM 3575 C CA . HIS B 1 209 ? -19.281 20.75 13.156 1 89.88 209 HIS B CA 1
ATOM 3576 C C . HIS B 1 209 ? -17.922 20.094 12.883 1 89.88 209 HIS B C 1
ATOM 3578 O O . HIS B 1 209 ? -16.875 20.703 13.102 1 89.88 209 HIS B O 1
ATOM 3584 N N . PHE B 1 210 ? -18.047 18.844 12.57 1 92.56 210 PHE B N 1
ATOM 3585 C CA . PHE B 1 210 ? -16.844 18.062 12.336 1 92.56 210 PHE B CA 1
ATOM 3586 C C . PHE B 1 210 ? -16.906 17.375 10.977 1 92.56 210 PHE B C 1
ATOM 3588 O O . PHE B 1 210 ? -17.875 16.672 10.68 1 92.56 210 PHE B O 1
ATOM 3595 N N . PHE B 1 211 ? -15.891 17.672 10.172 1 94.12 211 PHE B N 1
ATOM 3596 C CA . PHE B 1 211 ? -15.797 17.062 8.844 1 94.12 211 PHE B CA 1
ATOM 3597 C C . PHE B 1 211 ? -14.609 16.109 8.766 1 94.12 211 PHE B C 1
ATOM 3599 O O . PHE B 1 211 ? -13.586 16.328 9.414 1 94.12 211 PHE B O 1
ATOM 3606 N N . GLN B 1 212 ? -14.812 15.078 8.008 1 95.69 212 GLN B N 1
ATOM 3607 C CA . GLN B 1 212 ? -13.781 14.055 7.875 1 95.69 212 GLN B CA 1
ATOM 3608 C C . GLN B 1 212 ? -13.695 13.555 6.438 1 95.69 212 GLN B C 1
ATOM 3610 O O . GLN B 1 212 ? -14.703 13.508 5.727 1 95.69 212 GLN B O 1
ATOM 3615 N N . GLY B 1 213 ? -12.477 13.219 5.996 1 95.38 213 GLY B N 1
ATOM 3616 C CA . GLY B 1 213 ? -12.188 12.648 4.691 1 95.38 213 GLY B CA 1
ATOM 3617 C C . GLY B 1 213 ? -10.969 11.742 4.691 1 95.38 213 GLY B C 1
ATOM 3618 O O . GLY B 1 213 ? -10.172 11.773 5.625 1 95.38 213 GLY B O 1
ATOM 3619 N N . HIS B 1 214 ? -10.945 10.922 3.721 1 94.19 214 HIS B N 1
ATOM 3620 C CA . HIS B 1 214 ? -9.867 9.945 3.625 1 94.19 214 HIS B CA 1
ATOM 3621 C C . HIS B 1 214 ? -9.227 9.961 2.238 1 94.19 214 HIS B C 1
ATOM 3623 O O . HIS B 1 214 ? -9.914 10.195 1.239 1 94.19 214 HIS B O 1
ATOM 3629 N N . PHE B 1 215 ? -7.891 9.766 2.254 1 93 215 PHE B N 1
ATOM 3630 C CA . PHE B 1 215 ? -7.207 9.453 1.005 1 93 215 PHE B CA 1
ATOM 3631 C C . PHE B 1 215 ? -5.973 8.602 1.262 1 93 215 PHE B C 1
ATOM 3633 O O . PHE B 1 215 ? -5.43 8.594 2.369 1 93 215 PHE B O 1
ATOM 3640 N N . SER B 1 216 ? -5.59 7.879 0.287 1 94.06 216 SER B N 1
ATOM 3641 C CA . SER B 1 216 ? -4.363 7.086 0.301 1 94.06 216 SER B CA 1
ATOM 3642 C C . SER B 1 216 ? -3.537 7.324 -0.958 1 94.06 216 SER B C 1
ATOM 3644 O O . SER B 1 216 ? -4.09 7.59 -2.027 1 94.06 216 SER B O 1
ATOM 3646 N N . SER B 1 217 ? -2.262 7.246 -0.748 1 94.69 217 SER B N 1
ATOM 3647 C CA . SER B 1 217 ? -1.349 7.477 -1.862 1 94.69 217 SER B CA 1
ATOM 3648 C C . SER B 1 217 ? -0.091 6.625 -1.733 1 94.69 217 SER B C 1
ATOM 3650 O O . SER B 1 217 ? 0.249 6.172 -0.638 1 94.69 217 SER B O 1
ATOM 3652 N N . ILE B 1 218 ? 0.53 6.402 -2.852 1 94.69 218 ILE B N 1
ATOM 3653 C CA . ILE B 1 218 ? 1.768 5.629 -2.885 1 94.69 218 ILE B CA 1
ATOM 3654 C C . ILE B 1 218 ? 2.891 6.48 -3.469 1 94.69 218 ILE B C 1
ATOM 3656 O O . ILE B 1 218 ? 2.738 7.07 -4.543 1 94.69 218 ILE B O 1
ATOM 3660 N N . LEU B 1 219 ? 3.998 6.527 -2.732 1 95.88 219 LEU B N 1
ATOM 3661 C CA . LEU B 1 219 ? 5.195 7.18 -3.246 1 95.88 219 LEU B CA 1
ATOM 3662 C C . LEU B 1 219 ? 6.062 6.195 -4.027 1 95.88 219 LEU B C 1
ATOM 3664 O O . LEU B 1 219 ? 6.469 5.164 -3.49 1 95.88 219 LEU B O 1
ATOM 3668 N N . ASN B 1 220 ? 6.23 6.516 -5.285 1 92.38 220 ASN B N 1
ATOM 3669 C CA . ASN B 1 220 ? 7.246 5.781 -6.027 1 92.38 220 ASN B CA 1
ATOM 3670 C C . ASN B 1 220 ? 8.656 6.211 -5.633 1 92.38 220 ASN B C 1
ATOM 3672 O O . ASN B 1 220 ? 9.172 7.211 -6.141 1 92.38 220 ASN B O 1
ATOM 3676 N N . VAL B 1 221 ? 9.242 5.453 -4.812 1 92.5 221 VAL B N 1
ATOM 3677 C CA . VAL B 1 221 ? 10.5 5.828 -4.18 1 92.5 221 VAL B CA 1
ATOM 3678 C C . VAL B 1 221 ? 11.609 5.906 -5.234 1 92.5 221 VAL B C 1
ATOM 3680 O O . VAL B 1 221 ? 12.484 6.766 -5.16 1 92.5 221 VAL B O 1
ATOM 3683 N N . GLY B 1 222 ? 11.602 5.027 -6.172 1 89.88 222 GLY B N 1
ATOM 3684 C CA . GLY B 1 222 ? 12.602 5.043 -7.23 1 89.88 222 GLY B CA 1
ATOM 3685 C C . GLY B 1 222 ? 12.578 6.316 -8.055 1 89.88 222 GLY B C 1
ATOM 3686 O O . GLY B 1 222 ? 13.617 6.918 -8.305 1 89.88 222 GLY B O 1
ATOM 3687 N N . LEU B 1 223 ? 11.445 6.719 -8.43 1 91.62 223 LEU B N 1
ATOM 3688 C CA . LEU B 1 223 ? 11.32 7.941 -9.211 1 91.62 223 LEU B CA 1
ATOM 3689 C C . LEU B 1 223 ? 11.625 9.164 -8.359 1 91.62 223 LEU B C 1
ATOM 3691 O O . LEU B 1 223 ? 12.305 10.086 -8.812 1 91.62 223 LEU B O 1
ATOM 3695 N N . TYR B 1 224 ? 11.148 9.156 -7.156 1 95.88 224 TYR B N 1
ATOM 3696 C CA . TYR B 1 224 ? 11.383 10.289 -6.266 1 95.88 224 TYR B CA 1
ATOM 3697 C C . TYR B 1 224 ? 12.867 10.492 -6.02 1 95.88 224 TYR B C 1
ATOM 3699 O O . TYR B 1 224 ? 13.328 11.625 -5.844 1 95.88 224 TYR B O 1
ATOM 3707 N N . ALA B 1 225 ? 13.594 9.43 -5.973 1 94.5 225 ALA B N 1
ATOM 3708 C CA . ALA B 1 225 ? 15.031 9.523 -5.754 1 94.5 225 ALA B CA 1
ATOM 3709 C C . ALA B 1 225 ? 15.68 10.477 -6.754 1 94.5 225 ALA B C 1
ATOM 3711 O O . ALA B 1 225 ? 16.656 11.141 -6.434 1 94.5 225 ALA B O 1
ATOM 3712 N N . GLY B 1 226 ? 15.094 10.578 -7.891 1 94.44 226 GLY B N 1
ATOM 3713 C CA . GLY B 1 226 ? 15.641 11.438 -8.93 1 94.44 226 GLY B CA 1
ATOM 3714 C C . GLY B 1 226 ? 15.43 12.914 -8.648 1 94.44 226 GLY B C 1
ATOM 3715 O O . GLY B 1 226 ? 16.109 13.766 -9.234 1 94.44 226 GLY B O 1
ATOM 3716 N N . VAL B 1 227 ? 14.484 13.203 -7.754 1 96.5 227 VAL B N 1
ATOM 3717 C CA . VAL B 1 227 ? 14.172 14.609 -7.539 1 96.5 227 VAL B CA 1
ATOM 3718 C C . VAL B 1 227 ? 14.438 14.984 -6.082 1 96.5 227 VAL B C 1
ATOM 3720 O O . VAL B 1 227 ? 14.227 16.125 -5.676 1 96.5 227 VAL B O 1
ATOM 3723 N N . ARG B 1 228 ? 14.945 14.07 -5.359 1 95.06 228 ARG B N 1
ATOM 3724 C CA . ARG B 1 228 ? 15.18 14.219 -3.93 1 95.06 228 ARG B CA 1
ATOM 3725 C C . ARG B 1 228 ? 16.016 15.461 -3.645 1 95.06 228 ARG B C 1
ATOM 3727 O O . ARG B 1 228 ? 15.672 16.266 -2.781 1 95.06 228 ARG B O 1
ATOM 3734 N N . LYS B 1 229 ? 17.047 15.586 -4.324 1 94.94 229 LYS B N 1
ATOM 3735 C CA . LYS B 1 229 ? 17.984 16.672 -4.086 1 94.94 229 LYS B CA 1
ATOM 3736 C C . LYS B 1 229 ? 17.344 18.031 -4.375 1 94.94 229 LYS B C 1
ATOM 3738 O O . LYS B 1 229 ? 17.594 19 -3.666 1 94.94 229 LYS B O 1
ATOM 3743 N N . ALA B 1 230 ? 16.578 18.062 -5.387 1 96.06 230 ALA B N 1
ATOM 3744 C CA . ALA B 1 230 ? 15.93 19.328 -5.762 1 96.06 230 ALA B CA 1
ATOM 3745 C C . ALA B 1 230 ? 14.922 19.75 -4.699 1 96.06 230 ALA B C 1
ATOM 3747 O O . ALA B 1 230 ? 14.852 20.938 -4.348 1 96.06 230 ALA B O 1
ATOM 3748 N N . VAL B 1 231 ? 14.172 18.797 -4.184 1 94.56 231 VAL B N 1
ATOM 3749 C CA . VAL B 1 231 ? 13.188 19.094 -3.143 1 94.56 231 VAL B CA 1
ATOM 3750 C C . VAL B 1 231 ? 13.906 19.609 -1.892 1 94.56 231 VAL B C 1
ATOM 3752 O O . VAL B 1 231 ? 13.516 20.625 -1.319 1 94.56 231 VAL B O 1
ATOM 3755 N N . LYS B 1 232 ? 14.914 18.953 -1.537 1 90.56 232 LYS B N 1
ATOM 3756 C CA . LYS B 1 232 ? 15.68 19.328 -0.353 1 90.56 232 LYS B CA 1
ATOM 3757 C C . LYS B 1 232 ? 16.25 20.734 -0.486 1 90.56 232 LYS B C 1
ATOM 3759 O O . LYS B 1 232 ? 16.203 21.516 0.463 1 90.56 232 LYS B O 1
ATOM 3764 N N . LYS B 1 233 ? 16.734 20.984 -1.609 1 92 233 LYS B N 1
ATOM 3765 C CA . LYS B 1 233 ? 17.312 22.297 -1.85 1 92 233 LYS B CA 1
ATOM 3766 C C . LYS B 1 233 ? 16.266 23.391 -1.731 1 92 233 LYS B C 1
ATOM 3768 O O . LYS B 1 233 ? 16.516 24.438 -1.106 1 92 233 LYS B O 1
ATOM 3773 N N . ARG B 1 234 ? 15.133 23.156 -2.352 1 91.31 234 ARG B N 1
ATOM 3774 C CA . ARG B 1 234 ? 14.062 24.156 -2.303 1 91.31 234 ARG B CA 1
ATOM 3775 C C . ARG B 1 234 ? 13.594 24.391 -0.869 1 91.31 234 ARG B C 1
ATOM 3777 O O . ARG B 1 234 ? 13.297 25.516 -0.484 1 91.31 234 ARG B O 1
ATOM 3784 N N . LEU B 1 235 ? 13.492 23.312 -0.11 1 88.06 235 LEU B N 1
ATOM 3785 C CA . LEU B 1 235 ? 13.062 23.422 1.278 1 88.06 235 LEU B CA 1
ATOM 3786 C C . LEU B 1 235 ? 14.125 24.109 2.125 1 88.06 235 LEU B C 1
ATOM 3788 O O . LEU B 1 235 ? 13.805 24.969 2.959 1 88.06 235 LEU B O 1
ATOM 3792 N N . SER B 1 236 ? 15.336 23.766 1.891 1 84.56 236 SER B N 1
ATOM 3793 C CA . SER B 1 236 ? 16.422 24.344 2.676 1 84.56 236 SER B CA 1
ATOM 3794 C C . SER B 1 236 ? 16.578 25.828 2.4 1 84.56 236 SER B C 1
ATOM 3796 O O . SER B 1 236 ? 16.938 26.594 3.297 1 84.56 236 SER B O 1
ATOM 3798 N N . ASP B 1 237 ? 16.344 26.156 1.225 1 83.5 237 ASP B N 1
ATOM 3799 C CA . ASP B 1 237 ? 16.422 27.562 0.854 1 83.5 237 ASP B CA 1
ATOM 3800 C C . ASP B 1 237 ? 15.312 28.375 1.536 1 83.5 237 ASP B C 1
ATOM 3802 O O . ASP B 1 237 ? 15.5 29.547 1.845 1 83.5 237 ASP B O 1
ATOM 3806 N N . ARG B 1 238 ? 14.281 27.719 1.806 1 78.06 238 ARG B N 1
ATOM 3807 C CA . ARG B 1 238 ? 13.117 28.406 2.357 1 78.06 238 ARG B CA 1
ATOM 3808 C C . ARG B 1 238 ? 13.102 28.312 3.879 1 78.06 238 ARG B C 1
ATOM 3810 O O . ARG B 1 238 ? 12.703 29.266 4.559 1 78.06 238 ARG B O 1
ATOM 3817 N N . ILE B 1 239 ? 13.344 27.094 4.426 1 72.31 239 ILE B N 1
ATOM 3818 C CA . ILE B 1 239 ? 13.258 26.812 5.852 1 72.31 239 ILE B CA 1
ATOM 3819 C C . ILE B 1 239 ? 14.555 26.172 6.332 1 72.31 239 ILE B C 1
ATOM 3821 O O . ILE B 1 239 ? 14.773 24.969 6.141 1 72.31 239 ILE B O 1
ATOM 3825 N N . PRO B 1 240 ? 15.297 27.078 7.055 1 67.12 240 PRO B N 1
ATOM 3826 C CA . PRO B 1 240 ? 16.484 26.422 7.617 1 67.12 240 PRO B CA 1
ATOM 3827 C C . PRO B 1 240 ? 16.125 25.312 8.602 1 67.12 240 PRO B C 1
ATOM 3829 O O . PRO B 1 240 ? 15.219 25.469 9.422 1 67.12 240 PRO B O 1
ATOM 3832 N N . ASN B 1 241 ? 16.516 24.125 8.547 1 69 241 ASN B N 1
ATOM 3833 C CA . ASN B 1 241 ? 16.281 22.969 9.398 1 69 241 ASN B CA 1
ATOM 3834 C C . ASN B 1 241 ? 14.852 22.438 9.25 1 69 241 ASN B C 1
ATOM 3836 O O . ASN B 1 241 ? 14.156 22.219 10.242 1 69 241 ASN B O 1
ATOM 3840 N N . TYR B 1 242 ? 14.445 22.344 8.07 1 69.75 242 TYR B N 1
ATOM 3841 C CA . TYR B 1 242 ? 13.078 21.938 7.754 1 69.75 242 TYR B CA 1
ATOM 3842 C C . TYR B 1 242 ? 12.781 20.547 8.273 1 69.75 242 TYR B C 1
ATOM 3844 O O . TYR B 1 242 ? 11.617 20.172 8.461 1 69.75 242 TYR B O 1
ATOM 3852 N N . ILE B 1 243 ? 13.797 19.688 8.555 1 68 243 ILE B N 1
ATOM 3853 C CA . ILE B 1 243 ? 13.586 18.406 9.227 1 68 243 ILE B CA 1
ATOM 3854 C C . ILE B 1 243 ? 14.438 18.344 10.492 1 68 243 ILE B C 1
ATOM 3856 O O . ILE B 1 243 ? 15.664 18.438 10.43 1 68 243 ILE B O 1
ATOM 3860 N N . GLN B 1 244 ? 13.789 18.422 11.641 1 64.56 244 GLN B N 1
ATOM 3861 C CA . GLN B 1 244 ? 14.484 18.297 12.914 1 64.56 244 GLN B CA 1
ATOM 3862 C C . GLN B 1 244 ? 14.352 16.891 13.484 1 64.56 244 GLN B C 1
ATOM 3864 O O . GLN B 1 244 ? 13.258 16.312 13.469 1 64.56 244 GLN B O 1
ATOM 3869 N N . LYS B 1 245 ? 15.57 16.156 13.594 1 58.59 245 LYS B N 1
ATOM 3870 C CA . LYS B 1 245 ? 15.555 14.898 14.344 1 58.59 245 LYS B CA 1
ATOM 3871 C C . LYS B 1 245 ? 15.625 15.148 15.844 1 58.59 245 LYS B C 1
ATOM 3873 O O . LYS B 1 245 ? 16.25 16.109 16.281 1 58.59 245 LYS B O 1
ATOM 3878 N N . GLU B 1 246 ? 14.492 14.883 16.688 1 53.88 246 GLU B N 1
ATOM 3879 C CA . GLU B 1 246 ? 14.766 15.086 18.109 1 53.88 246 GLU B CA 1
ATOM 3880 C C . GLU B 1 246 ? 16.078 14.438 18.516 1 53.88 246 GLU B C 1
ATOM 3882 O O . GLU B 1 246 ? 16.391 13.32 18.094 1 53.88 246 GLU B O 1
ATOM 3887 N N . PRO B 1 247 ? 16.906 15.227 19.172 1 45.56 247 PRO B N 1
ATOM 3888 C CA . PRO B 1 247 ? 18.078 14.617 19.797 1 45.56 247 PRO B CA 1
ATOM 3889 C C . PRO B 1 247 ? 17.734 13.359 20.594 1 45.56 247 PRO B C 1
ATOM 3891 O O . PRO B 1 247 ? 16.672 13.289 21.203 1 45.56 247 PRO B O 1
ATOM 3894 N N . LEU B 1 248 ? 18.234 12.117 20.109 1 36.19 248 LEU B N 1
ATOM 3895 C CA . LEU B 1 248 ? 18.125 11.008 21.062 1 36.19 248 LEU B CA 1
ATOM 3896 C C . LEU B 1 248 ? 18.375 11.484 22.484 1 36.19 248 LEU B C 1
ATOM 3898 O O . LEU B 1 248 ? 19.281 12.281 22.734 1 36.19 248 LEU B O 1
ATOM 3902 N N . VAL B 1 249 ? 17.391 11.484 23.359 1 31.92 249 VAL B N 1
ATOM 3903 C CA . VAL B 1 249 ? 17.656 11.68 24.781 1 31.92 249 VAL B CA 1
ATOM 3904 C C . VAL B 1 249 ? 18.922 10.938 25.188 1 31.92 249 VAL B C 1
ATOM 3906 O O . VAL B 1 249 ? 19.203 9.852 24.672 1 31.92 249 VAL B O 1
ATOM 3909 N N . ASP B 1 250 ? 19.953 11.617 25.797 1 30.52 250 ASP B N 1
ATOM 3910 C CA . ASP B 1 250 ? 21.141 11.078 26.453 1 30.52 250 ASP B CA 1
ATOM 3911 C C . ASP B 1 250 ? 20.812 9.766 27.156 1 30.52 250 ASP B C 1
ATOM 3913 O O . ASP B 1 250 ? 19.828 9.664 27.891 1 30.52 250 ASP B O 1
ATOM 3917 N N . GLU B 1 251 ? 21.094 8.562 26.547 1 25.97 251 GLU B N 1
ATOM 3918 C CA . GLU B 1 251 ? 21.219 7.48 27.516 1 25.97 251 GLU B CA 1
ATOM 3919 C C . GLU B 1 251 ? 21.844 7.973 28.828 1 25.97 251 GLU B C 1
ATOM 3921 O O . GLU B 1 251 ? 22.953 8.492 28.828 1 25.97 251 GLU B O 1
ATOM 3926 N N . ALA B 1 252 ? 20.969 8.156 29.828 1 22.66 252 ALA B N 1
ATOM 3927 C CA . ALA B 1 252 ? 21.609 8.023 31.141 1 22.66 252 ALA B CA 1
ATOM 3928 C C . ALA B 1 252 ? 22.359 6.699 31.266 1 22.66 252 ALA B C 1
ATOM 3930 O O . ALA B 1 252 ? 21.906 5.676 30.734 1 22.66 252 ALA B O 1
#

pLDDT: mean 82.85, std 14.82, range [22.53, 96.75]

Sequence (504 aa):
MDQTSLQATLDFIEHVALGSHDDLGKFEITEALRNENNIAGVSARILCALIDVPPVNQNDVLESLLFAQLVASARVNAFENPEQWYKEFSVSLSQLYWMNIDGPLELHKASLSSTNVSVSQIVLDFMKDVKDAEGAARLVETMKKLPPNDRLPKIFNSLGAQRNTSIFQLSTVKPVGRNVALVSGAFHANSNKSVDQVLFAELSNDNSHFFQGHFSSILNVGLYAGVRKAVKKRLSDRIPNYIQKEPLVDEAMDQTSLQATLDFIEHVALGSHDDLGKFEITEALRNENNIAGVSARILCALIDVPPVNQNDVLESLLFAQLVASARVNAFENPEQWYKEFSVSLSQLYWMNIDGPLELHKASLSSTNVSVSQIVLDFMKDVKDAEGAARLVETMKKLPPNDRLPKIFNSLGAQRNTSIFQLSTVKPVGRNVALVSGAFHANSNKSVDQVLFAELSNDNSHFFQGHFSSILNVGLYAGVRKAVKKRLSDRIPNYIQKEPLVDEA